Protein AF-A0A5C4XPR1-F1 (afdb_monomer)

Foldseek 3Di:
DDDDDPDDPPDPPQPAQDPVLVVQLVVLVVQLVVLVVVLVVLVVPDPPFQVSVVVNVVSVVSNLVSLVSNQVSVCSHHNDGPDDNVPPDDPDDPPPPPPCPPAPDVVQQQPWDKDKDKDWDKDQQDWVQLLVQLLVLQCVLPVVYDSVRSCSQRPGSVSSLVSQCSNHHPVVVCVRPRIHTDDMDMDIDIDRRDHPVVCVPPVCPLPCLQADPPDDDDPPFDDPVRDGDDPQEAEFEGLDQPVVSVCVNVVHDQPPWDFPDPGSNPGQKIAGPVPAIKGWEWEWAAAPVRGIYIYGFIFHFHNVLNVVCVVCLPPPCLQVRKTWGATRDQAPVGPRGRFIWIWGRPDSVDGTYTQDGPDPVSRCRNPDHYHVVRCCVRRVNDD

Nearest PDB structures (foldseek):
  8tsh-assembly1_L  TM=9.315E-01  e=1.994E+00  Caldimonas thermodepolymerans
  6t5a-assembly1_A  TM=5.345E-01  e=2.671E+00  Human alphaherpesvirus 1

Structure (mmCIF, N/CA/C/O backbone):
data_AF-A0A5C4XPR1-F1
#
_entry.id   AF-A0A5C4XPR1-F1
#
loop_
_atom_site.group_PDB
_atom_site.id
_atom_site.type_symbol
_atom_site.label_atom_id
_atom_site.label_alt_id
_atom_site.label_comp_id
_atom_site.label_asym_id
_atom_site.label_entity_id
_atom_site.label_seq_id
_atom_site.pdbx_PDB_ins_code
_atom_site.Cartn_x
_atom_site.Cartn_y
_atom_site.Cartn_z
_atom_site.occupancy
_atom_site.B_iso_or_equiv
_atom_site.auth_seq_id
_atom_site.auth_comp_id
_atom_site.auth_asym_id
_atom_site.auth_atom_id
_atom_site.pdbx_PDB_model_num
ATOM 1 N N . MET A 1 1 ? 6.044 50.768 -29.620 1.00 40.12 1 MET A N 1
ATOM 2 C CA . MET A 1 1 ? 7.229 50.018 -30.080 1.00 40.12 1 MET A CA 1
ATOM 3 C C . MET A 1 1 ? 7.669 49.180 -28.902 1.00 40.12 1 MET A C 1
ATOM 5 O O . MET A 1 1 ? 8.331 49.705 -28.019 1.00 40.12 1 MET A O 1
ATOM 9 N N . ILE A 1 2 ? 7.149 47.960 -28.813 1.00 36.66 2 ILE A N 1
ATOM 10 C CA . ILE A 1 2 ? 7.506 46.996 -27.773 1.00 36.66 2 ILE A CA 1
ATOM 11 C C . ILE A 1 2 ? 8.333 45.934 -28.486 1.00 36.66 2 ILE A C 1
ATOM 13 O O . ILE A 1 2 ? 7.888 45.381 -29.490 1.00 36.66 2 ILE A O 1
ATOM 17 N N . SER A 1 3 ? 9.564 45.773 -28.016 1.00 38.75 3 SER A N 1
ATOM 18 C CA . SER A 1 3 ? 10.527 44.770 -28.444 1.00 38.75 3 SER A CA 1
ATOM 19 C C . SER A 1 3 ? 9.991 43.387 -28.085 1.00 38.75 3 SER A C 1
ATOM 21 O O . SER A 1 3 ? 9.669 43.145 -26.925 1.00 38.75 3 SER A O 1
ATOM 23 N N . GLY A 1 4 ? 9.858 42.517 -29.084 1.00 39.03 4 GLY A N 1
ATOM 24 C CA . GLY A 1 4 ? 9.578 41.101 -28.885 1.00 39.03 4 GLY A CA 1
ATOM 25 C C . GLY A 1 4 ? 10.880 40.379 -28.577 1.00 39.03 4 GLY A C 1
ATOM 26 O O . GLY A 1 4 ? 11.756 40.309 -29.436 1.00 39.03 4 GLY A O 1
ATOM 27 N N . ASP A 1 5 ? 10.992 39.902 -27.345 1.00 50.06 5 ASP A N 1
ATOM 28 C CA . ASP A 1 5 ? 11.997 38.948 -26.897 1.00 50.06 5 ASP A CA 1
ATOM 29 C C . ASP A 1 5 ? 11.439 37.546 -27.182 1.00 50.06 5 ASP A C 1
ATOM 31 O O . ASP A 1 5 ? 10.600 37.033 -26.444 1.00 50.06 5 ASP A O 1
ATOM 35 N N . GLY A 1 6 ? 11.784 37.002 -28.350 1.00 45.31 6 GLY A N 1
ATOM 36 C CA . GLY A 1 6 ? 11.523 35.612 -28.714 1.00 45.31 6 GLY A CA 1
ATOM 37 C C . GLY A 1 6 ? 12.736 34.777 -28.330 1.00 45.31 6 GLY A C 1
ATOM 38 O O . GLY A 1 6 ? 13.630 34.596 -29.153 1.00 45.31 6 GLY A O 1
ATOM 39 N N . GLY A 1 7 ? 12.789 34.350 -27.067 1.00 45.31 7 GLY A N 1
ATOM 40 C CA . GLY A 1 7 ? 13.747 33.355 -26.586 1.00 45.31 7 GLY A CA 1
ATOM 41 C C . GLY A 1 7 ? 13.495 32.020 -27.283 1.00 45.31 7 GLY A C 1
ATOM 42 O O . GLY A 1 7 ? 12.353 31.572 -27.352 1.00 45.31 7 GLY A O 1
ATOM 43 N N . GLY A 1 8 ? 14.549 31.457 -27.870 1.00 51.34 8 GLY A N 1
ATOM 44 C CA . GLY A 1 8 ? 14.487 30.279 -28.723 1.00 51.34 8 GLY A CA 1
ATOM 45 C C . GLY A 1 8 ? 14.352 28.975 -27.946 1.00 51.34 8 GLY A C 1
ATOM 46 O O . GLY A 1 8 ? 15.236 28.634 -27.168 1.00 51.34 8 GLY A O 1
ATOM 47 N N . ASP A 1 9 ? 13.296 28.236 -28.272 1.00 45.97 9 ASP A N 1
ATOM 48 C CA . ASP A 1 9 ? 13.237 26.773 -28.199 1.00 45.97 9 ASP A CA 1
ATOM 49 C C . ASP A 1 9 ? 13.527 26.197 -29.601 1.00 45.97 9 ASP A C 1
ATOM 51 O O . ASP A 1 9 ? 12.756 25.411 -30.153 1.00 45.97 9 ASP A O 1
ATOM 55 N N . ASP A 1 10 ? 14.624 26.648 -30.224 1.00 48.97 10 ASP A N 1
ATOM 56 C CA . ASP A 1 10 ? 15.141 26.020 -31.441 1.00 48.97 10 ASP A CA 1
ATOM 57 C C . ASP A 1 10 ? 15.765 24.667 -31.055 1.00 48.97 10 ASP A C 1
ATOM 59 O O . ASP A 1 10 ? 16.915 24.570 -30.632 1.00 48.97 10 ASP A O 1
ATOM 63 N N . ASP A 1 11 ? 14.947 23.630 -31.210 1.00 49.88 11 ASP A N 1
ATOM 64 C CA . ASP A 1 11 ? 15.277 22.516 -32.096 1.00 49.88 11 ASP A CA 1
ATOM 65 C C . ASP A 1 11 ? 16.503 21.674 -31.686 1.00 49.88 11 ASP A C 1
ATOM 67 O O . ASP A 1 11 ? 17.500 21.572 -32.398 1.00 49.88 11 ASP A O 1
ATOM 71 N N . LEU A 1 12 ? 16.391 20.975 -30.551 1.00 47.84 12 LEU A N 1
ATOM 72 C CA . LEU A 1 12 ? 17.089 19.697 -30.353 1.00 47.84 12 LEU A CA 1
ATOM 73 C C . LEU A 1 12 ? 16.286 18.552 -30.994 1.00 47.84 12 LEU A C 1
ATOM 75 O O . LEU A 1 12 ? 16.116 17.496 -30.385 1.00 47.84 12 LEU A O 1
ATOM 79 N N . SER A 1 13 ? 15.767 18.738 -32.213 1.00 58.06 13 SER A N 1
ATOM 80 C CA . SER A 1 13 ? 15.425 17.574 -33.025 1.00 58.06 13 SER A CA 1
ATOM 81 C C . SER A 1 13 ? 16.730 16.799 -33.222 1.00 58.06 13 SER A C 1
ATOM 83 O O . SER A 1 13 ? 17.682 17.380 -33.749 1.00 58.06 13 SER A O 1
ATOM 85 N N . PRO A 1 14 ? 16.830 15.522 -32.806 1.00 63.78 14 PRO A N 1
ATOM 86 C CA . PRO A 1 14 ? 17.986 14.715 -33.163 1.00 63.78 14 PRO A CA 1
ATOM 87 C C . PRO A 1 14 ? 18.177 14.801 -34.680 1.00 63.78 14 PRO A C 1
ATOM 89 O O . PRO A 1 14 ? 17.196 14.779 -35.431 1.00 63.78 14 PRO A O 1
ATOM 92 N N . ASP A 1 15 ? 19.426 14.947 -35.130 1.00 79.69 15 ASP A N 1
ATOM 93 C CA . ASP A 1 15 ? 19.782 14.902 -36.549 1.00 79.69 15 ASP A CA 1
ATOM 94 C C . ASP A 1 15 ? 19.542 13.471 -37.059 1.00 79.69 15 ASP A C 1
ATOM 96 O O . ASP A 1 15 ? 20.472 12.666 -37.205 1.00 79.69 15 ASP A O 1
ATOM 100 N N . LEU A 1 16 ? 18.267 13.144 -37.286 1.00 88.50 16 LEU A N 1
ATOM 101 C CA . LEU A 1 16 ? 17.823 11.880 -37.847 1.00 88.50 16 LEU A CA 1
ATOM 102 C C . LEU A 1 16 ? 18.547 11.668 -39.176 1.00 88.50 16 LEU A C 1
ATOM 104 O O . LEU A 1 16 ? 18.791 12.602 -39.944 1.00 88.50 16 LEU A O 1
ATOM 108 N N . TRP A 1 17 ? 18.868 10.417 -39.472 1.00 92.06 17 TRP A N 1
ATOM 109 C CA . TRP A 1 17 ? 19.581 10.010 -40.678 1.00 92.06 17 TRP A CA 1
ATOM 110 C C . TRP A 1 17 ? 21.022 10.550 -40.786 1.00 92.06 17 TRP A C 1
ATOM 112 O O . TRP A 1 17 ? 21.614 10.527 -41.872 1.00 92.06 17 TRP A O 1
ATOM 122 N N . SER A 1 18 ? 21.629 11.002 -39.682 1.00 93.81 18 SER A N 1
ATOM 123 C CA . SER A 1 18 ? 23.030 11.444 -39.655 1.00 93.81 18 SER A CA 1
ATOM 124 C C . SER A 1 18 ? 24.033 10.276 -39.683 1.00 93.81 18 SER A C 1
ATOM 126 O O . SER A 1 18 ? 23.766 9.199 -39.147 1.00 93.81 18 SER A O 1
ATOM 128 N N . PRO A 1 19 ? 25.240 10.454 -40.260 1.00 95.31 19 PRO A N 1
ATOM 129 C CA . PRO A 1 19 ? 26.278 9.420 -40.228 1.00 95.31 19 PRO A CA 1
ATOM 130 C C . PRO A 1 19 ? 26.637 8.946 -38.812 1.00 95.31 19 PRO A C 1
ATOM 132 O O . PRO A 1 19 ? 26.950 7.772 -38.632 1.00 95.31 19 PRO A O 1
ATOM 135 N N . GLU A 1 20 ? 26.571 9.848 -37.830 1.00 94.75 20 GLU A N 1
ATOM 136 C CA . GLU A 1 20 ? 26.841 9.552 -36.423 1.00 94.75 20 GLU A CA 1
ATOM 137 C C . GLU A 1 20 ? 25.757 8.657 -35.810 1.00 94.75 20 GLU A C 1
ATOM 139 O O . GLU A 1 20 ? 26.081 7.601 -35.265 1.00 94.75 20 GLU A O 1
ATOM 144 N N . SER A 1 21 ? 24.475 9.004 -35.968 1.00 93.56 21 SER A N 1
ATOM 145 C CA . SER A 1 21 ? 23.376 8.158 -35.478 1.00 93.56 21 SER A CA 1
ATOM 146 C C . SER A 1 21 ? 23.344 6.788 -36.175 1.00 93.56 21 SER A C 1
ATOM 148 O O . SER A 1 21 ? 23.075 5.779 -35.526 1.00 93.56 21 SER A O 1
ATOM 150 N N . LEU A 1 22 ? 23.742 6.695 -37.454 1.00 95.69 22 LEU A N 1
ATOM 151 C CA . LEU A 1 22 ? 23.905 5.406 -38.145 1.00 95.69 22 LEU A CA 1
ATOM 152 C C . LEU A 1 22 ? 24.997 4.531 -37.525 1.00 95.69 22 LEU A C 1
ATOM 154 O O . LEU A 1 22 ? 24.865 3.306 -37.460 1.00 95.69 22 LEU A O 1
ATOM 158 N N . GLU A 1 23 ? 26.123 5.140 -37.158 1.00 97.06 23 GLU A N 1
ATOM 159 C CA . GLU A 1 23 ? 27.239 4.441 -36.529 1.00 97.06 23 GLU A CA 1
ATOM 160 C C . GLU A 1 23 ? 26.839 3.929 -35.143 1.00 97.06 23 GLU A C 1
ATOM 162 O O . GLU A 1 23 ? 27.067 2.754 -34.842 1.00 97.06 23 GLU A O 1
ATOM 167 N N . GLN A 1 24 ? 26.155 4.762 -34.355 1.00 95.56 24 GLN A N 1
ATOM 168 C CA . GLN A 1 24 ? 25.615 4.387 -33.048 1.00 95.56 24 GLN A CA 1
ATOM 169 C C . GLN A 1 24 ? 24.590 3.249 -33.159 1.00 95.56 24 GLN A C 1
ATOM 171 O O . GLN A 1 24 ? 24.737 2.236 -32.473 1.00 95.56 24 GLN A O 1
ATOM 176 N N . TYR A 1 25 ? 23.623 3.349 -34.078 1.00 96.00 25 TYR A N 1
ATOM 177 C CA . TYR A 1 25 ? 22.653 2.285 -34.357 1.00 96.00 25 TYR A CA 1
ATOM 178 C C . TYR A 1 25 ? 23.343 0.951 -34.677 1.00 96.00 25 TYR A C 1
ATOM 180 O O . TYR A 1 25 ? 23.038 -0.083 -34.081 1.00 96.00 25 TYR A O 1
ATOM 188 N N . ARG A 1 26 ? 24.340 0.957 -35.573 1.00 97.88 26 ARG A N 1
ATOM 189 C CA . ARG A 1 26 ? 25.092 -0.259 -35.932 1.00 97.88 26 ARG A CA 1
ATOM 190 C C . ARG A 1 26 ? 25.858 -0.844 -34.752 1.00 97.88 26 ARG A C 1
ATOM 192 O O . ARG A 1 26 ? 25.898 -2.067 -34.617 1.00 97.88 26 ARG A O 1
ATOM 199 N N . ALA A 1 27 ? 26.471 0.002 -33.927 1.00 97.88 27 ALA A N 1
ATOM 200 C CA . ALA A 1 27 ? 27.195 -0.439 -32.742 1.00 97.88 27 ALA A CA 1
ATOM 201 C C . ALA A 1 27 ? 26.249 -1.117 -31.737 1.00 97.88 27 ALA A C 1
ATOM 203 O O . ALA A 1 27 ? 26.540 -2.224 -31.280 1.00 97.88 27 ALA A O 1
ATOM 204 N N . ARG A 1 28 ? 25.082 -0.517 -31.463 1.00 97.50 28 ARG A N 1
ATOM 205 C CA . ARG A 1 28 ? 24.081 -1.093 -30.551 1.00 97.50 28 ARG A CA 1
ATOM 206 C C . ARG A 1 28 ? 23.428 -2.358 -31.101 1.00 97.50 28 ARG A C 1
ATOM 208 O O . ARG A 1 28 ? 23.247 -3.312 -30.353 1.00 97.50 28 ARG A O 1
ATOM 215 N N . ALA A 1 29 ? 23.190 -2.445 -32.410 1.00 97.56 29 ALA A N 1
ATOM 216 C CA . ALA A 1 29 ? 22.698 -3.671 -33.046 1.00 97.56 29 ALA A CA 1
ATOM 217 C C . ALA A 1 29 ? 23.676 -4.854 -32.884 1.00 97.56 29 ALA A C 1
ATOM 219 O O . ALA A 1 29 ? 23.272 -5.992 -32.622 1.00 97.56 29 ALA A O 1
ATOM 220 N N . GLN A 1 30 ? 24.980 -4.592 -33.029 1.00 98.06 30 GLN A N 1
ATOM 221 C CA . GLN A 1 30 ? 26.026 -5.598 -32.819 1.00 98.06 30 GLN A CA 1
ATOM 222 C C . GLN A 1 30 ? 26.130 -6.010 -31.349 1.00 98.06 30 GLN A C 1
ATOM 224 O O . GLN A 1 30 ? 26.302 -7.194 -31.054 1.00 98.06 30 GLN A O 1
ATOM 229 N N . GLU A 1 31 ? 26.010 -5.051 -30.432 1.00 97.94 31 GLU A N 1
ATOM 230 C CA . GLU A 1 31 ? 25.988 -5.314 -28.997 1.00 97.94 31 GLU A CA 1
ATOM 231 C C . GLU A 1 31 ? 24.798 -6.186 -28.593 1.00 97.94 31 GLU A C 1
ATOM 233 O O . GLU A 1 31 ? 25.016 -7.222 -27.965 1.00 97.94 31 GLU A O 1
ATOM 238 N N . LEU A 1 32 ? 23.580 -5.830 -29.012 1.00 97.44 32 LEU A N 1
ATOM 239 C CA . LEU A 1 32 ? 22.374 -6.617 -28.757 1.00 97.44 32 LEU A CA 1
ATOM 240 C C . LEU A 1 32 ? 22.526 -8.050 -29.280 1.00 97.44 32 LEU A C 1
ATOM 242 O O . LEU A 1 32 ? 22.289 -9.004 -28.545 1.00 97.44 32 LEU A O 1
ATOM 246 N N . SER A 1 33 ? 23.008 -8.215 -30.516 1.00 97.88 33 SER A N 1
ATOM 247 C CA . SER A 1 33 ? 23.241 -9.544 -31.103 1.00 97.88 33 SER A CA 1
ATOM 248 C C . SER A 1 33 ? 24.204 -10.391 -30.263 1.00 97.88 33 SER A C 1
ATOM 250 O O . SER A 1 33 ? 23.987 -11.588 -30.072 1.00 97.88 33 SER A O 1
ATOM 252 N N . ARG A 1 34 ? 25.275 -9.774 -29.749 1.00 98.38 34 ARG A N 1
ATOM 253 C CA . ARG A 1 34 ? 26.262 -10.444 -28.897 1.00 98.38 34 ARG A CA 1
ATOM 254 C C . ARG A 1 34 ? 25.662 -10.827 -27.542 1.00 98.38 34 ARG A C 1
ATOM 256 O O . ARG A 1 34 ? 25.831 -11.966 -27.120 1.00 98.38 34 ARG A O 1
ATOM 263 N N . VAL A 1 35 ? 24.972 -9.903 -26.871 1.00 97.81 35 VAL A N 1
ATOM 264 C CA . VAL A 1 35 ? 24.372 -10.150 -25.548 1.00 97.81 35 VAL A CA 1
ATOM 265 C C . VAL A 1 35 ? 23.267 -11.202 -25.629 1.00 97.81 35 VAL A C 1
ATOM 267 O O . VAL A 1 35 ? 23.219 -12.084 -24.779 1.00 97.81 35 VAL A O 1
ATOM 270 N N . LEU A 1 36 ? 22.444 -11.181 -26.681 1.00 97.94 36 LEU A N 1
ATOM 271 C CA . LEU A 1 36 ? 21.424 -12.203 -26.917 1.00 97.94 36 LEU A CA 1
ATOM 272 C C . LEU A 1 36 ? 22.039 -13.599 -27.072 1.00 97.94 36 LEU A C 1
ATOM 274 O O . LEU A 1 36 ? 21.554 -14.554 -26.472 1.00 97.94 36 LEU A O 1
ATOM 278 N N . ALA A 1 37 ? 23.124 -13.723 -27.842 1.00 98.06 37 ALA A N 1
ATOM 279 C CA . ALA A 1 37 ? 23.822 -14.996 -28.001 1.00 98.06 37 ALA A CA 1
ATOM 280 C C . ALA A 1 37 ? 24.442 -15.491 -26.681 1.00 98.06 37 ALA A C 1
ATOM 282 O O . ALA A 1 37 ? 24.386 -16.683 -26.388 1.00 98.06 37 ALA A O 1
ATOM 283 N N . GLU A 1 38 ? 25.009 -14.586 -25.877 1.00 97.88 38 GLU A N 1
ATOM 284 C CA . GLU A 1 38 ? 25.541 -14.904 -24.545 1.00 97.88 38 GLU A CA 1
ATOM 285 C C . GLU A 1 38 ? 24.432 -15.369 -23.588 1.00 97.88 38 GLU A C 1
ATOM 287 O O . GLU A 1 38 ? 24.602 -16.383 -22.914 1.00 97.88 38 GLU A O 1
ATOM 292 N N . HIS A 1 39 ? 23.289 -14.676 -23.571 1.00 97.69 39 HIS A N 1
ATOM 293 C CA . HIS A 1 39 ? 22.131 -15.051 -22.762 1.00 97.69 39 HIS A CA 1
ATOM 294 C C . HIS A 1 39 ? 21.570 -16.420 -23.164 1.00 97.69 39 HIS A C 1
ATOM 296 O O . HIS A 1 39 ? 21.393 -17.287 -22.312 1.00 97.69 39 HIS A O 1
ATOM 302 N N . ALA A 1 40 ? 21.368 -16.659 -24.464 1.00 97.50 40 ALA A N 1
ATOM 303 C CA . ALA A 1 40 ? 20.888 -17.945 -24.967 1.00 97.50 40 ALA A CA 1
ATOM 304 C C . ALA A 1 40 ? 21.834 -19.097 -24.589 1.00 97.50 40 ALA A C 1
ATOM 306 O O . ALA A 1 40 ? 21.384 -20.122 -24.082 1.00 97.50 40 ALA A O 1
ATOM 307 N N . ALA A 1 41 ? 23.148 -18.908 -24.756 1.00 97.00 41 ALA A N 1
ATOM 308 C CA . ALA A 1 41 ? 24.140 -19.916 -24.391 1.00 97.00 41 ALA A CA 1
ATOM 309 C C . ALA A 1 41 ? 24.158 -20.219 -22.883 1.00 97.00 41 ALA A C 1
ATOM 311 O O . ALA A 1 41 ? 24.439 -21.354 -22.498 1.00 97.00 41 ALA A O 1
ATOM 312 N N . LEU A 1 42 ? 23.882 -19.225 -22.032 1.00 96.50 42 LEU A N 1
ATOM 313 C CA . LEU A 1 42 ? 23.740 -19.416 -20.588 1.00 96.50 42 LEU A CA 1
ATOM 314 C C . LEU A 1 42 ? 22.474 -20.212 -20.265 1.00 96.50 42 LEU A C 1
ATOM 316 O O . LEU A 1 42 ? 22.549 -21.193 -19.530 1.00 96.50 42 LEU A O 1
ATOM 320 N N . VAL A 1 43 ? 21.329 -19.838 -20.844 1.00 95.88 43 VAL A N 1
ATOM 321 C CA . VAL A 1 43 ? 20.043 -20.516 -20.610 1.00 95.88 43 VAL A CA 1
ATOM 322 C C . VAL A 1 43 ? 20.080 -21.975 -21.074 1.00 95.88 43 VAL A C 1
ATOM 324 O O . VAL A 1 43 ? 19.592 -22.843 -20.357 1.00 95.88 43 VAL A O 1
ATOM 327 N N . GLU A 1 44 ? 20.721 -22.276 -22.208 1.00 95.88 44 GLU A N 1
ATOM 328 C CA . GLU A 1 44 ? 20.909 -23.651 -22.705 1.00 95.88 44 GLU A CA 1
ATOM 329 C C . GLU A 1 44 ? 21.683 -24.562 -21.735 1.00 95.88 44 GLU A C 1
ATOM 331 O O . GLU A 1 44 ? 21.545 -25.784 -21.794 1.00 95.88 44 GLU A O 1
ATOM 336 N N . GLN A 1 45 ? 22.506 -23.987 -20.854 1.00 92.88 45 GLN A N 1
ATOM 337 C CA . GLN A 1 45 ? 23.310 -24.732 -19.881 1.00 92.88 45 GLN A CA 1
ATOM 338 C C . GLN A 1 45 ? 22.599 -24.941 -18.540 1.00 92.88 45 GLN A C 1
ATOM 340 O O . GLN A 1 45 ? 23.115 -25.684 -17.703 1.00 92.88 45 GLN A O 1
ATOM 345 N N . ARG A 1 46 ? 21.442 -24.304 -18.321 1.00 90.88 46 ARG A N 1
ATOM 346 C CA . ARG A 1 46 ? 20.717 -24.386 -17.050 1.00 90.88 46 ARG A CA 1
ATOM 347 C C . ARG A 1 46 ? 20.104 -25.770 -16.861 1.00 90.88 46 ARG A C 1
ATOM 349 O O . ARG A 1 46 ? 19.461 -26.310 -17.759 1.00 90.88 46 ARG A O 1
ATOM 356 N N . ALA A 1 47 ? 20.271 -26.320 -15.663 1.00 90.12 47 ALA A N 1
ATOM 357 C CA . ALA A 1 47 ? 19.579 -27.523 -15.216 1.00 90.12 47 ALA A CA 1
ATOM 358 C C . ALA A 1 47 ? 18.269 -27.197 -14.479 1.00 90.12 47 ALA A C 1
ATOM 360 O O . ALA A 1 47 ? 17.547 -28.115 -14.100 1.00 90.12 47 ALA A O 1
ATOM 361 N N . GLY A 1 48 ? 17.962 -25.909 -14.288 1.00 85.19 48 GLY A N 1
ATOM 362 C CA . GLY A 1 48 ? 16.762 -25.460 -13.583 1.00 85.19 48 GLY A CA 1
ATOM 363 C C . GLY A 1 48 ? 16.954 -25.369 -12.072 1.00 85.19 48 GLY A C 1
ATOM 364 O O . GLY A 1 48 ? 15.972 -25.434 -11.344 1.00 85.19 48 GLY A O 1
ATOM 365 N N . ARG A 1 49 ? 18.200 -25.218 -11.607 1.00 84.06 49 ARG A N 1
ATOM 366 C CA . ARG A 1 49 ? 18.525 -25.164 -10.176 1.00 84.06 49 ARG A CA 1
ATOM 367 C C . ARG A 1 49 ? 18.591 -23.747 -9.634 1.00 84.06 49 ARG A C 1
ATOM 369 O O . ARG A 1 49 ? 18.952 -22.816 -10.359 1.00 84.06 49 ARG A O 1
ATOM 376 N N . GLN A 1 50 ? 18.314 -23.597 -8.340 1.00 79.25 50 GLN A N 1
ATOM 377 C CA . GLN A 1 50 ? 18.258 -22.294 -7.680 1.00 79.25 50 GLN A CA 1
ATOM 378 C C . GLN A 1 50 ? 19.593 -21.544 -7.740 1.00 79.25 50 GLN A C 1
ATOM 380 O O . GLN A 1 50 ? 19.617 -20.343 -8.005 1.00 79.25 50 GLN A O 1
ATOM 385 N N . ARG A 1 51 ? 20.718 -22.244 -7.574 1.00 83.69 51 ARG A N 1
ATOM 386 C CA . ARG A 1 51 ? 22.058 -21.639 -7.670 1.00 83.69 51 ARG A CA 1
ATOM 387 C C . ARG A 1 51 ? 22.397 -21.019 -9.030 1.00 83.69 51 ARG A C 1
ATOM 389 O O . ARG A 1 51 ? 23.317 -20.219 -9.125 1.00 83.69 51 ARG A O 1
ATOM 396 N N . GLU A 1 52 ? 21.674 -21.386 -10.087 1.00 87.94 52 GLU A N 1
ATOM 397 C CA . GLU A 1 52 ? 21.869 -20.845 -11.440 1.00 87.94 52 GLU A CA 1
ATOM 398 C C . GLU A 1 52 ? 21.118 -19.516 -11.643 1.00 87.94 52 GLU A C 1
ATOM 400 O O . GLU A 1 52 ? 21.240 -18.889 -12.696 1.00 87.94 52 GLU A O 1
ATOM 405 N N . LEU A 1 53 ? 20.302 -19.099 -10.664 1.00 85.75 53 LEU A N 1
ATOM 406 C CA . LEU A 1 53 ? 19.427 -17.939 -10.790 1.00 85.75 53 LEU A CA 1
ATOM 407 C C . LEU A 1 53 ? 20.203 -16.619 -10.805 1.00 85.75 53 LEU A C 1
ATOM 409 O O . LEU A 1 53 ? 19.834 -15.733 -11.566 1.00 85.75 53 LEU A O 1
ATOM 413 N N . GLU A 1 54 ? 21.279 -16.492 -10.025 1.00 88.31 54 GLU A N 1
ATOM 414 C CA . GLU A 1 54 ? 22.077 -15.257 -9.960 1.00 88.31 54 GLU A CA 1
ATOM 415 C C . GLU A 1 54 ? 22.670 -14.900 -11.332 1.00 88.31 54 GLU A C 1
ATOM 417 O O . GLU A 1 54 ? 22.400 -13.827 -11.872 1.00 88.31 54 GLU A O 1
ATOM 422 N N . ASP A 1 55 ? 23.388 -15.841 -11.951 1.00 90.38 55 ASP A N 1
ATOM 423 C CA . ASP A 1 55 ? 23.970 -15.662 -13.286 1.00 90.38 55 ASP A CA 1
ATOM 424 C C . ASP A 1 55 ? 22.890 -15.410 -14.354 1.00 90.38 55 ASP A C 1
ATOM 426 O O . ASP A 1 55 ? 23.089 -14.619 -15.282 1.00 90.38 55 ASP A O 1
ATOM 430 N N . TYR A 1 56 ? 21.727 -16.059 -14.223 1.00 93.19 56 TYR A N 1
ATOM 431 C CA . TYR A 1 56 ? 20.590 -15.827 -15.109 1.00 93.19 56 TYR A CA 1
ATOM 432 C C . TYR A 1 56 ? 20.030 -14.409 -14.979 1.00 93.19 56 TYR A C 1
ATOM 434 O O . TYR A 1 56 ? 19.831 -13.762 -16.005 1.00 93.19 56 TYR A O 1
ATOM 442 N N . VAL A 1 57 ? 19.797 -13.920 -13.756 1.00 88.62 57 VAL A N 1
ATOM 443 C CA . VAL A 1 57 ? 19.260 -12.573 -13.502 1.00 88.62 57 VAL A CA 1
ATOM 444 C C . VAL A 1 57 ? 20.207 -11.522 -14.070 1.00 88.62 57 VAL A C 1
ATOM 446 O O . VAL A 1 57 ? 19.786 -10.703 -14.881 1.00 88.62 57 VAL A O 1
ATOM 449 N N . VAL A 1 58 ? 21.506 -11.623 -13.773 1.00 93.06 58 VAL A N 1
ATOM 450 C CA . VAL A 1 58 ? 22.524 -10.712 -14.322 1.00 93.06 58 VAL A CA 1
ATOM 451 C C . VAL A 1 58 ? 22.541 -10.749 -15.855 1.00 93.06 58 VAL A C 1
ATOM 453 O O . VAL A 1 58 ? 22.684 -9.722 -16.524 1.00 93.06 58 VAL A O 1
ATOM 456 N N . SER A 1 59 ? 22.394 -11.936 -16.448 1.00 96.88 59 SER A N 1
ATOM 457 C CA . SER A 1 59 ? 22.328 -12.087 -17.900 1.00 96.88 59 SER A CA 1
ATOM 458 C C . SER A 1 59 ? 21.060 -11.473 -18.504 1.00 96.88 59 SER A C 1
ATOM 460 O O . SER A 1 59 ? 21.147 -10.836 -19.556 1.00 96.88 59 SER A O 1
ATOM 462 N N . ALA A 1 60 ? 19.910 -11.641 -17.850 1.00 93.50 60 ALA A N 1
ATOM 463 C CA . ALA A 1 60 ? 18.628 -11.088 -18.271 1.00 93.50 60 ALA A CA 1
ATOM 464 C C . ALA A 1 60 ? 18.621 -9.553 -18.187 1.00 93.50 60 ALA A C 1
ATOM 466 O O . ALA A 1 60 ? 18.267 -8.897 -19.162 1.00 93.50 60 ALA A O 1
ATOM 467 N N . GLU A 1 61 ? 19.114 -8.973 -17.089 1.00 90.50 61 GLU A N 1
ATOM 468 C CA . GLU A 1 61 ? 19.265 -7.519 -16.928 1.00 90.50 61 GLU A CA 1
ATOM 469 C C . GLU A 1 61 ? 20.167 -6.923 -18.014 1.00 90.50 61 GLU A C 1
ATOM 471 O O . GLU A 1 61 ? 19.851 -5.905 -18.633 1.00 90.50 61 GLU A O 1
ATOM 476 N N . ARG A 1 62 ? 21.288 -7.592 -18.308 1.00 95.62 62 ARG A N 1
ATOM 477 C CA . ARG A 1 62 ? 22.198 -7.168 -19.374 1.00 95.62 62 ARG A CA 1
ATOM 478 C C . ARG A 1 62 ? 21.545 -7.238 -20.752 1.00 95.62 62 ARG A C 1
ATOM 480 O O . ARG A 1 62 ? 21.799 -6.363 -21.582 1.00 95.62 62 ARG A O 1
ATOM 487 N N . LEU A 1 63 ? 20.747 -8.276 -21.012 1.00 96.06 63 LEU A N 1
ATOM 488 C CA . LEU A 1 63 ? 19.976 -8.399 -22.246 1.00 96.06 63 LEU A CA 1
ATOM 489 C C . LEU A 1 63 ? 18.966 -7.260 -22.364 1.00 96.06 63 LEU A C 1
ATOM 491 O O . LEU A 1 63 ? 18.970 -6.582 -23.388 1.00 96.06 63 LEU A O 1
ATOM 495 N N . GLN A 1 64 ? 18.192 -6.992 -21.312 1.00 91.75 64 GLN A N 1
ATOM 496 C CA . GLN A 1 64 ? 17.221 -5.901 -21.293 1.00 91.75 64 GLN A CA 1
ATOM 497 C C . GLN A 1 64 ? 17.886 -4.546 -21.562 1.00 91.75 64 GLN A C 1
ATOM 499 O O . GLN A 1 64 ? 17.463 -3.815 -22.456 1.00 91.75 64 GLN A O 1
ATOM 504 N N . GLY A 1 65 ? 18.997 -4.245 -20.882 1.00 90.88 65 GLY A N 1
ATOM 505 C CA . GLY A 1 65 ? 19.749 -3.010 -21.116 1.00 90.88 65 GLY A CA 1
ATOM 506 C C . GLY A 1 65 ? 20.258 -2.874 -22.557 1.00 90.88 65 GLY A C 1
ATOM 507 O O . GLY A 1 65 ? 20.242 -1.780 -23.122 1.00 90.88 65 GLY A O 1
ATOM 508 N N . ALA A 1 66 ? 20.669 -3.978 -23.190 1.00 95.44 66 ALA A N 1
ATOM 509 C CA . ALA A 1 66 ? 21.087 -3.975 -24.592 1.00 95.44 66 ALA A CA 1
ATOM 510 C C . ALA A 1 66 ? 19.910 -3.773 -25.564 1.00 95.44 66 ALA A C 1
ATOM 512 O O . ALA A 1 66 ? 20.091 -3.125 -26.597 1.00 95.44 66 ALA A O 1
ATOM 513 N N . VAL A 1 67 ? 18.722 -4.300 -25.246 1.00 94.25 67 VAL A N 1
ATOM 514 C CA . VAL A 1 67 ? 17.495 -4.068 -26.025 1.00 94.25 67 VAL A CA 1
ATOM 515 C C . VAL A 1 67 ? 17.091 -2.594 -25.942 1.00 94.25 67 VAL A C 1
ATOM 517 O O . VAL A 1 67 ? 16.903 -1.972 -26.987 1.00 94.25 67 VAL A O 1
ATOM 520 N N . ASN A 1 68 ? 17.044 -2.016 -24.738 1.00 89.69 68 ASN A N 1
ATOM 521 C CA . ASN A 1 68 ? 16.697 -0.606 -24.532 1.00 89.69 68 ASN A CA 1
ATOM 522 C C . ASN A 1 68 ? 17.682 0.321 -25.268 1.00 89.69 68 ASN A C 1
ATOM 524 O O . ASN A 1 68 ? 17.271 1.163 -26.064 1.00 89.69 68 ASN A O 1
ATOM 528 N N . ALA A 1 69 ? 18.993 0.100 -25.111 1.00 93.00 69 ALA A N 1
ATOM 529 C CA . ALA A 1 69 ? 20.014 0.898 -25.796 1.00 93.00 69 ALA A CA 1
ATOM 530 C C . ALA A 1 69 ? 19.955 0.775 -27.331 1.00 93.00 69 ALA A C 1
ATOM 532 O O . ALA A 1 69 ? 20.316 1.708 -28.051 1.00 93.00 69 ALA A O 1
ATOM 533 N N . PHE A 1 70 ? 19.534 -0.381 -27.853 1.00 95.62 70 PHE A N 1
ATOM 534 C CA . PHE A 1 70 ? 19.287 -0.559 -29.281 1.00 95.62 70 PHE A CA 1
ATOM 535 C C . PHE A 1 70 ? 18.057 0.230 -29.747 1.00 95.62 70 PHE A C 1
ATOM 537 O O . PHE A 1 70 ? 18.154 0.936 -30.752 1.00 95.62 70 PHE A O 1
ATOM 544 N N . ALA A 1 71 ? 16.945 0.159 -29.009 1.00 91.44 71 ALA A N 1
ATOM 545 C CA . ALA A 1 71 ? 15.717 0.889 -29.318 1.00 91.44 71 ALA A CA 1
ATOM 546 C C . ALA A 1 71 ? 15.940 2.414 -29.321 1.00 91.44 71 ALA A C 1
ATOM 548 O O . ALA A 1 71 ? 15.546 3.091 -30.270 1.00 91.44 71 ALA A O 1
ATOM 549 N N . GLU A 1 72 ? 16.659 2.948 -28.329 1.00 89.88 72 GLU A N 1
ATOM 550 C CA . GLU A 1 72 ? 17.046 4.366 -28.278 1.00 89.88 72 GLU A CA 1
ATOM 551 C C . GLU A 1 72 ? 17.900 4.785 -29.484 1.00 89.88 72 GLU A C 1
ATOM 553 O O . GLU A 1 72 ? 17.660 5.826 -30.099 1.00 89.88 72 GLU A O 1
ATOM 558 N N . ALA A 1 73 ? 18.896 3.973 -29.854 1.00 92.94 73 ALA A N 1
ATOM 559 C CA . ALA A 1 73 ? 19.770 4.276 -30.985 1.00 92.94 73 ALA A CA 1
ATOM 560 C C . ALA A 1 73 ? 19.027 4.223 -32.329 1.00 92.94 73 ALA A C 1
ATOM 562 O O . ALA A 1 73 ? 19.356 4.973 -33.249 1.00 92.94 73 ALA A O 1
ATOM 563 N N . GLU A 1 74 ? 18.021 3.356 -32.457 1.00 93.81 74 GLU A N 1
ATOM 564 C CA . GLU A 1 74 ? 17.156 3.320 -33.632 1.00 93.81 74 GLU A CA 1
ATOM 565 C C . GLU A 1 74 ? 16.227 4.532 -33.703 1.00 93.81 74 GLU A C 1
ATOM 567 O O . GLU A 1 74 ? 16.103 5.145 -34.768 1.00 93.81 74 GLU A O 1
ATOM 572 N N . PHE A 1 75 ? 15.655 4.947 -32.572 1.00 90.38 75 PHE A N 1
ATOM 573 C CA . PHE A 1 75 ? 14.881 6.179 -32.501 1.00 90.38 75 PHE A CA 1
ATOM 574 C C . PHE A 1 75 ? 15.728 7.400 -32.883 1.00 90.38 75 PHE A C 1
ATOM 576 O O . PHE A 1 75 ? 15.311 8.206 -33.712 1.00 90.38 75 PHE A O 1
ATOM 583 N N . ALA A 1 76 ? 16.959 7.498 -32.377 1.00 89.69 76 ALA A N 1
ATOM 584 C CA . ALA A 1 76 ? 17.886 8.569 -32.740 1.00 89.69 76 ALA A CA 1
ATOM 585 C C . ALA A 1 76 ? 18.306 8.540 -34.224 1.00 89.69 76 ALA A C 1
ATOM 587 O O . ALA A 1 76 ? 18.606 9.584 -34.802 1.00 89.69 76 ALA A O 1
ATOM 588 N N . TRP A 1 77 ? 18.343 7.362 -34.856 1.00 93.50 77 TRP A N 1
ATOM 589 C CA . TRP A 1 77 ? 18.687 7.217 -36.272 1.00 93.50 77 TRP A CA 1
ATOM 590 C C . TRP A 1 77 ? 17.510 7.521 -37.202 1.00 93.50 77 TRP A C 1
ATOM 592 O O . TRP A 1 77 ? 17.674 8.278 -38.158 1.00 93.50 77 TRP A O 1
ATOM 602 N N . CYS A 1 78 ? 16.335 6.936 -36.970 1.00 93.00 78 CYS A N 1
ATOM 603 C CA . CYS A 1 78 ? 15.214 7.015 -37.910 1.00 93.00 78 CYS A CA 1
ATOM 604 C C . CYS A 1 78 ? 13.845 7.288 -37.281 1.00 93.00 78 CYS A C 1
ATOM 606 O O . CYS A 1 78 ? 12.850 7.298 -38.008 1.00 93.00 78 CYS A O 1
ATOM 608 N N . GLY A 1 79 ? 13.778 7.546 -35.974 1.00 88.12 79 GLY A N 1
ATOM 609 C CA . GLY A 1 79 ? 12.536 7.871 -35.271 1.00 88.12 79 GLY A CA 1
ATOM 610 C C . GLY A 1 79 ? 11.570 6.691 -35.134 1.00 88.12 79 GLY A C 1
ATOM 611 O O . GLY A 1 79 ? 10.365 6.914 -35.049 1.00 88.12 79 GLY A O 1
ATOM 612 N N . SER A 1 80 ? 12.060 5.446 -35.165 1.00 86.62 80 SER A N 1
ATOM 613 C CA . SER A 1 80 ? 11.233 4.232 -35.069 1.00 86.62 80 SER A CA 1
ATOM 614 C C . SER A 1 80 ? 11.614 3.327 -33.897 1.00 86.62 80 SER A C 1
ATOM 616 O O . SER A 1 80 ? 12.768 3.302 -33.486 1.00 86.62 80 SER A O 1
ATOM 618 N N . PHE A 1 81 ? 10.644 2.526 -33.434 1.00 80.62 81 PHE A N 1
ATOM 619 C CA . PHE A 1 81 ? 10.792 1.506 -32.387 1.00 80.62 81 PHE A CA 1
ATOM 620 C C . PHE A 1 81 ? 10.261 0.146 -32.884 1.00 80.62 81 PHE A C 1
ATOM 622 O O . PHE A 1 81 ? 9.080 -0.158 -32.710 1.00 80.62 81 PHE A O 1
ATOM 629 N N . PRO A 1 82 ? 11.059 -0.686 -33.572 1.00 77.06 82 PRO A N 1
ATOM 630 C CA . PRO A 1 82 ? 10.576 -1.979 -34.062 1.00 77.06 82 PRO A CA 1
ATOM 631 C C . PRO A 1 82 ? 10.569 -3.058 -32.978 1.00 77.06 82 PRO A C 1
ATOM 633 O O . PRO A 1 82 ? 9.830 -4.034 -33.098 1.00 77.06 82 PRO A O 1
ATOM 636 N N . VAL A 1 83 ? 11.398 -2.902 -31.942 1.00 81.31 83 VAL A N 1
ATOM 637 C CA . VAL A 1 83 ? 11.381 -3.751 -30.754 1.00 81.31 83 VAL A CA 1
ATOM 638 C C . VAL A 1 83 ? 10.616 -2.989 -29.689 1.00 81.31 83 VAL A C 1
ATOM 640 O O . VAL A 1 83 ? 11.080 -1.954 -29.219 1.00 81.31 83 VAL A O 1
ATOM 643 N N . ARG A 1 84 ? 9.428 -3.489 -29.345 1.00 70.44 84 ARG A N 1
ATOM 644 C CA . ARG A 1 84 ? 8.685 -2.994 -28.190 1.00 70.44 84 ARG A CA 1
ATOM 645 C C . ARG A 1 84 ? 9.434 -3.437 -26.941 1.00 70.44 84 ARG A C 1
ATOM 647 O O . ARG A 1 84 ? 9.436 -4.618 -26.606 1.00 70.44 84 ARG A O 1
ATOM 654 N N . THR A 1 85 ? 10.136 -2.509 -26.313 1.00 68.69 85 THR A N 1
ATOM 655 C CA . THR A 1 85 ? 10.537 -2.643 -24.916 1.00 68.69 85 THR A CA 1
ATOM 656 C C . THR A 1 85 ? 9.284 -2.387 -24.097 1.00 68.69 85 THR A C 1
ATOM 658 O O . THR A 1 85 ? 8.569 -1.433 -24.391 1.00 68.69 85 THR A O 1
ATOM 661 N N . SER A 1 86 ? 8.993 -3.232 -23.113 1.00 59.44 86 SER A N 1
ATOM 662 C CA . SER A 1 86 ? 7.780 -3.206 -22.276 1.00 59.44 86 SER A CA 1
ATOM 663 C C . SER A 1 86 ? 7.587 -1.927 -21.438 1.00 59.44 86 SER A C 1
ATOM 665 O O . SER A 1 86 ? 6.820 -1.927 -20.489 1.00 59.44 86 SER A O 1
ATOM 667 N N . GLU A 1 87 ? 8.316 -0.854 -21.743 1.00 51.50 87 GLU A N 1
ATOM 668 C CA . GLU A 1 87 ? 8.259 0.444 -21.065 1.00 51.50 87 GLU A CA 1
ATOM 669 C C . GLU A 1 87 ? 7.574 1.523 -21.923 1.00 51.50 87 GLU A C 1
ATOM 671 O O . GLU A 1 87 ? 7.453 2.662 -21.483 1.00 51.50 87 GLU A O 1
ATOM 676 N N . ALA A 1 88 ? 7.133 1.191 -23.143 1.00 45.09 88 ALA A N 1
ATOM 677 C CA . ALA A 1 88 ? 6.306 2.074 -23.958 1.00 45.09 88 ALA A CA 1
ATOM 678 C C . ALA A 1 88 ? 4.868 1.542 -23.977 1.00 45.09 88 ALA A C 1
ATOM 680 O O . ALA A 1 88 ? 4.576 0.625 -24.748 1.00 45.09 88 ALA A O 1
ATOM 681 N N . ASP A 1 89 ? 4.037 2.181 -23.148 1.00 40.97 89 ASP A N 1
ATOM 682 C CA . ASP A 1 89 ? 2.570 2.116 -23.097 1.00 40.97 89 ASP A CA 1
ATOM 683 C C . ASP A 1 89 ? 2.028 0.834 -22.417 1.00 40.97 89 ASP A C 1
ATOM 685 O O . ASP A 1 89 ? 2.449 -0.265 -22.752 1.00 40.97 89 ASP A O 1
ATOM 689 N N . GLU A 1 90 ? 1.104 0.845 -21.452 1.00 44.31 90 GLU A N 1
ATOM 690 C CA . GLU A 1 90 ? 0.153 1.857 -20.976 1.00 44.31 90 GLU A CA 1
ATOM 691 C C . GLU A 1 90 ? -0.539 1.297 -19.709 1.00 44.31 90 GLU A C 1
ATOM 693 O O . GLU A 1 90 ? -0.506 0.092 -19.461 1.00 44.31 90 GLU A O 1
ATOM 698 N N . ASP A 1 91 ? -1.216 2.160 -18.952 1.00 47.44 91 ASP A N 1
ATOM 699 C CA . ASP A 1 91 ? -2.300 1.838 -18.013 1.00 47.44 91 ASP A CA 1
ATOM 700 C C . ASP A 1 91 ? -3.474 1.106 -18.712 1.00 47.44 91 ASP A C 1
ATOM 702 O O . ASP A 1 91 ? -4.594 1.610 -18.792 1.00 47.44 91 ASP A O 1
ATOM 706 N N . GLY A 1 92 ? -3.223 -0.062 -19.293 1.00 45.91 92 GLY A N 1
ATOM 707 C CA . GLY A 1 92 ? -4.208 -0.802 -20.060 1.00 45.91 92 GLY A CA 1
ATOM 708 C C . GLY A 1 92 ? -3.902 -2.284 -20.059 1.00 45.91 92 GLY A C 1
ATOM 709 O O . GLY A 1 92 ? -3.089 -2.738 -20.857 1.00 45.91 92 GLY A O 1
ATOM 710 N N . A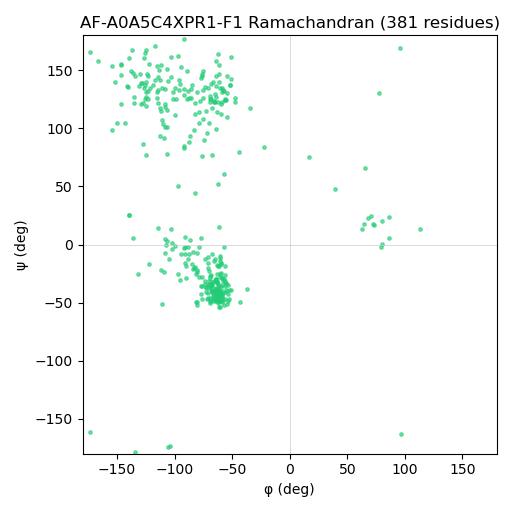SP A 1 93 ? -4.591 -3.003 -19.174 1.00 46.03 93 ASP A N 1
ATOM 711 C CA . ASP A 1 93 ? -5.261 -4.271 -19.470 1.00 46.03 93 ASP A CA 1
ATOM 712 C C . ASP A 1 93 ? -4.499 -5.225 -20.405 1.00 46.03 93 ASP A C 1
ATOM 714 O O . ASP A 1 93 ? -5.052 -5.758 -21.373 1.00 46.03 93 ASP A O 1
ATOM 718 N N . GLU A 1 94 ? -3.211 -5.468 -20.152 1.00 44.75 94 GLU A N 1
ATOM 719 C CA . GLU A 1 94 ? -2.582 -6.658 -20.705 1.00 44.75 94 GLU A CA 1
ATOM 720 C C . GLU A 1 94 ? -3.088 -7.836 -19.882 1.00 44.75 94 GLU A C 1
ATOM 722 O O . GLU A 1 94 ? -2.503 -8.210 -18.865 1.00 44.75 94 GLU A O 1
ATOM 727 N N . ASP A 1 95 ? -4.205 -8.392 -20.366 1.00 44.53 95 ASP A N 1
ATOM 728 C CA . ASP A 1 95 ? -4.668 -9.764 -20.181 1.00 44.53 95 ASP A CA 1
ATOM 729 C C . ASP A 1 95 ? -3.478 -10.705 -20.383 1.00 44.53 95 ASP A C 1
ATOM 731 O O . ASP A 1 95 ? -3.248 -11.276 -21.459 1.00 44.53 95 ASP A O 1
ATOM 735 N N . GLY A 1 96 ? -2.653 -10.815 -19.349 1.00 42.34 96 GLY A N 1
ATOM 736 C CA . GLY A 1 96 ? -1.544 -11.729 -19.323 1.00 42.34 96 GLY A CA 1
ATOM 737 C C . GLY A 1 96 ? -2.118 -13.107 -19.588 1.00 42.34 96 GLY A C 1
ATOM 738 O O . GLY A 1 96 ? -2.994 -13.575 -18.863 1.00 42.34 96 GLY A O 1
ATOM 739 N N . ASP A 1 97 ? -1.589 -13.768 -20.614 1.00 44.28 97 ASP A N 1
ATOM 740 C CA . ASP A 1 97 ? -1.658 -15.213 -20.853 1.00 44.28 97 ASP A CA 1
ATOM 741 C C . ASP A 1 97 ? -0.951 -15.967 -19.701 1.00 44.28 97 ASP A C 1
ATOM 743 O O . ASP A 1 97 ? -0.031 -16.768 -19.883 1.00 44.28 97 ASP A O 1
ATOM 747 N N . GLY A 1 98 ? -1.342 -15.645 -18.464 1.00 41.84 98 GLY A N 1
ATOM 748 C CA . GLY A 1 98 ? -1.061 -16.372 -17.248 1.00 41.84 98 GLY A CA 1
ATOM 749 C C . GLY A 1 98 ? -1.760 -17.701 -17.413 1.00 41.84 98 GLY A C 1
ATOM 750 O O . GLY A 1 98 ? -2.981 -17.782 -17.317 1.00 41.84 98 GLY A O 1
ATOM 751 N N . GLY A 1 99 ? -0.960 -18.699 -17.791 1.00 39.47 99 GLY A N 1
ATOM 752 C CA . GLY A 1 99 ? -1.411 -19.936 -18.408 1.00 39.47 99 GLY A CA 1
ATOM 753 C C . GLY A 1 99 ? -2.759 -20.407 -17.896 1.00 39.47 99 GLY A C 1
ATOM 754 O O . GLY A 1 99 ? -2.868 -20.700 -16.715 1.00 39.47 99 GLY A O 1
ATOM 755 N N . VAL A 1 100 ? -3.729 -20.465 -18.817 1.00 39.22 100 VAL A N 1
ATOM 756 C CA . VAL A 1 100 ? -5.130 -20.880 -18.651 1.00 39.22 100 VAL A CA 1
ATOM 757 C C . VAL A 1 100 ? -5.317 -21.778 -17.429 1.00 39.22 100 VAL A C 1
ATOM 759 O O . VAL A 1 100 ? -5.355 -23.011 -17.526 1.00 39.22 100 VAL A O 1
ATOM 762 N N . TRP A 1 101 ? -5.465 -21.155 -16.261 1.00 51.12 101 TRP A N 1
ATOM 763 C CA . TRP A 1 101 ? -6.150 -21.800 -15.165 1.00 51.12 101 TRP A CA 1
ATOM 764 C C . TRP A 1 101 ? -7.543 -22.089 -15.716 1.00 51.12 101 TRP A C 1
ATOM 766 O O . TRP A 1 101 ? -8.079 -21.274 -16.473 1.00 51.12 101 TRP A O 1
ATOM 776 N N . PRO A 1 102 ? -8.092 -23.294 -15.502 1.00 52.50 102 PRO A N 1
ATOM 777 C CA . PRO A 1 102 ? -9.399 -23.622 -16.039 1.00 52.50 102 PRO A CA 1
ATOM 778 C C . PRO A 1 102 ? -10.366 -22.543 -15.569 1.00 52.50 102 PRO A C 1
ATOM 780 O O . PRO A 1 102 ? -10.646 -22.476 -14.373 1.00 52.50 102 PRO A O 1
ATOM 783 N N . LEU A 1 103 ? -10.810 -21.704 -16.516 1.00 54.69 103 LEU A N 1
ATOM 784 C CA . LEU A 1 103 ? -11.737 -20.618 -16.237 1.00 54.69 103 LEU A CA 1
ATOM 785 C C . LEU A 1 103 ? -12.865 -21.212 -15.394 1.00 54.69 103 LEU A C 1
ATOM 787 O O . LEU A 1 103 ? -13.409 -22.259 -15.792 1.00 54.69 103 LEU A O 1
ATOM 791 N N . PRO A 1 104 ? -13.159 -20.636 -14.216 1.00 58.59 104 PRO A N 1
ATOM 792 C CA . PRO A 1 104 ? -14.199 -21.167 -13.357 1.00 58.59 104 PRO A CA 1
ATOM 793 C C . PRO A 1 104 ? -15.474 -21.330 -14.184 1.00 58.59 104 PRO A C 1
ATOM 795 O O . PRO A 1 104 ? -15.787 -20.500 -15.039 1.00 58.59 104 PRO A O 1
ATOM 798 N N . ASP A 1 105 ? -16.171 -22.455 -13.987 1.00 63.34 105 ASP A N 1
ATOM 799 C CA . ASP A 1 105 ? -17.419 -22.738 -14.696 1.00 63.34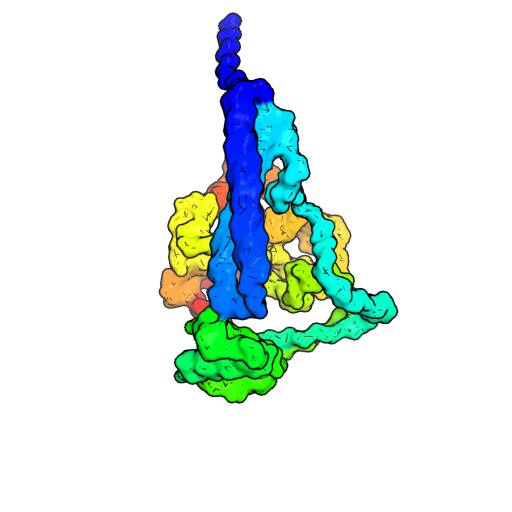 105 ASP A CA 1
ATOM 800 C C . ASP A 1 105 ? -18.310 -21.487 -14.603 1.00 63.34 105 ASP A C 1
ATOM 802 O O . ASP A 1 105 ? -18.587 -21.044 -13.489 1.00 63.34 105 ASP A O 1
ATOM 806 N N . PRO A 1 106 ? -18.752 -20.890 -15.725 1.00 62.50 106 PRO A N 1
ATOM 807 C CA . PRO A 1 106 ? -19.507 -19.640 -15.701 1.00 62.50 106 PRO A CA 1
ATOM 808 C C . PRO A 1 106 ? -20.819 -19.752 -14.910 1.00 62.50 106 PRO A C 1
ATOM 810 O O . PRO A 1 106 ? -21.385 -18.740 -14.511 1.00 62.50 106 PRO A O 1
ATOM 813 N N . SER A 1 107 ? -21.300 -20.970 -14.625 1.00 61.91 107 SER A N 1
ATOM 814 C CA . SER A 1 107 ? -22.416 -21.197 -13.698 1.00 61.91 107 SER A CA 1
ATOM 815 C C . SER A 1 107 ? -22.081 -20.957 -12.216 1.00 61.91 107 SER A C 1
ATOM 817 O O . SER A 1 107 ? -22.994 -20.912 -11.392 1.00 61.91 107 SER A O 1
ATOM 819 N N . LEU A 1 108 ? -20.803 -20.785 -11.868 1.00 61.19 108 LEU A N 1
ATOM 820 C CA . LEU A 1 108 ? -20.319 -20.448 -10.528 1.00 61.19 108 LEU A CA 1
ATOM 821 C C . LEU A 1 108 ? -20.195 -18.938 -10.295 1.00 61.19 108 LEU A C 1
ATOM 823 O O . LEU A 1 108 ? -20.146 -18.537 -9.137 1.00 61.19 108 LEU A O 1
ATOM 827 N N . ALA A 1 109 ? -20.211 -18.111 -11.347 1.00 59.75 109 ALA A N 1
ATOM 828 C CA . ALA A 1 109 ? -20.106 -16.652 -11.224 1.00 59.75 109 ALA A CA 1
ATOM 829 C C . ALA A 1 109 ? -21.259 -16.035 -10.403 1.00 59.75 109 ALA A C 1
ATOM 831 O O . ALA A 1 109 ? -21.090 -15.001 -9.773 1.00 59.75 109 ALA A O 1
ATOM 832 N N . GLU A 1 110 ? -22.421 -16.697 -10.348 1.00 63.41 110 GLU A N 1
ATOM 833 C CA . GLU A 1 110 ? -23.585 -16.249 -9.565 1.00 63.41 110 GLU A CA 1
ATOM 834 C C . GLU A 1 110 ? -23.767 -17.014 -8.238 1.00 63.41 110 GLU A C 1
ATOM 836 O O . GLU A 1 110 ? -24.734 -16.786 -7.503 1.00 63.41 110 GLU A O 1
ATOM 841 N N . ALA A 1 111 ? -22.880 -17.961 -7.916 1.00 71.75 111 ALA A N 1
ATOM 842 C CA . ALA A 1 111 ? -22.984 -18.724 -6.678 1.00 71.75 111 ALA A CA 1
ATOM 843 C C . ALA A 1 111 ? -22.519 -17.880 -5.474 1.00 71.75 111 ALA A C 1
ATOM 845 O O . ALA A 1 111 ? -21.608 -17.063 -5.602 1.00 71.75 111 ALA A O 1
ATOM 846 N N . PRO A 1 112 ? -23.109 -18.069 -4.276 1.00 76.31 112 PRO A N 1
ATOM 847 C CA . PRO A 1 112 ? -22.584 -17.449 -3.067 1.00 76.31 112 PRO A CA 1
ATOM 848 C C . PRO A 1 112 ? -21.168 -17.968 -2.795 1.00 76.31 112 PRO A C 1
ATOM 850 O O . PRO A 1 112 ? -20.966 -19.176 -2.641 1.00 76.31 112 PRO A O 1
ATOM 853 N N . VAL A 1 113 ? -20.210 -17.050 -2.708 1.00 78.75 113 VAL A N 1
ATOM 854 C CA . VAL A 1 113 ? -18.814 -17.332 -2.370 1.00 78.75 113 VAL A CA 1
ATOM 855 C C . VAL A 1 113 ? -18.614 -17.104 -0.877 1.00 78.75 113 VAL A C 1
ATOM 857 O O . VAL A 1 113 ? -19.207 -16.201 -0.284 1.00 78.75 113 VAL A O 1
ATOM 860 N N . ILE A 1 114 ? -17.807 -17.961 -0.251 1.00 80.94 114 ILE A N 1
ATOM 861 C CA . ILE A 1 114 ? -17.338 -17.768 1.120 1.00 80.94 114 ILE A CA 1
ATOM 862 C C . ILE A 1 114 ? -15.840 -17.500 1.052 1.00 80.94 114 ILE A C 1
ATOM 864 O O . ILE A 1 114 ? -15.072 -18.394 0.699 1.00 80.94 114 ILE A O 1
ATOM 868 N N . SER A 1 115 ? -15.448 -16.297 1.447 1.00 80.81 115 SER A N 1
ATOM 869 C CA . SER A 1 115 ? -14.061 -15.917 1.674 1.00 80.81 115 SER A CA 1
ATOM 870 C C . SER A 1 115 ? -13.698 -16.164 3.136 1.00 80.81 115 SER A C 1
ATOM 872 O O . SER A 1 115 ? -14.418 -15.768 4.058 1.00 80.81 115 SER A O 1
ATOM 874 N N . VAL A 1 116 ? -12.588 -16.870 3.348 1.00 80.94 116 VAL A N 1
ATOM 875 C CA . VAL A 1 116 ? -12.029 -17.158 4.673 1.00 80.94 116 VAL A CA 1
ATOM 876 C C . VAL A 1 116 ? -10.743 -16.369 4.799 1.00 80.94 116 VAL A C 1
ATOM 878 O O . VAL A 1 116 ? -9.743 -16.713 4.176 1.00 80.94 116 VAL A O 1
ATOM 881 N N . LEU A 1 117 ? -10.773 -15.322 5.611 1.00 81.19 117 LEU A N 1
ATOM 882 C CA . LEU A 1 117 ? -9.605 -14.508 5.892 1.00 81.19 117 LEU A CA 1
ATOM 883 C C . LEU A 1 117 ? -9.113 -14.824 7.284 1.00 81.19 117 LEU A C 1
ATOM 885 O O . LEU A 1 117 ? -9.908 -14.997 8.206 1.00 81.19 117 LEU A O 1
ATOM 889 N N . GLY A 1 118 ? -7.805 -14.884 7.457 1.00 81.62 118 GLY A N 1
ATOM 890 C CA . GLY A 1 118 ? -7.260 -14.966 8.793 1.00 81.62 118 GLY A CA 1
ATOM 891 C C . GLY A 1 118 ? -5.934 -14.256 8.917 1.00 81.62 118 GLY A C 1
ATOM 892 O O . GLY A 1 118 ? -5.196 -14.085 7.949 1.00 81.62 118 GLY A O 1
ATOM 893 N N . ARG A 1 119 ? -5.658 -13.847 10.147 1.00 84.88 119 ARG A N 1
ATOM 894 C CA . ARG A 1 119 ? -4.351 -13.398 10.603 1.00 84.88 119 ARG A CA 1
ATOM 895 C C . ARG A 1 119 ? -3.894 -14.392 11.656 1.00 84.88 119 ARG A C 1
ATOM 897 O O . ARG A 1 119 ? -4.653 -14.724 12.566 1.00 84.88 119 ARG A O 1
ATOM 904 N N . TRP A 1 120 ? -2.660 -14.851 11.517 1.00 90.12 120 TRP A N 1
ATOM 905 C CA . TRP A 1 120 ? -1.996 -15.737 12.460 1.00 90.12 120 TRP A CA 1
ATOM 906 C C . TRP A 1 120 ? -0.692 -15.071 12.877 1.00 90.12 120 TRP A C 1
ATOM 908 O O . TRP A 1 120 ? 0.169 -14.810 12.040 1.00 90.12 120 TRP A O 1
ATOM 918 N N . ASP A 1 121 ? -0.564 -14.792 14.168 1.00 90.56 121 ASP A N 1
ATOM 919 C CA . ASP A 1 121 ? 0.618 -14.176 14.746 1.00 90.56 121 ASP A CA 1
ATOM 920 C C . ASP A 1 121 ? 1.462 -15.254 15.412 1.00 90.56 121 ASP A C 1
ATOM 922 O O . ASP A 1 121 ? 0.964 -16.033 16.231 1.00 90.56 121 ASP A O 1
ATOM 926 N N . TYR A 1 122 ? 2.757 -15.250 15.115 1.00 94.94 122 TYR A N 1
ATOM 927 C CA . TYR A 1 122 ? 3.720 -16.175 15.692 1.00 94.94 122 TYR A CA 1
ATOM 928 C C . TYR A 1 122 ? 4.862 -15.407 16.349 1.00 94.94 122 TYR A C 1
ATOM 930 O O . TYR A 1 122 ? 5.369 -14.423 15.813 1.00 94.94 122 TYR A O 1
ATOM 938 N N . VAL A 1 123 ? 5.303 -15.892 17.505 1.00 96.25 123 VAL A N 1
ATOM 939 C CA . VAL A 1 123 ? 6.568 -15.485 18.111 1.00 96.25 123 VAL A CA 1
ATOM 940 C C . VAL A 1 123 ? 7.656 -16.411 17.587 1.00 96.25 123 VAL A C 1
ATOM 942 O O . VAL A 1 123 ? 7.559 -17.630 17.724 1.00 96.25 123 VAL A O 1
ATOM 945 N N . VAL A 1 124 ? 8.714 -15.835 17.019 1.00 97.44 124 VAL A N 1
ATOM 946 C CA . VAL A 1 124 ? 9.923 -16.586 16.660 1.00 97.44 124 VAL A CA 1
ATOM 947 C C . VAL A 1 124 ? 10.698 -16.881 17.941 1.00 97.44 124 VAL A C 1
ATOM 949 O O . VAL A 1 124 ? 11.269 -15.978 18.554 1.00 97.44 124 VAL A O 1
ATOM 952 N N . THR A 1 125 ? 10.693 -18.140 18.370 1.00 98.00 125 THR A N 1
ATOM 953 C CA . THR A 1 125 ? 11.396 -18.591 19.579 1.00 98.00 125 THR A CA 1
ATOM 954 C C . THR A 1 125 ? 12.826 -19.033 19.289 1.00 98.00 125 THR A C 1
ATOM 956 O O . THR A 1 125 ? 13.679 -18.910 20.165 1.00 98.00 125 THR A O 1
ATOM 959 N N . ASP A 1 126 ? 13.088 -19.526 18.074 1.00 98.19 126 ASP A N 1
ATOM 960 C CA . ASP A 1 126 ? 14.418 -19.912 17.592 1.00 98.19 126 ASP A CA 1
ATOM 961 C C . ASP A 1 126 ? 14.497 -19.720 16.068 1.00 98.19 126 ASP A C 1
ATOM 963 O O . ASP A 1 126 ? 13.922 -20.479 15.290 1.00 98.19 126 ASP A O 1
ATOM 967 N N . ALA A 1 127 ? 15.181 -18.661 15.632 1.00 97.50 127 ALA A N 1
ATOM 968 C CA . ALA A 1 127 ? 15.270 -18.320 14.214 1.00 97.50 127 ALA A CA 1
ATOM 969 C C . ALA A 1 127 ? 16.136 -19.310 13.418 1.00 97.50 127 ALA A C 1
ATOM 971 O O . ALA A 1 127 ? 15.833 -19.578 12.256 1.00 97.50 127 ALA A O 1
ATOM 972 N N . ASP A 1 128 ? 17.192 -19.857 14.027 1.00 97.81 128 ASP A N 1
ATOM 973 C CA . ASP A 1 128 ? 18.111 -20.773 13.347 1.00 97.81 128 ASP A CA 1
ATOM 974 C C . ASP A 1 128 ? 17.439 -22.133 13.125 1.00 97.81 128 ASP A C 1
ATOM 976 O O . ASP A 1 128 ? 17.554 -2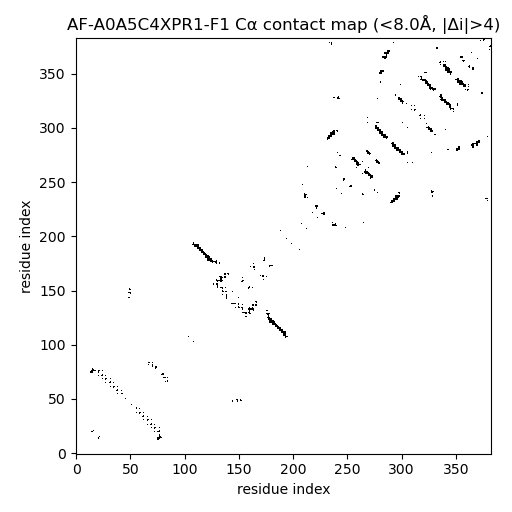2.718 12.044 1.00 97.81 128 ASP A O 1
ATOM 980 N N . GLU A 1 129 ? 16.696 -22.616 14.126 1.00 97.75 129 GLU A N 1
ATOM 981 C CA . GLU A 1 129 ? 15.913 -23.850 14.022 1.00 97.75 129 GLU A CA 1
ATOM 982 C C . GLU A 1 129 ? 14.802 -23.723 12.970 1.00 97.75 129 GLU A C 1
ATOM 984 O O . GLU A 1 129 ? 14.628 -24.622 12.143 1.00 97.75 129 GLU A O 1
ATOM 989 N N . LEU A 1 130 ? 14.118 -22.576 12.926 1.00 97.25 130 LEU A N 1
ATOM 990 C CA . LEU A 1 130 ? 13.101 -22.305 11.914 1.00 97.25 130 LEU A CA 1
ATOM 991 C C . LEU A 1 130 ? 13.692 -22.243 10.499 1.00 97.25 130 LEU A C 1
ATOM 993 O O . LEU A 1 130 ? 13.129 -22.822 9.572 1.00 97.25 130 LEU A O 1
ATOM 997 N N . VAL A 1 131 ? 14.839 -21.582 10.310 1.00 97.75 131 VAL A N 1
ATOM 998 C CA . VAL A 1 131 ? 15.523 -21.535 9.005 1.00 97.75 131 VAL A CA 1
ATOM 999 C C . VAL A 1 131 ? 15.962 -22.928 8.559 1.00 97.75 131 VAL A C 1
ATOM 1001 O O . VAL A 1 131 ? 15.814 -23.269 7.384 1.00 97.75 131 VAL A O 1
ATOM 1004 N N . ALA A 1 132 ? 16.464 -23.756 9.478 1.00 97.56 132 ALA A N 1
ATOM 1005 C CA . ALA A 1 132 ? 16.781 -25.148 9.178 1.00 97.56 132 ALA A CA 1
ATOM 1006 C C . ALA A 1 132 ? 15.529 -25.928 8.746 1.00 97.56 132 ALA A C 1
ATOM 1008 O O . ALA A 1 132 ? 15.568 -26.617 7.728 1.00 97.56 132 ALA A O 1
ATOM 1009 N N . HIS A 1 133 ? 14.406 -25.752 9.446 1.00 95.94 133 HIS A N 1
ATOM 1010 C CA . HIS A 1 133 ? 13.138 -26.374 9.072 1.00 95.94 133 HIS A CA 1
ATOM 1011 C C . HIS A 1 133 ? 12.643 -25.925 7.693 1.00 95.94 133 HIS A C 1
ATOM 1013 O O . HIS A 1 133 ? 12.284 -26.762 6.873 1.00 95.94 133 HIS A O 1
ATOM 1019 N N . GLY A 1 134 ? 12.710 -24.629 7.382 1.00 95.69 134 GLY A N 1
ATOM 1020 C CA . GLY A 1 134 ? 12.341 -24.118 6.060 1.00 95.69 134 GLY A CA 1
ATOM 1021 C C . GLY A 1 134 ? 13.167 -24.726 4.920 1.00 95.69 134 GLY A C 1
ATOM 1022 O O . GLY A 1 134 ? 12.633 -24.990 3.845 1.00 95.69 134 GLY A O 1
ATOM 1023 N N . ARG A 1 135 ? 14.457 -25.010 5.151 1.00 97.19 135 ARG A N 1
ATOM 1024 C CA . ARG A 1 135 ? 15.318 -25.722 4.184 1.00 97.19 135 ARG A CA 1
ATOM 1025 C C . ARG A 1 135 ? 14.911 -27.181 4.003 1.00 97.19 135 ARG A C 1
ATOM 1027 O O . ARG A 1 135 ? 15.030 -27.714 2.901 1.00 97.19 135 ARG A O 1
ATOM 1034 N N . ASP A 1 136 ? 14.448 -27.832 5.064 1.00 95.44 136 ASP A N 1
ATOM 1035 C CA . ASP A 1 136 ? 13.909 -29.190 4.988 1.00 95.44 136 ASP A CA 1
ATOM 1036 C C . ASP A 1 136 ? 12.614 -29.207 4.166 1.00 95.44 136 ASP A C 1
ATOM 1038 O O . ASP A 1 136 ? 12.501 -30.006 3.234 1.00 95.44 136 ASP A O 1
ATOM 1042 N N . SER A 1 137 ? 11.696 -28.273 4.441 1.00 94.19 137 SER A N 1
ATOM 1043 C CA . SER A 1 137 ? 10.441 -28.096 3.697 1.00 94.19 137 SER A CA 1
ATOM 1044 C C . SER A 1 137 ? 10.694 -27.794 2.215 1.00 94.19 137 SER A C 1
ATOM 1046 O O . SER A 1 137 ? 10.073 -28.402 1.343 1.00 94.19 137 SER A O 1
ATOM 1048 N N . TYR A 1 138 ? 11.673 -26.933 1.905 1.00 93.81 138 TYR A N 1
ATOM 1049 C CA . TYR A 1 138 ? 12.089 -26.654 0.528 1.00 93.81 138 TYR A CA 1
ATOM 1050 C C . TYR A 1 138 ? 12.523 -27.925 -0.212 1.00 93.81 138 TYR A C 1
ATOM 1052 O O . TYR A 1 138 ? 12.003 -28.227 -1.283 1.00 93.81 138 TYR A O 1
ATOM 1060 N N . ARG A 1 139 ? 13.432 -28.714 0.373 1.00 94.38 139 ARG A N 1
ATOM 1061 C CA . ARG A 1 139 ? 13.913 -29.963 -0.248 1.00 94.38 139 ARG A CA 1
ATOM 1062 C C . ARG A 1 139 ? 12.807 -31.009 -0.391 1.00 94.38 139 ARG A C 1
ATOM 1064 O O . ARG A 1 139 ? 12.840 -31.814 -1.318 1.00 94.38 139 ARG A O 1
ATOM 1071 N N . ALA A 1 140 ? 11.822 -31.010 0.507 1.00 91.88 140 ALA A N 1
ATOM 1072 C CA . ALA A 1 140 ? 10.653 -31.876 0.385 1.00 91.88 140 ALA A CA 1
ATOM 1073 C C . ALA A 1 140 ? 9.767 -31.485 -0.811 1.00 91.88 140 ALA A C 1
ATOM 1075 O O . ALA A 1 140 ? 9.281 -32.367 -1.522 1.00 91.88 140 ALA A O 1
ATOM 1076 N N . ALA A 1 141 ? 9.586 -30.182 -1.051 1.00 89.06 141 ALA A N 1
ATOM 1077 C CA . ALA A 1 141 ? 8.835 -29.657 -2.191 1.00 89.06 141 ALA A CA 1
ATOM 1078 C C . ALA A 1 141 ? 9.594 -29.792 -3.525 1.00 89.06 141 ALA A C 1
ATOM 1080 O O . ALA A 1 141 ? 8.968 -30.020 -4.563 1.00 89.06 141 ALA A O 1
ATOM 1081 N N . TRP A 1 142 ? 10.930 -29.720 -3.491 1.00 90.00 142 TRP A N 1
ATOM 1082 C CA . TRP A 1 142 ? 11.813 -29.750 -4.662 1.00 90.00 142 TRP A CA 1
ATOM 1083 C C . TRP A 1 142 ? 12.873 -30.861 -4.543 1.00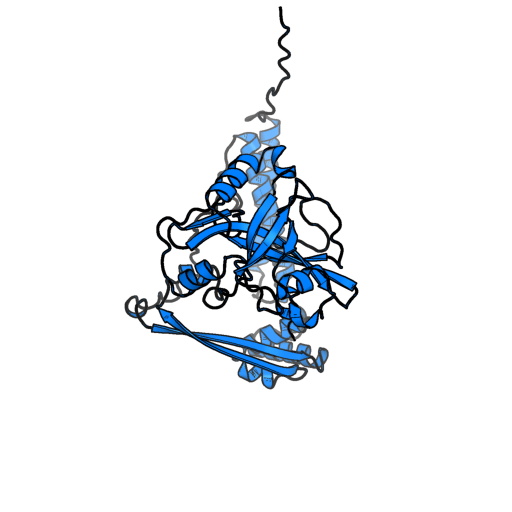 90.00 142 TRP A C 1
ATOM 1085 O O . TRP A 1 142 ? 14.037 -30.581 -4.271 1.00 90.00 142 TRP A O 1
ATOM 1095 N N . PRO A 1 143 ? 12.510 -32.141 -4.770 1.00 90.94 143 PRO A N 1
ATOM 1096 C CA . PRO A 1 143 ? 13.396 -33.279 -4.492 1.00 90.94 143 PRO A CA 1
ATOM 1097 C C . PRO A 1 143 ? 14.672 -33.366 -5.343 1.00 90.94 143 PRO A C 1
ATOM 1099 O O . PRO A 1 143 ? 15.542 -34.181 -5.039 1.00 90.94 143 PRO A O 1
ATOM 1102 N N . GLU A 1 144 ? 14.755 -32.600 -6.433 1.00 87.69 144 GLU A N 1
ATOM 1103 C CA . GLU A 1 144 ? 15.919 -32.559 -7.330 1.00 87.69 144 GLU A CA 1
ATOM 1104 C C . GLU A 1 144 ? 16.976 -31.526 -6.886 1.00 87.69 144 GLU A C 1
ATOM 1106 O O . GLU A 1 144 ? 18.109 -31.566 -7.374 1.00 87.69 144 GLU A O 1
ATOM 1111 N N . ASP A 1 145 ? 16.627 -30.638 -5.950 1.00 90.38 145 ASP A N 1
ATOM 1112 C CA . ASP A 1 145 ? 17.521 -29.628 -5.383 1.00 90.38 145 ASP A CA 1
ATOM 1113 C C . ASP A 1 145 ? 18.274 -30.176 -4.160 1.00 90.38 145 ASP A C 1
ATOM 1115 O O . ASP A 1 145 ? 17.783 -31.040 -3.426 1.00 90.38 145 ASP A O 1
ATOM 1119 N N . ASP A 1 146 ? 19.492 -29.677 -3.931 1.00 92.88 146 ASP A N 1
ATOM 1120 C CA . ASP A 1 146 ? 20.362 -30.140 -2.846 1.00 92.88 146 ASP A CA 1
ATOM 1121 C C . ASP A 1 146 ? 20.465 -29.145 -1.667 1.00 92.88 146 ASP A C 1
ATOM 1123 O O . ASP A 1 146 ? 19.746 -28.147 -1.575 1.00 92.88 146 ASP A O 1
ATOM 1127 N N . ASP A 1 147 ? 21.335 -29.448 -0.698 1.00 93.94 147 ASP A N 1
ATOM 1128 C CA . ASP A 1 147 ? 21.535 -28.616 0.498 1.00 93.94 147 ASP A CA 1
ATOM 1129 C C . ASP A 1 147 ? 22.095 -27.224 0.166 1.00 93.94 147 ASP A C 1
ATOM 1131 O O . ASP A 1 147 ? 21.843 -26.270 0.906 1.00 93.94 147 ASP A O 1
ATOM 1135 N N . GLU A 1 148 ? 22.867 -27.101 -0.917 1.00 93.75 148 GLU A N 1
ATOM 1136 C CA . GLU A 1 148 ? 23.411 -25.823 -1.378 1.00 93.75 148 GLU A CA 1
ATOM 1137 C C . GLU A 1 148 ? 22.285 -24.961 -1.961 1.00 93.75 148 GLU A C 1
ATOM 1139 O O . GLU A 1 148 ? 22.147 -23.797 -1.578 1.00 93.75 148 GLU A O 1
ATOM 1144 N N . ASP A 1 149 ? 21.430 -25.549 -2.803 1.00 92.69 149 ASP A N 1
ATOM 1145 C CA . ASP A 1 149 ? 20.253 -24.877 -3.365 1.00 92.69 149 ASP A CA 1
ATOM 1146 C C . ASP A 1 149 ? 19.289 -24.415 -2.253 1.00 92.69 149 ASP A C 1
ATOM 1148 O O . ASP A 1 149 ? 18.864 -23.255 -2.228 1.00 92.69 149 ASP A O 1
ATOM 1152 N N . ALA A 1 150 ? 19.027 -25.271 -1.259 1.00 93.75 150 ALA A N 1
ATOM 1153 C CA . ALA A 1 150 ? 18.198 -24.926 -0.103 1.00 93.75 150 ALA A CA 1
ATOM 1154 C C . ALA A 1 150 ? 18.805 -23.792 0.745 1.00 93.75 150 ALA A C 1
ATOM 1156 O O . ALA A 1 150 ? 18.086 -22.907 1.216 1.00 93.75 150 ALA A O 1
ATOM 1157 N N . ALA A 1 151 ? 20.128 -23.788 0.936 1.00 94.31 151 ALA A N 1
ATOM 1158 C CA . ALA A 1 151 ? 20.821 -22.741 1.683 1.00 94.31 151 ALA A CA 1
ATOM 1159 C C . ALA A 1 151 ? 20.784 -21.380 0.972 1.00 94.31 151 ALA A C 1
ATOM 1161 O O . ALA A 1 151 ? 20.693 -20.352 1.644 1.00 94.31 151 ALA A O 1
ATOM 1162 N N . LEU A 1 152 ? 20.819 -21.374 -0.363 1.00 90.19 152 LEU A N 1
ATOM 1163 C CA . LEU A 1 152 ? 20.659 -20.170 -1.180 1.00 90.19 152 LEU A CA 1
ATOM 1164 C C . LEU A 1 152 ? 19.210 -19.677 -1.187 1.00 90.19 152 LEU A C 1
ATOM 1166 O O . LEU A 1 152 ? 18.976 -18.468 -1.168 1.00 90.19 152 LEU A O 1
ATOM 1170 N N . ARG A 1 153 ? 18.238 -20.595 -1.195 1.00 91.44 153 ARG A N 1
ATOM 1171 C CA . ARG A 1 153 ? 16.813 -20.258 -1.204 1.00 91.44 153 ARG A CA 1
ATOM 1172 C C . ARG A 1 153 ? 16.322 -19.690 0.124 1.00 91.44 153 ARG A C 1
ATOM 1174 O O . ARG A 1 153 ? 15.569 -18.718 0.128 1.00 91.44 153 ARG A O 1
ATOM 1181 N N . VAL A 1 154 ? 16.687 -20.342 1.226 1.00 95.50 154 VAL A N 1
ATOM 1182 C CA . VAL A 1 154 ? 16.135 -20.085 2.559 1.00 95.50 154 VAL A CA 1
ATOM 1183 C C . VAL A 1 154 ? 17.229 -19.499 3.439 1.00 95.50 154 VAL A C 1
ATOM 1185 O O . VAL A 1 154 ? 18.037 -20.215 4.048 1.00 95.50 154 VAL A O 1
ATOM 1188 N N . GLN A 1 155 ? 17.265 -18.169 3.472 1.00 94.12 155 GLN A N 1
ATOM 1189 C CA . GLN A 1 155 ? 18.274 -17.401 4.202 1.00 94.12 155 GLN A CA 1
ATOM 1190 C C . GLN A 1 155 ? 17.690 -16.704 5.431 1.00 94.12 155 GLN A C 1
ATOM 1192 O O . GLN A 1 155 ? 18.423 -16.404 6.372 1.00 94.12 155 GLN A O 1
ATOM 1197 N N . THR A 1 156 ? 16.380 -16.462 5.433 1.00 96.25 156 THR A N 1
ATOM 1198 C CA . THR A 1 156 ? 15.689 -15.695 6.469 1.00 96.25 156 THR A CA 1
ATOM 1199 C C . THR A 1 156 ? 14.517 -16.465 7.077 1.00 96.25 156 THR A C 1
ATOM 1201 O O . THR A 1 156 ? 14.023 -17.441 6.514 1.00 96.25 156 THR A O 1
ATOM 1204 N N . VAL A 1 157 ? 14.033 -15.980 8.224 1.00 96.12 157 VAL A N 1
ATOM 1205 C CA . VAL A 1 157 ? 12.787 -16.436 8.868 1.00 96.12 157 VAL A CA 1
ATOM 1206 C C . VAL A 1 157 ? 11.605 -16.379 7.894 1.00 96.12 157 VAL A C 1
ATOM 1208 O O . VAL A 1 157 ? 10.819 -17.318 7.834 1.00 96.12 157 VAL A O 1
ATOM 1211 N N . LEU A 1 158 ? 11.493 -15.303 7.106 1.00 93.50 158 LEU A N 1
ATOM 1212 C CA . LEU A 1 158 ? 10.398 -15.135 6.146 1.00 93.50 158 LEU A CA 1
ATOM 1213 C C . LEU A 1 158 ? 10.469 -16.163 5.016 1.00 93.50 158 LEU A C 1
ATOM 1215 O O . LEU A 1 158 ? 9.448 -16.751 4.660 1.00 93.50 158 LEU A O 1
ATOM 1219 N N . ASP A 1 159 ? 11.669 -16.434 4.492 1.00 93.44 159 ASP A N 1
ATOM 1220 C CA . ASP A 1 159 ? 11.846 -17.493 3.495 1.00 93.44 159 ASP A CA 1
ATOM 1221 C C . ASP A 1 159 ? 11.439 -18.852 4.063 1.00 93.44 159 ASP A C 1
ATOM 1223 O O . ASP A 1 159 ? 10.767 -19.625 3.385 1.00 93.44 159 ASP A O 1
ATOM 1227 N N . ALA A 1 160 ? 11.809 -19.127 5.315 1.00 95.44 160 ALA A N 1
ATOM 1228 C CA . ALA A 1 160 ? 11.517 -20.393 5.966 1.00 95.44 160 ALA A CA 1
ATOM 1229 C C . ALA A 1 160 ? 10.015 -20.612 6.180 1.00 95.44 160 ALA A C 1
ATOM 1231 O O . ALA A 1 160 ? 9.509 -21.699 5.899 1.00 95.44 160 ALA A O 1
ATOM 1232 N N . VAL A 1 161 ? 9.292 -19.574 6.613 1.00 93.88 161 VAL A N 1
ATOM 1233 C CA . VAL A 1 161 ? 7.825 -19.603 6.729 1.00 93.88 161 VAL A CA 1
ATOM 1234 C C . VAL A 1 161 ? 7.186 -19.862 5.366 1.00 93.88 161 VAL A C 1
ATOM 1236 O O . VAL A 1 161 ? 6.343 -20.751 5.252 1.00 93.88 161 VAL A O 1
ATOM 1239 N N . ARG A 1 162 ? 7.616 -19.146 4.318 1.00 91.06 162 ARG A N 1
ATOM 1240 C CA . ARG A 1 162 ? 7.079 -19.326 2.961 1.00 91.06 162 ARG A CA 1
ATOM 1241 C C . ARG A 1 162 ? 7.275 -20.754 2.452 1.00 91.06 162 ARG A C 1
ATOM 1243 O O . ARG A 1 162 ? 6.315 -21.362 1.991 1.00 91.06 162 ARG A O 1
ATOM 1250 N N . GLU A 1 163 ? 8.484 -21.303 2.550 1.00 92.75 163 GLU A N 1
ATOM 1251 C CA . GLU A 1 163 ? 8.739 -22.667 2.065 1.00 92.75 163 GLU A CA 1
ATOM 1252 C C . GLU A 1 163 ? 8.038 -23.733 2.923 1.00 92.75 163 GLU A C 1
ATOM 1254 O O . GLU A 1 163 ? 7.628 -24.768 2.406 1.00 92.75 163 GLU A O 1
ATOM 1259 N N . THR A 1 164 ? 7.810 -23.471 4.212 1.00 92.50 164 THR A N 1
ATOM 1260 C CA . THR A 1 164 ? 6.984 -24.349 5.061 1.00 92.50 164 THR A CA 1
ATOM 1261 C C . THR A 1 164 ? 5.525 -24.379 4.586 1.00 92.50 164 THR A C 1
ATOM 1263 O O . THR A 1 164 ? 4.906 -25.443 4.556 1.00 92.50 164 THR A O 1
ATOM 1266 N N . LEU A 1 165 ? 4.984 -23.239 4.141 1.00 89.62 165 LEU A N 1
ATOM 1267 C CA . LEU A 1 165 ? 3.626 -23.146 3.589 1.00 89.62 165 LEU A CA 1
ATOM 1268 C C . LEU A 1 165 ? 3.475 -23.819 2.215 1.00 89.62 165 LEU A C 1
ATOM 1270 O O . LEU A 1 165 ? 2.368 -24.214 1.853 1.00 89.62 165 LEU A O 1
ATOM 1274 N N . HIS A 1 166 ? 4.561 -23.994 1.456 1.00 83.00 166 HIS A N 1
ATOM 1275 C CA . HIS A 1 166 ? 4.522 -24.750 0.200 1.00 83.00 166 HIS A CA 1
ATOM 1276 C C . HIS A 1 166 ? 4.240 -26.245 0.420 1.00 83.00 166 HIS A C 1
ATOM 1278 O O . HIS A 1 166 ? 3.592 -26.875 -0.416 1.00 83.00 166 HIS A O 1
ATOM 1284 N N . GLU A 1 167 ? 4.694 -26.829 1.535 1.00 77.19 167 GLU A N 1
ATOM 1285 C CA . GLU A 1 167 ? 4.471 -28.251 1.824 1.00 77.19 167 GLU A CA 1
ATOM 1286 C C . GLU A 1 167 ? 3.047 -28.525 2.346 1.00 77.19 167 GLU A C 1
ATOM 1288 O O . GLU A 1 167 ? 2.520 -29.632 2.184 1.00 77.19 167 GLU A O 1
ATOM 1293 N N . ALA A 1 168 ? 2.413 -27.546 3.005 1.00 65.69 168 ALA A N 1
ATOM 1294 C CA . ALA A 1 168 ? 1.113 -27.735 3.639 1.00 65.69 168 ALA A CA 1
ATOM 1295 C C . ALA A 1 168 ? 0.401 -26.434 4.051 1.00 65.69 168 ALA A C 1
ATOM 1297 O O . ALA A 1 168 ? 1.047 -25.423 4.313 1.00 65.69 168 ALA A O 1
ATOM 1298 N N . PRO A 1 169 ? -0.938 -26.478 4.214 1.00 73.12 169 PRO A N 1
ATOM 1299 C CA . PRO A 1 169 ? -1.715 -25.333 4.684 1.00 73.12 169 PRO A CA 1
ATOM 1300 C C . PRO A 1 169 ? -1.331 -24.889 6.107 1.00 73.12 169 PRO A C 1
ATOM 1302 O O . PRO A 1 169 ? -0.772 -25.663 6.888 1.00 73.12 169 PRO A O 1
ATOM 1305 N N . LEU A 1 170 ? -1.749 -23.666 6.457 1.00 73.25 170 LEU A N 1
ATOM 1306 C CA . LEU A 1 170 ? -1.508 -22.957 7.727 1.00 73.25 170 LEU A CA 1
ATOM 1307 C C . LEU A 1 170 ? -1.510 -23.800 9.019 1.00 73.25 170 LEU A C 1
ATOM 1309 O O . LEU A 1 170 ? -0.642 -23.548 9.849 1.00 73.25 170 LEU A O 1
ATOM 1313 N N . PRO A 1 171 ? -2.371 -24.826 9.213 1.00 71.25 171 PRO A N 1
ATOM 1314 C CA . PRO A 1 171 ? -2.303 -25.673 10.407 1.00 71.25 171 PRO A CA 1
ATOM 1315 C C . PRO A 1 171 ? -0.951 -26.361 10.648 1.00 71.25 171 PRO A C 1
ATOM 1317 O O . PRO A 1 171 ? -0.712 -26.816 11.758 1.00 71.25 171 PRO A O 1
ATOM 1320 N N . ARG A 1 172 ? -0.072 -26.476 9.641 1.00 73.81 172 ARG A N 1
ATOM 1321 C CA . ARG A 1 172 ? 1.286 -27.012 9.836 1.00 73.81 172 ARG A CA 1
ATOM 1322 C C . ARG A 1 172 ? 2.297 -25.988 10.339 1.00 73.81 172 ARG A C 1
ATOM 1324 O O . ARG A 1 172 ? 3.312 -26.394 10.892 1.00 73.81 172 ARG A O 1
ATOM 1331 N N . LEU A 1 173 ? 2.031 -24.693 10.182 1.00 87.94 173 LEU A N 1
ATOM 1332 C CA . LEU A 1 173 ? 2.920 -23.654 10.698 1.00 87.94 173 LEU A CA 1
ATOM 1333 C C . LEU A 1 173 ? 2.903 -23.618 12.236 1.00 87.94 173 LEU A C 1
ATOM 1335 O O . LEU A 1 173 ? 3.909 -23.287 12.853 1.00 87.94 173 LEU A O 1
ATOM 1339 N N . ASP A 1 174 ? 1.798 -24.052 12.851 1.00 89.62 174 ASP A N 1
ATOM 1340 C CA . ASP A 1 174 ? 1.656 -24.196 14.307 1.00 89.62 174 ASP A CA 1
ATOM 1341 C C . ASP A 1 174 ? 2.611 -25.237 14.914 1.00 89.62 174 ASP A C 1
ATOM 1343 O O . ASP A 1 174 ? 2.954 -25.140 16.092 1.00 89.62 174 ASP A O 1
ATOM 1347 N N . ASP A 1 175 ? 3.046 -26.211 14.109 1.00 90.25 175 ASP A N 1
ATOM 1348 C CA . ASP A 1 175 ? 3.960 -27.284 14.511 1.00 90.25 175 ASP A CA 1
ATOM 1349 C C . ASP A 1 175 ? 5.418 -27.012 14.085 1.00 90.25 175 ASP A C 1
ATOM 1351 O O . ASP A 1 175 ? 6.304 -27.831 14.358 1.00 90.25 175 ASP A O 1
ATOM 1355 N N . ALA A 1 176 ? 5.687 -25.892 13.402 1.00 93.31 176 ALA A N 1
ATOM 1356 C CA . ALA A 1 176 ? 7.017 -25.576 12.895 1.00 93.31 176 ALA A CA 1
ATOM 1357 C C . ALA A 1 176 ? 7.978 -25.253 14.058 1.00 93.31 176 ALA A C 1
ATOM 1359 O O . ALA A 1 176 ? 7.701 -24.366 14.872 1.00 93.31 176 ALA A O 1
ATOM 1360 N N . PRO A 1 177 ? 9.129 -25.940 14.162 1.00 95.38 177 PRO A N 1
ATOM 1361 C CA . PRO A 1 177 ? 10.091 -25.670 15.219 1.00 95.38 177 PRO A CA 1
ATOM 1362 C C . PRO A 1 177 ? 10.656 -24.250 15.079 1.00 95.38 177 PRO A C 1
ATOM 1364 O O . PRO A 1 177 ? 10.817 -23.726 13.977 1.00 95.38 177 PRO A O 1
ATOM 1367 N N . GLY A 1 178 ? 10.920 -23.604 16.214 1.00 95.44 178 GLY A N 1
ATOM 1368 C CA . GLY A 1 178 ? 11.328 -22.200 16.251 1.00 95.44 178 GLY A CA 1
ATOM 1369 C C . GLY A 1 178 ? 10.191 -21.179 16.103 1.00 95.44 178 GLY A C 1
ATOM 1370 O O . GLY A 1 178 ? 10.456 -19.980 16.222 1.00 95.44 178 GLY A O 1
ATOM 1371 N N . LEU A 1 179 ? 8.939 -21.620 15.915 1.00 95.62 179 LEU A N 1
ATOM 1372 C CA . LEU A 1 179 ? 7.741 -20.777 15.948 1.00 95.62 179 LEU A CA 1
ATOM 1373 C C . LEU A 1 179 ? 6.806 -21.179 17.086 1.00 95.62 179 LEU A C 1
ATOM 1375 O O . LEU A 1 179 ? 6.603 -22.354 17.380 1.00 95.62 179 LEU A O 1
ATOM 1379 N N . GLN A 1 180 ? 6.197 -20.177 17.713 1.00 94.56 180 GLN A N 1
ATOM 1380 C CA . GLN A 1 180 ? 5.140 -20.369 18.693 1.00 94.56 180 GLN A CA 1
ATOM 1381 C C . GLN A 1 180 ? 3.923 -19.519 18.309 1.00 94.56 180 GLN A C 1
ATOM 1383 O O . GLN A 1 180 ? 4.051 -18.294 18.250 1.00 94.56 180 GLN A O 1
ATOM 1388 N N . PRO A 1 181 ? 2.734 -20.117 18.108 1.00 93.31 181 PRO A N 1
ATOM 1389 C CA . PRO A 1 181 ? 1.507 -19.356 17.900 1.00 93.31 181 PRO A CA 1
ATOM 1390 C C . PRO A 1 181 ? 1.234 -18.412 19.077 1.00 93.31 181 PRO A C 1
ATOM 1392 O O . PRO A 1 181 ? 1.298 -18.815 20.243 1.00 93.31 181 PRO A O 1
ATOM 1395 N N . SER A 1 182 ? 0.920 -17.158 18.767 1.00 93.31 182 SER A N 1
ATOM 1396 C CA . SER A 1 182 ? 0.632 -16.099 19.740 1.00 93.31 182 SER A CA 1
ATOM 1397 C C . SER A 1 182 ? -0.837 -15.700 19.708 1.00 93.31 182 SER A C 1
ATOM 1399 O O . SER A 1 182 ? -1.517 -15.710 20.734 1.00 93.31 182 SER A O 1
ATOM 1401 N N . ALA A 1 183 ? -1.346 -15.402 18.515 1.00 84.81 183 ALA A N 1
ATOM 1402 C CA . ALA A 1 183 ? -2.727 -15.010 18.305 1.00 84.81 183 ALA A CA 1
ATOM 1403 C C . ALA A 1 183 ? -3.213 -15.512 16.948 1.00 84.81 183 ALA A C 1
ATOM 1405 O O . ALA A 1 183 ? -2.430 -15.751 16.033 1.00 84.81 183 ALA A O 1
ATOM 1406 N N . SER A 1 184 ? -4.523 -15.683 16.816 1.00 88.56 184 SER A N 1
ATOM 1407 C CA . SER A 1 184 ? -5.142 -15.846 15.508 1.00 88.56 184 SER A CA 1
ATOM 1408 C C . SER A 1 184 ? -6.529 -15.229 15.504 1.00 88.56 184 SER A C 1
ATOM 1410 O O . SER A 1 184 ? -7.247 -15.257 16.507 1.00 88.56 184 SER A O 1
ATOM 1412 N N . VAL A 1 185 ? -6.905 -14.676 14.361 1.00 82.31 185 VAL A N 1
ATOM 1413 C CA . VAL A 1 185 ? -8.263 -14.230 14.071 1.00 82.31 185 VAL A CA 1
ATOM 1414 C C . VAL A 1 185 ? -8.657 -14.794 12.719 1.00 82.31 185 VAL A C 1
ATOM 1416 O O . VAL A 1 185 ? -7.859 -14.794 11.787 1.00 82.31 185 VAL A O 1
ATOM 1419 N N . VAL A 1 186 ? -9.882 -15.306 12.628 1.00 82.81 186 VAL A N 1
ATOM 1420 C CA . VAL A 1 186 ? -10.463 -15.807 11.382 1.00 82.81 186 VAL A CA 1
ATOM 1421 C C . VAL A 1 186 ? -11.790 -15.099 11.166 1.00 82.81 186 VAL A C 1
ATOM 1423 O O . VAL A 1 186 ? -12.667 -15.134 12.031 1.00 82.81 186 VAL A O 1
ATOM 1426 N N . GLN A 1 187 ? -11.933 -14.480 10.003 1.00 75.06 187 GLN A N 1
ATOM 1427 C CA . GLN A 1 187 ? -13.148 -13.849 9.528 1.00 75.06 187 GLN A CA 1
ATOM 1428 C C . GLN A 1 187 ? -13.710 -14.649 8.356 1.00 75.06 187 GLN A C 1
ATOM 1430 O O . GLN A 1 187 ? -12.997 -15.066 7.445 1.00 75.06 187 GLN A O 1
ATOM 1435 N N . LEU A 1 188 ? -15.018 -14.878 8.403 1.00 81.12 188 LEU A N 1
ATOM 1436 C CA . LEU A 1 188 ? -15.763 -15.562 7.357 1.00 81.12 188 LEU A CA 1
ATOM 1437 C C . LEU A 1 188 ? -16.688 -14.537 6.715 1.00 81.12 188 LEU A C 1
ATOM 1439 O O . LEU A 1 188 ? -17.566 -13.998 7.392 1.00 81.12 188 LEU A O 1
ATOM 1443 N N . VAL A 1 189 ? -16.491 -14.278 5.428 1.00 77.19 189 VAL A N 1
ATOM 1444 C CA . VAL A 1 189 ? -17.306 -13.343 4.651 1.00 77.19 189 VAL A CA 1
ATOM 1445 C C . VAL A 1 189 ? -18.032 -14.133 3.579 1.00 77.19 189 VAL A C 1
ATOM 1447 O O . VAL A 1 189 ? -17.410 -14.857 2.810 1.00 77.19 189 VAL A O 1
ATOM 1450 N N . GLN A 1 190 ? -19.354 -14.007 3.527 1.00 79.94 190 GLN A N 1
ATOM 1451 C CA . GLN A 1 190 ? -20.136 -14.518 2.409 1.00 79.94 190 GLN A CA 1
ATOM 1452 C C . GLN A 1 190 ? -20.480 -13.348 1.489 1.00 79.94 190 GLN A C 1
ATOM 1454 O O . GLN A 1 190 ? -21.074 -12.375 1.950 1.00 79.94 190 GLN A O 1
ATOM 1459 N N . HIS A 1 191 ? -20.147 -13.456 0.207 1.00 73.69 191 HIS A N 1
ATOM 1460 C CA . HIS A 1 191 ? -20.424 -12.429 -0.797 1.00 73.69 191 HIS A CA 1
ATOM 1461 C C . HIS A 1 191 ? -20.933 -13.056 -2.103 1.00 73.69 191 HIS A C 1
ATOM 1463 O O . HIS A 1 191 ? -20.919 -14.279 -2.276 1.00 73.69 191 HIS A O 1
ATOM 1469 N N . ALA A 1 192 ? -21.459 -12.222 -3.002 1.00 72.81 192 ALA A N 1
ATOM 1470 C CA . ALA A 1 192 ? -21.706 -12.646 -4.376 1.00 72.81 192 ALA A CA 1
ATOM 1471 C C . ALA A 1 192 ? -20.350 -12.863 -5.060 1.00 72.81 192 ALA A C 1
ATOM 1473 O O . ALA A 1 192 ? -19.424 -12.091 -4.812 1.00 72.81 192 ALA A O 1
ATOM 1474 N N . GLY A 1 193 ? -20.209 -13.927 -5.855 1.00 63.88 193 GLY A N 1
ATOM 1475 C CA . GLY A 1 193 ? -19.000 -14.127 -6.649 1.00 63.88 193 GLY A CA 1
ATOM 1476 C C . GLY A 1 193 ? -18.727 -12.902 -7.518 1.00 63.88 193 GLY A C 1
ATOM 1477 O O . GLY A 1 193 ? -19.635 -12.389 -8.168 1.00 63.88 193 GLY A O 1
ATOM 1478 N N . THR A 1 194 ? -17.497 -12.416 -7.465 1.00 60.25 194 THR A N 1
ATOM 1479 C CA . THR A 1 194 ? -16.991 -11.333 -8.304 1.00 60.25 194 THR A CA 1
ATOM 1480 C C . THR A 1 194 ? -16.244 -11.930 -9.500 1.00 60.25 194 THR A C 1
ATOM 1482 O O . THR A 1 194 ? -15.935 -13.129 -9.501 1.00 60.25 194 THR A O 1
ATOM 1485 N N . SER A 1 195 ? -16.011 -11.149 -10.559 1.00 59.34 195 SER A N 1
ATOM 1486 C CA . SER A 1 195 ? -15.163 -11.610 -11.667 1.00 59.34 195 SER A CA 1
ATOM 1487 C C . SER A 1 195 ? -13.726 -11.832 -11.178 1.00 59.34 195 SER A C 1
ATOM 1489 O O . SER A 1 195 ? -13.307 -11.285 -10.160 1.00 59.34 195 SER A O 1
ATOM 1491 N N . GLU A 1 196 ? -12.963 -12.659 -11.895 1.00 55.38 196 GLU A N 1
ATOM 1492 C CA . GLU A 1 196 ? -11.548 -12.917 -11.587 1.00 55.38 196 GLU A CA 1
ATOM 1493 C C . GLU A 1 196 ? -10.716 -11.618 -11.592 1.00 55.38 196 GLU A C 1
ATOM 1495 O O . GLU A 1 196 ? -9.817 -11.476 -10.770 1.00 55.38 196 GLU A O 1
ATOM 1500 N N . GLU A 1 197 ? -11.102 -10.642 -12.423 1.00 51.84 197 GLU A N 1
ATOM 1501 C CA . GLU A 1 197 ? -10.528 -9.287 -12.474 1.00 51.84 197 GLU A CA 1
ATOM 1502 C C . GLU A 1 197 ? -10.648 -8.532 -11.135 1.00 51.84 197 GLU A C 1
ATOM 1504 O O . GLU A 1 197 ? -9.672 -7.954 -10.663 1.00 51.84 197 GLU A O 1
ATOM 1509 N N . GLU A 1 198 ? -11.795 -8.601 -10.447 1.00 54.22 198 GLU A N 1
ATOM 1510 C CA . GLU A 1 198 ? -11.986 -7.911 -9.156 1.00 54.22 198 GLU A CA 1
ATOM 1511 C C . GLU A 1 198 ? -11.180 -8.561 -8.011 1.00 54.22 198 GLU A C 1
ATOM 1513 O O . GLU A 1 198 ? -10.909 -7.923 -6.996 1.00 54.22 198 GLU A O 1
ATOM 1518 N N . LEU A 1 199 ? -10.769 -9.829 -8.151 1.00 54.66 199 LEU A N 1
ATOM 1519 C CA . LEU A 1 199 ? -9.917 -10.516 -7.168 1.00 54.66 199 LEU A CA 1
ATOM 1520 C C . LEU A 1 199 ? -8.431 -10.164 -7.313 1.00 54.66 199 LEU A C 1
ATOM 1522 O O . LEU A 1 199 ? -7.667 -10.368 -6.367 1.00 54.66 199 LEU A O 1
ATOM 1526 N N . THR A 1 200 ? -8.010 -9.686 -8.487 1.00 50.78 200 THR A N 1
ATOM 1527 C CA . THR A 1 200 ? -6.602 -9.384 -8.775 1.00 50.78 200 THR A CA 1
ATOM 1528 C C . THR A 1 200 ? -6.149 -8.002 -8.306 1.00 50.78 200 THR A C 1
ATOM 1530 O O . THR A 1 200 ? -4.952 -7.826 -8.089 1.00 50.78 200 THR A O 1
ATOM 1533 N N . GLU A 1 201 ? -7.071 -7.054 -8.102 1.00 55.91 201 GLU A N 1
ATOM 1534 C CA . GLU A 1 201 ? -6.737 -5.677 -7.697 1.00 55.91 201 GLU A CA 1
ATOM 1535 C C . GLU A 1 201 ? -6.473 -5.538 -6.186 1.00 55.91 201 GLU A C 1
ATOM 1537 O O . GLU A 1 201 ? -5.428 -5.023 -5.795 1.00 55.91 201 GLU A O 1
ATOM 1542 N N . ASP A 1 202 ? -7.362 -6.053 -5.327 1.00 59.50 202 ASP A N 1
ATOM 1543 C CA . ASP A 1 202 ? -7.114 -6.197 -3.885 1.00 59.50 202 ASP A CA 1
ATOM 1544 C C . ASP A 1 202 ? -7.758 -7.495 -3.360 1.00 59.50 202 ASP A C 1
ATOM 1546 O O . ASP A 1 202 ? -8.972 -7.542 -3.128 1.00 59.50 202 ASP A O 1
ATOM 1550 N N . PRO A 1 203 ? -6.973 -8.557 -3.092 1.00 55.84 203 PRO A N 1
ATOM 1551 C CA . PRO A 1 203 ? -7.510 -9.807 -2.556 1.00 55.84 203 PRO A CA 1
ATOM 1552 C C . PRO A 1 203 ? -8.101 -9.648 -1.144 1.00 55.84 203 PRO A C 1
ATOM 1554 O O . PRO A 1 203 ? -8.791 -10.548 -0.656 1.00 55.84 203 PRO A O 1
ATOM 1557 N N . PHE A 1 204 ? -7.845 -8.519 -0.480 1.00 60.16 204 PHE A N 1
ATOM 1558 C CA . PHE A 1 204 ? -8.411 -8.152 0.809 1.00 60.16 204 PHE A CA 1
ATOM 1559 C C . PHE A 1 204 ? -9.539 -7.124 0.705 1.00 60.16 204 PHE A C 1
ATOM 1561 O O . PHE A 1 204 ? -10.184 -6.899 1.725 1.00 60.16 204 PHE A O 1
ATOM 1568 N N . GLY A 1 205 ? -9.872 -6.589 -0.477 1.00 59.88 205 GLY A N 1
ATOM 1569 C CA . GLY A 1 205 ? -10.819 -5.474 -0.648 1.00 59.88 205 GLY A CA 1
ATOM 1570 C C . GLY A 1 205 ? -12.205 -5.748 -0.061 1.00 59.88 205 GLY A C 1
ATOM 1571 O O . GLY A 1 205 ? -12.853 -4.870 0.504 1.00 59.88 205 GLY A O 1
ATOM 1572 N N . LEU A 1 206 ? -12.602 -7.024 -0.042 1.00 56.72 206 LEU A N 1
ATOM 1573 C CA . LEU A 1 206 ? -13.805 -7.538 0.627 1.00 56.72 206 LEU A CA 1
ATOM 1574 C C . LEU A 1 206 ? -13.843 -7.285 2.152 1.00 56.72 206 LEU A C 1
ATOM 1576 O O . LEU A 1 206 ? -14.889 -7.451 2.783 1.00 56.72 206 LEU A O 1
ATOM 1580 N N . VAL A 1 207 ? -12.703 -6.955 2.760 1.00 48.97 207 VAL A N 1
ATOM 1581 C CA . VAL A 1 207 ? -12.466 -6.828 4.209 1.00 48.97 207 VAL A CA 1
ATOM 1582 C C . VAL A 1 207 ? -11.748 -5.520 4.557 1.00 48.97 207 VAL A C 1
ATOM 1584 O O . VAL A 1 207 ? -11.939 -5.009 5.661 1.00 48.97 207 VAL A O 1
ATOM 1587 N N . SER A 1 208 ? -10.998 -4.946 3.608 1.00 45.41 208 SER A N 1
ATOM 1588 C CA . SER A 1 208 ? -10.305 -3.652 3.692 1.00 45.41 208 SER A CA 1
ATOM 1589 C C . SER A 1 208 ? -11.246 -2.450 3.756 1.00 45.41 208 SER A C 1
ATOM 1591 O O . SER A 1 208 ? -10.799 -1.344 4.046 1.00 45.41 208 SER A O 1
ATOM 1593 N N . HIS A 1 209 ? -12.562 -2.621 3.570 1.00 39.16 209 HIS A N 1
ATOM 1594 C CA . HIS A 1 209 ? -13.472 -1.478 3.626 1.00 39.16 209 HIS A CA 1
ATOM 1595 C C . HIS A 1 209 ? -13.477 -0.738 4.975 1.00 39.16 209 HIS A C 1
ATOM 1597 O O . HIS A 1 209 ? -13.934 0.393 5.013 1.00 39.16 209 HIS A O 1
ATOM 1603 N N . VAL A 1 210 ? -12.854 -1.230 6.051 1.00 30.81 210 VAL A N 1
ATOM 1604 C CA . VAL A 1 210 ? -12.486 -0.359 7.187 1.00 30.81 210 VAL A CA 1
ATOM 1605 C C . VAL A 1 210 ? -11.238 0.484 6.847 1.00 30.81 210 VAL A C 1
ATOM 1607 O O . VAL A 1 210 ? -10.143 0.202 7.317 1.00 30.81 210 VAL A O 1
ATOM 1610 N N . GLY A 1 211 ? -11.440 1.528 6.034 1.00 36.81 211 GLY A N 1
ATOM 1611 C CA . GLY A 1 211 ? -10.577 2.694 5.769 1.00 36.81 211 GLY A CA 1
ATOM 1612 C C . GLY A 1 211 ? -9.097 2.627 6.165 1.00 36.81 211 GLY A C 1
ATOM 1613 O O . GLY A 1 211 ? -8.697 3.299 7.120 1.00 36.81 211 GLY A O 1
ATOM 1614 N N . ALA A 1 212 ? -8.285 1.899 5.395 1.00 33.84 212 ALA A N 1
ATOM 1615 C CA . ALA A 1 212 ? -6.829 1.898 5.537 1.00 33.84 212 ALA A CA 1
ATOM 1616 C C . ALA A 1 212 ? -6.061 1.898 4.202 1.00 33.84 212 ALA A C 1
ATOM 1618 O O . ALA A 1 212 ? -4.898 1.519 4.195 1.00 33.84 212 ALA A O 1
ATOM 1619 N N . ASP A 1 213 ? -6.632 2.399 3.105 1.00 33.34 213 ASP A N 1
ATOM 1620 C CA . ASP A 1 213 ? -5.915 2.470 1.824 1.00 33.34 213 ASP A CA 1
ATOM 1621 C C . ASP A 1 213 ? -5.526 3.915 1.508 1.00 33.34 213 ASP A C 1
ATOM 1623 O O . ASP A 1 213 ? -6.146 4.646 0.747 1.00 33.34 213 ASP A O 1
ATOM 1627 N N . GLY A 1 214 ? -4.466 4.343 2.189 1.00 30.73 214 GLY A N 1
ATOM 1628 C CA . GLY A 1 214 ? -3.731 5.575 1.906 1.00 30.73 214 GLY A CA 1
ATOM 1629 C C . GLY A 1 214 ? -2.222 5.380 2.045 1.00 30.73 214 GLY A C 1
ATOM 1630 O O . GLY A 1 214 ? -1.501 6.329 2.360 1.00 30.73 214 GLY A O 1
ATOM 1631 N N . GLN A 1 215 ? -1.735 4.147 1.878 1.00 36.25 215 GLN A N 1
ATOM 1632 C CA . GLN A 1 215 ? -0.314 3.828 1.946 1.00 36.25 215 GLN A CA 1
ATOM 1633 C C . GLN A 1 215 ? 0.315 4.017 0.558 1.00 36.25 215 GLN A C 1
ATOM 1635 O O . GLN A 1 215 ? 0.418 3.082 -0.228 1.00 36.25 215 GLN A O 1
ATOM 1640 N N . HIS A 1 216 ? 0.777 5.230 0.257 1.00 32.25 216 HIS A N 1
ATOM 1641 C CA . HIS A 1 216 ? 1.806 5.387 -0.770 1.00 32.25 216 HIS A CA 1
ATOM 1642 C C . HIS A 1 216 ? 3.154 4.944 -0.188 1.00 32.25 216 HIS A C 1
ATOM 1644 O O . HIS A 1 216 ? 3.571 5.428 0.869 1.00 32.25 216 HIS A O 1
ATOM 1650 N N . ASP A 1 217 ? 3.823 4.013 -0.871 1.00 31.33 217 ASP A N 1
ATOM 1651 C CA . ASP A 1 217 ? 5.185 3.580 -0.558 1.00 31.33 217 ASP A CA 1
ATOM 1652 C C . ASP A 1 217 ? 6.159 4.750 -0.727 1.00 31.33 217 ASP A C 1
ATOM 1654 O O . ASP A 1 217 ? 6.379 5.266 -1.828 1.00 31.33 217 ASP A O 1
ATOM 1658 N N . HIS A 1 218 ? 6.752 5.179 0.383 1.00 38.28 218 HIS A N 1
ATOM 1659 C CA . HIS A 1 218 ? 7.896 6.071 0.378 1.00 38.28 218 HIS A CA 1
ATOM 1660 C C . HIS A 1 218 ? 8.971 5.461 1.269 1.00 38.28 218 HIS A C 1
ATOM 1662 O O . HIS A 1 218 ? 8.766 5.239 2.465 1.00 38.28 218 HIS A O 1
ATOM 1668 N N . GLY A 1 219 ? 10.140 5.216 0.670 1.00 31.55 219 GLY A N 1
ATOM 1669 C CA . GLY A 1 219 ? 11.337 4.789 1.384 1.00 31.55 219 GLY A CA 1
ATOM 1670 C C . GLY A 1 219 ? 11.650 5.693 2.587 1.00 31.55 219 GLY A C 1
ATOM 1671 O O . GLY A 1 219 ? 11.169 6.826 2.681 1.00 31.55 219 GLY A O 1
ATOM 1672 N N . PRO A 1 220 ? 12.467 5.211 3.536 1.00 33.66 220 PRO A N 1
ATOM 1673 C CA . PRO A 1 220 ? 12.625 5.859 4.828 1.00 33.66 220 PRO A CA 1
ATOM 1674 C C . PRO A 1 220 ? 13.152 7.292 4.668 1.00 33.66 220 PRO A C 1
ATOM 1676 O O . PRO A 1 220 ? 14.307 7.498 4.295 1.00 33.66 220 PRO A O 1
ATOM 1679 N N . GLY A 1 221 ? 12.310 8.278 5.001 1.00 36.72 221 GLY A N 1
ATOM 1680 C CA . GLY A 1 221 ? 12.747 9.639 5.320 1.00 36.72 221 GLY A CA 1
ATOM 1681 C C . GLY A 1 221 ? 12.369 10.781 4.371 1.00 36.72 221 GLY A C 1
ATOM 1682 O O . GLY A 1 221 ? 12.926 11.862 4.548 1.00 36.72 221 GLY A O 1
ATOM 1683 N N . ALA A 1 222 ? 11.448 10.629 3.412 1.00 33.38 222 ALA A N 1
ATOM 1684 C CA . ALA A 1 222 ? 11.008 11.785 2.618 1.00 33.38 222 ALA A CA 1
ATOM 1685 C C . ALA A 1 222 ? 9.533 11.730 2.195 1.00 33.38 222 ALA A C 1
ATOM 1687 O O . ALA A 1 222 ? 9.119 10.857 1.443 1.00 33.38 222 ALA A O 1
ATOM 1688 N N . CYS A 1 223 ? 8.764 12.738 2.614 1.00 38.03 223 CYS A N 1
ATOM 1689 C CA . CYS A 1 223 ? 7.553 13.155 1.910 1.00 38.03 223 CYS A CA 1
ATOM 1690 C C . CYS A 1 223 ? 7.965 13.978 0.677 1.00 38.03 223 CYS A C 1
ATOM 1692 O O . CYS A 1 223 ? 8.910 14.770 0.754 1.00 38.03 223 CYS A O 1
ATOM 1694 N N . GLY A 1 224 ? 7.243 13.850 -0.441 1.00 34.19 224 GLY A N 1
ATOM 1695 C CA . GLY A 1 224 ? 7.485 14.585 -1.696 1.00 34.19 224 GLY A CA 1
ATOM 1696 C C . GLY A 1 224 ? 7.469 16.122 -1.592 1.00 34.19 224 GLY A C 1
ATOM 1697 O O . GLY A 1 224 ? 7.742 16.805 -2.573 1.00 34.19 224 GLY A O 1
ATOM 1698 N N . CYS A 1 225 ? 7.206 16.690 -0.410 1.00 42.47 225 CYS A N 1
ATOM 1699 C CA . CYS A 1 225 ? 7.346 18.117 -0.111 1.00 42.47 225 CYS A CA 1
ATOM 1700 C C . CYS A 1 225 ? 8.751 18.531 0.386 1.00 42.47 225 CYS A C 1
ATOM 1702 O O . CYS A 1 225 ? 8.983 19.714 0.640 1.00 42.47 225 CYS A O 1
ATOM 1704 N N . GLY A 1 226 ? 9.689 17.585 0.547 1.00 35.97 226 GLY A N 1
ATOM 1705 C CA . GLY A 1 226 ? 11.078 17.858 0.941 1.00 35.97 226 GLY A CA 1
ATOM 1706 C C . GLY A 1 226 ? 11.279 18.259 2.409 1.00 35.97 226 GLY A C 1
ATOM 1707 O O . GLY A 1 226 ? 12.325 18.815 2.746 1.00 35.97 226 GLY A O 1
ATOM 1708 N N . ARG A 1 227 ? 10.298 18.008 3.287 1.00 38.56 227 ARG A N 1
ATOM 1709 C CA . ARG A 1 227 ? 10.412 18.234 4.739 1.00 38.56 227 ARG A CA 1
ATOM 1710 C C . ARG A 1 227 ? 10.819 16.938 5.451 1.00 38.56 227 ARG A C 1
ATOM 1712 O O . ARG A 1 227 ? 10.293 15.873 5.133 1.00 38.56 227 ARG A O 1
ATOM 1719 N N . GLU A 1 228 ? 11.734 17.043 6.418 1.00 37.97 228 GLU A N 1
ATOM 1720 C CA . GLU A 1 228 ? 12.007 15.969 7.384 1.00 37.97 228 GLU A CA 1
ATOM 1721 C C . GLU A 1 228 ? 10.710 15.659 8.140 1.00 37.97 228 GLU A C 1
ATOM 1723 O O . GLU A 1 228 ? 10.108 16.554 8.736 1.00 37.97 228 GLU A O 1
ATOM 1728 N N . LEU A 1 229 ? 10.264 14.403 8.076 1.00 43.97 229 LEU A N 1
ATOM 1729 C CA . LEU A 1 229 ? 9.143 13.921 8.876 1.00 43.97 229 LEU A CA 1
ATOM 1730 C C . LEU A 1 229 ? 9.592 13.884 10.339 1.00 43.97 229 LEU A C 1
ATOM 1732 O O . LEU A 1 229 ? 10.583 13.225 10.658 1.00 43.97 229 LEU A O 1
ATOM 1736 N N . ASP A 1 230 ? 8.886 14.594 11.218 1.00 49.47 230 ASP A N 1
ATOM 1737 C CA . ASP A 1 230 ? 9.078 14.436 12.656 1.00 49.47 230 ASP A CA 1
ATOM 1738 C C . ASP A 1 230 ? 8.577 13.032 13.038 1.00 49.47 230 ASP A C 1
ATOM 1740 O O . ASP A 1 230 ? 7.392 12.752 12.862 1.00 49.47 230 ASP A O 1
ATOM 1744 N N . PRO A 1 231 ? 9.426 12.121 13.551 1.00 45.94 231 PRO A N 1
ATOM 1745 C CA . PRO A 1 231 ? 8.978 10.801 14.001 1.00 45.94 231 PRO A CA 1
ATOM 1746 C C . PRO A 1 231 ? 7.937 10.866 15.139 1.00 45.94 231 PRO A C 1
ATOM 1748 O O . PRO A 1 231 ? 7.324 9.846 15.470 1.00 45.94 231 PRO A O 1
ATOM 1751 N N . GLY A 1 232 ? 7.747 12.044 15.746 1.00 50.75 232 GLY A N 1
ATOM 1752 C CA . GLY A 1 232 ? 6.687 12.348 16.697 1.00 50.75 232 GLY A CA 1
ATOM 1753 C C . GLY A 1 232 ? 5.352 12.782 16.084 1.00 50.75 232 GLY A C 1
ATOM 1754 O O . GLY A 1 232 ? 4.368 12.703 16.810 1.00 50.75 232 GLY A O 1
ATOM 1755 N N . ASP A 1 233 ? 5.280 13.190 14.809 1.00 55.31 233 ASP A N 1
ATOM 1756 C CA . ASP A 1 233 ? 4.049 13.691 14.170 1.00 55.31 233 ASP A CA 1
ATOM 1757 C C . ASP A 1 233 ? 3.492 12.680 13.161 1.00 55.31 233 ASP A C 1
ATOM 1759 O O . ASP A 1 233 ? 3.990 12.504 12.045 1.00 55.31 233 ASP A O 1
ATOM 1763 N N . ARG A 1 234 ? 2.467 11.947 13.595 1.00 74.50 234 ARG A N 1
ATOM 1764 C CA . ARG A 1 234 ? 1.889 10.815 12.861 1.00 74.50 234 ARG A CA 1
ATOM 1765 C C . ARG A 1 234 ? 0.577 11.245 12.210 1.00 74.50 234 ARG A C 1
ATOM 1767 O O . ARG A 1 234 ? -0.183 12.005 12.801 1.00 74.50 234 ARG A O 1
ATOM 1774 N N . HIS A 1 235 ? 0.270 10.733 11.019 1.00 74.94 235 HIS A N 1
ATOM 1775 C CA . HIS A 1 235 ? -0.964 11.066 10.299 1.00 74.94 235 HIS A CA 1
ATOM 1776 C C . HIS A 1 235 ? -1.800 9.818 10.011 1.00 74.94 235 HIS A C 1
ATOM 1778 O O . HIS A 1 235 ? -1.277 8.825 9.519 1.00 74.94 235 HIS A O 1
ATOM 1784 N N . SER A 1 236 ? -3.106 9.901 10.262 1.00 78.69 236 SER A N 1
ATOM 1785 C CA . SER A 1 236 ? -4.094 8.882 9.885 1.00 78.69 236 SER A CA 1
ATOM 1786 C C . SER A 1 236 ? -5.245 9.562 9.150 1.00 78.69 236 SER A C 1
ATOM 1788 O O . SER A 1 236 ? -5.627 10.670 9.520 1.00 78.69 236 SER A O 1
ATOM 1790 N N . ARG A 1 237 ? -5.781 8.969 8.080 1.00 81.56 237 ARG A N 1
ATOM 1791 C CA . ARG A 1 237 ? -6.824 9.594 7.249 1.00 81.56 237 ARG A CA 1
ATOM 1792 C C . ARG A 1 237 ? -8.043 8.690 7.148 1.00 81.56 237 ARG A C 1
ATOM 1794 O O . ARG A 1 237 ? -7.912 7.521 6.821 1.00 81.56 237 ARG A O 1
ATOM 1801 N N . PHE A 1 238 ? -9.221 9.258 7.387 1.00 79.12 238 PHE A N 1
ATOM 1802 C CA . PHE A 1 238 ? -10.493 8.612 7.089 1.00 79.12 238 PHE A CA 1
ATOM 1803 C C . PHE A 1 238 ? -10.832 8.817 5.610 1.00 79.12 238 PHE A C 1
ATOM 1805 O O . PHE A 1 238 ? -10.979 9.961 5.167 1.00 79.12 238 PHE A O 1
ATOM 1812 N N . SER A 1 239 ? -11.016 7.724 4.866 1.00 81.75 239 SER A N 1
ATOM 1813 C CA . SER A 1 239 ? -11.419 7.785 3.455 1.00 81.75 239 SER A CA 1
ATOM 1814 C C . SER A 1 239 ? -12.782 8.469 3.307 1.00 81.75 239 SER A C 1
ATOM 1816 O O . SER A 1 239 ? -12.886 9.517 2.673 1.00 81.75 239 SER A O 1
ATOM 1818 N N . TRP A 1 240 ? -13.808 7.988 4.019 1.00 88.62 240 TRP A N 1
ATOM 1819 C CA . TRP A 1 240 ? -15.195 8.466 3.912 1.00 88.62 240 TRP A CA 1
ATOM 1820 C C . TRP A 1 240 ? -15.714 9.135 5.195 1.00 88.62 240 TRP A C 1
ATOM 1822 O O . TRP A 1 240 ? -15.285 8.770 6.289 1.00 88.62 240 TRP A O 1
ATOM 1832 N N . PRO A 1 241 ? -16.697 10.055 5.113 1.00 91.88 241 PRO A N 1
ATOM 1833 C CA . PRO A 1 241 ? -17.573 10.377 6.243 1.00 91.88 241 PRO A CA 1
ATOM 1834 C C . PRO A 1 241 ? -18.381 9.142 6.672 1.00 91.88 241 PRO A C 1
ATOM 1836 O O . PRO A 1 241 ? -18.918 8.453 5.805 1.00 91.88 241 PRO A O 1
ATOM 1839 N N . ASP A 1 242 ? -18.570 8.898 7.972 1.00 88.81 242 ASP A N 1
ATOM 1840 C CA . ASP A 1 242 ? -19.188 7.659 8.494 1.00 88.81 242 ASP A CA 1
ATOM 1841 C C . ASP A 1 242 ? -20.587 7.394 7.910 1.00 88.81 242 ASP A C 1
ATOM 1843 O O . ASP A 1 242 ? -20.967 6.255 7.640 1.00 88.81 242 ASP A O 1
ATOM 1847 N N . ALA A 1 243 ? -21.369 8.453 7.676 1.00 88.38 243 ALA A N 1
ATOM 1848 C CA . ALA A 1 243 ? -22.707 8.336 7.098 1.00 88.38 243 ALA A CA 1
ATOM 1849 C C . ALA A 1 243 ? -22.695 7.871 5.630 1.00 88.38 243 ALA A C 1
ATOM 1851 O O . ALA A 1 243 ? -23.596 7.139 5.220 1.00 88.38 243 ALA A O 1
ATOM 1852 N N . LEU A 1 244 ? -21.699 8.302 4.848 1.00 87.81 244 LEU A N 1
ATOM 1853 C CA . LEU A 1 244 ? -21.505 7.855 3.465 1.00 87.81 244 LEU A CA 1
ATOM 1854 C C . LEU A 1 244 ? -20.888 6.460 3.440 1.00 87.81 244 LEU A C 1
ATOM 1856 O O . LEU A 1 244 ? -21.366 5.599 2.707 1.00 87.81 244 LEU A O 1
ATOM 1860 N N . PHE A 1 245 ? -19.901 6.226 4.304 1.00 86.06 245 PHE A N 1
ATOM 1861 C CA . PHE A 1 245 ? -19.252 4.935 4.461 1.00 86.06 245 PHE A CA 1
ATOM 1862 C C . PHE A 1 245 ? -20.268 3.812 4.700 1.00 86.06 245 PHE A C 1
ATOM 1864 O O . PHE A 1 245 ? -20.266 2.807 3.998 1.00 86.06 245 PHE A O 1
ATOM 1871 N N . ALA A 1 246 ? -21.224 4.035 5.606 1.00 84.75 246 ALA A N 1
ATOM 1872 C CA . ALA A 1 246 ? -22.259 3.055 5.909 1.00 84.75 246 ALA A CA 1
ATOM 1873 C C . ALA A 1 246 ? -23.148 2.690 4.701 1.00 84.75 246 ALA A C 1
ATOM 1875 O O . ALA A 1 246 ? -23.719 1.604 4.687 1.00 84.75 246 ALA A O 1
ATOM 1876 N N . LEU A 1 247 ? -23.339 3.585 3.721 1.00 81.00 247 LEU A N 1
ATOM 1877 C CA . LEU A 1 247 ? -24.095 3.276 2.496 1.00 81.00 247 LEU A CA 1
ATOM 1878 C C . LEU A 1 247 ? -23.260 2.430 1.536 1.00 81.00 247 LEU A C 1
ATOM 1880 O O . LEU A 1 247 ? -23.742 1.408 1.050 1.00 81.00 247 LEU A O 1
ATOM 1884 N N . VAL A 1 248 ? -22.006 2.829 1.325 1.00 79.62 248 VAL A N 1
ATOM 1885 C CA . VAL A 1 248 ? -21.069 2.122 0.444 1.00 79.62 248 VAL A CA 1
ATOM 1886 C C . VAL A 1 248 ? -20.806 0.705 0.957 1.00 79.62 248 VAL A C 1
ATOM 1888 O O . VAL A 1 248 ? -20.877 -0.240 0.182 1.00 79.62 248 VAL A O 1
ATOM 1891 N N . GLU A 1 249 ? -20.633 0.526 2.269 1.00 74.88 249 GLU A N 1
ATOM 1892 C CA . GLU A 1 249 ? -20.466 -0.793 2.902 1.00 74.88 249 GLU A CA 1
ATOM 1893 C C . GLU A 1 249 ? -21.659 -1.733 2.638 1.00 74.88 249 GLU A C 1
ATOM 1895 O O . GLU A 1 249 ? -21.512 -2.952 2.572 1.00 74.88 249 GLU A O 1
ATOM 1900 N N . ARG A 1 250 ? -22.864 -1.181 2.443 1.00 76.88 250 ARG A N 1
ATOM 1901 C CA . ARG A 1 250 ? -24.064 -1.956 2.089 1.00 76.88 250 ARG A CA 1
ATOM 1902 C C . ARG A 1 250 ? -24.229 -2.177 0.582 1.00 76.88 250 ARG A C 1
ATOM 1904 O O . ARG A 1 250 ? -25.239 -2.752 0.176 1.00 76.88 250 ARG A O 1
ATOM 1911 N N . GLY A 1 251 ? -23.270 -1.737 -0.233 1.00 75.62 251 GLY A N 1
ATOM 1912 C CA . GLY A 1 251 ? -23.335 -1.789 -1.693 1.00 75.62 251 GLY A CA 1
ATOM 1913 C C . GLY A 1 251 ? -24.395 -0.855 -2.281 1.00 75.62 251 GLY A C 1
ATOM 1914 O O . GLY A 1 251 ? -24.910 -1.112 -3.367 1.00 75.62 251 GLY A O 1
ATOM 1915 N N . GLU A 1 252 ? -24.789 0.191 -1.550 1.00 80.94 252 GLU A N 1
ATOM 1916 C CA . GLU A 1 252 ? -25.768 1.161 -2.031 1.00 80.94 252 GLU A CA 1
ATOM 1917 C C . GLU A 1 252 ? -25.068 2.251 -2.855 1.00 80.94 252 GLU A C 1
ATOM 1919 O O . GLU A 1 252 ? -24.160 2.927 -2.370 1.00 80.94 252 GLU A O 1
ATOM 1924 N N . GLU A 1 253 ? -25.526 2.472 -4.090 1.00 79.81 253 GLU A N 1
ATOM 1925 C CA . GLU A 1 253 ? -25.152 3.675 -4.836 1.00 79.81 253 GLU A CA 1
ATOM 1926 C C . GLU A 1 253 ? -25.645 4.926 -4.095 1.00 79.81 253 GLU A C 1
ATOM 1928 O O . GLU A 1 253 ? -26.725 4.925 -3.498 1.00 79.81 253 GLU A O 1
ATOM 1933 N N . VAL A 1 254 ? -24.885 6.023 -4.181 1.00 82.62 254 VAL A N 1
ATOM 1934 C CA . VAL A 1 254 ? -25.273 7.334 -3.640 1.00 82.62 254 VAL A CA 1
ATOM 1935 C C . VAL A 1 254 ? -25.582 8.279 -4.809 1.00 82.62 254 VAL A C 1
ATOM 1937 O O . VAL A 1 254 ? -24.677 8.944 -5.323 1.00 82.62 254 VAL A O 1
ATOM 1940 N N . PRO A 1 255 ? -26.845 8.364 -5.274 1.00 80.56 255 PRO A N 1
ATOM 1941 C CA . PRO A 1 255 ? -27.192 9.179 -6.429 1.00 80.56 255 PRO A CA 1
ATOM 1942 C C . PRO A 1 255 ? -26.832 10.650 -6.229 1.00 80.56 255 PRO A C 1
ATOM 1944 O O . PRO A 1 255 ? -27.190 11.273 -5.229 1.00 80.56 255 PRO A O 1
ATOM 1947 N N . GLY A 1 256 ? -26.160 11.227 -7.225 1.00 84.75 256 GLY A N 1
ATOM 1948 C CA . GLY A 1 256 ? -25.767 12.635 -7.193 1.00 84.75 256 GLY A CA 1
ATOM 1949 C C . GLY A 1 256 ? -24.638 12.946 -6.211 1.00 84.75 256 GLY A C 1
ATOM 1950 O O . GLY A 1 256 ? -24.470 14.117 -5.872 1.00 84.75 256 GLY A O 1
ATOM 1951 N N . LEU A 1 257 ? -23.885 11.932 -5.766 1.00 91.25 257 LEU A N 1
ATOM 1952 C CA . LEU A 1 257 ? -22.618 12.144 -5.078 1.00 91.25 257 LEU A CA 1
ATOM 1953 C C . LEU A 1 257 ? -21.701 12.993 -5.966 1.00 91.25 257 LEU A C 1
ATOM 1955 O O . LEU A 1 257 ? -21.444 12.670 -7.124 1.00 91.25 257 LEU A O 1
ATOM 1959 N N . TRP A 1 258 ? -21.237 14.098 -5.407 1.00 92.94 258 TRP A N 1
ATOM 1960 C CA . TRP A 1 258 ? -20.241 14.969 -6.002 1.00 92.94 258 TRP A CA 1
ATOM 1961 C C . TRP A 1 258 ? -18.964 14.905 -5.171 1.00 92.94 258 TRP A C 1
ATOM 1963 O O . TRP A 1 258 ? -19.026 14.852 -3.942 1.00 92.94 258 TRP A O 1
ATOM 1973 N N . MET A 1 259 ? -17.823 14.927 -5.849 1.00 93.19 259 MET A N 1
ATOM 1974 C CA . MET A 1 259 ? -16.487 14.836 -5.271 1.00 93.19 259 MET A CA 1
ATOM 1975 C C . MET A 1 259 ? -15.587 15.870 -5.956 1.00 93.19 259 MET A C 1
ATOM 1977 O O . MET A 1 259 ? -15.808 16.204 -7.123 1.00 93.19 259 MET A O 1
ATOM 1981 N N . SER A 1 260 ? -14.620 16.428 -5.225 1.00 87.94 260 SER A N 1
ATOM 1982 C CA . SER A 1 260 ? -13.671 17.399 -5.787 1.00 87.94 260 SER A CA 1
ATOM 1983 C C . SER A 1 260 ? -12.510 16.745 -6.543 1.00 87.94 260 SER A C 1
ATOM 1985 O O . SER A 1 260 ? -11.914 17.403 -7.392 1.00 87.94 260 SER A O 1
ATOM 1987 N N . GLY A 1 261 ? -12.172 15.500 -6.199 1.00 86.56 261 GLY A N 1
ATOM 1988 C CA . GLY A 1 261 ? -11.179 14.657 -6.866 1.00 86.56 261 GLY A CA 1
ATOM 1989 C C . GLY A 1 261 ? -11.825 13.570 -7.729 1.00 86.56 261 GLY A C 1
ATOM 1990 O O . GLY A 1 261 ? -13.045 13.552 -7.914 1.00 86.56 261 GLY A O 1
ATOM 1991 N N . GLU A 1 262 ? -10.995 12.677 -8.265 1.00 79.06 262 GLU A N 1
ATOM 1992 C CA . GLU A 1 262 ? -11.434 11.542 -9.095 1.00 79.06 262 GLU A CA 1
ATOM 1993 C C . GLU A 1 262 ? -12.096 10.447 -8.244 1.00 79.06 262 GLU A C 1
ATOM 1995 O O . GLU A 1 262 ? -13.086 9.843 -8.656 1.00 79.06 262 GLU A O 1
ATOM 2000 N N . ASP A 1 263 ? -11.609 10.286 -7.016 1.00 82.69 263 ASP A N 1
ATOM 2001 C CA . ASP A 1 263 ? -12.093 9.354 -6.001 1.00 82.69 263 ASP A CA 1
ATOM 2002 C C . ASP A 1 263 ? -12.209 10.044 -4.628 1.00 82.69 263 ASP A C 1
ATOM 2004 O O . ASP A 1 263 ? -11.967 11.249 -4.475 1.00 82.69 263 ASP A O 1
ATOM 2008 N N . VAL A 1 264 ? -12.618 9.294 -3.601 1.00 80.31 264 VAL A N 1
ATOM 2009 C CA . VAL A 1 264 ? -12.778 9.841 -2.247 1.00 80.31 264 VAL A CA 1
ATOM 2010 C C . VAL A 1 264 ? -11.436 10.181 -1.589 1.00 80.31 264 VAL A C 1
ATOM 2012 O O . VAL A 1 264 ? -11.358 11.124 -0.798 1.00 80.31 264 VAL A O 1
ATOM 2015 N N . ASP A 1 265 ? -10.369 9.449 -1.900 1.00 78.06 265 ASP A N 1
ATOM 2016 C CA . ASP A 1 265 ? -9.078 9.571 -1.223 1.00 78.06 265 ASP A CA 1
ATOM 2017 C C . ASP A 1 265 ? -8.313 10.807 -1.707 1.00 78.06 265 ASP A C 1
ATOM 2019 O O . ASP A 1 265 ? -7.732 11.532 -0.893 1.00 78.06 265 ASP A O 1
ATOM 2023 N N . SER A 1 266 ? -8.440 11.141 -2.989 1.00 82.00 266 SER A N 1
ATOM 2024 C CA . SER A 1 266 ? -7.968 12.378 -3.622 1.00 82.00 266 SER A CA 1
ATOM 2025 C C . SER A 1 266 ? -8.896 13.584 -3.401 1.00 82.00 266 SER A C 1
ATOM 2027 O O . SER A 1 266 ? -8.536 14.713 -3.741 1.00 82.00 266 SER A O 1
ATOM 2029 N N . SER A 1 267 ? -10.083 13.386 -2.814 1.00 88.06 267 SER A N 1
ATOM 2030 C CA . SER A 1 267 ? -11.057 14.459 -2.597 1.00 88.06 267 SER A CA 1
ATOM 2031 C C . SER A 1 267 ? -10.880 15.200 -1.273 1.00 88.06 267 SER A C 1
ATOM 2033 O O . SER A 1 267 ? -10.873 14.614 -0.194 1.00 88.06 267 SER A O 1
ATOM 2035 N N . ASP A 1 268 ? -10.882 16.529 -1.342 1.00 93.75 268 ASP A N 1
ATOM 2036 C CA . ASP A 1 268 ? -10.970 17.410 -0.174 1.00 93.75 268 ASP A CA 1
ATOM 2037 C C . ASP A 1 268 ? -12.418 17.751 0.197 1.00 93.75 268 ASP A C 1
ATOM 2039 O O . ASP A 1 268 ? -12.704 18.219 1.303 1.00 93.75 268 ASP A O 1
ATOM 2043 N N . MET A 1 269 ? -13.352 17.556 -0.734 1.00 95.62 269 MET A N 1
ATOM 2044 C CA . MET A 1 269 ? -14.763 1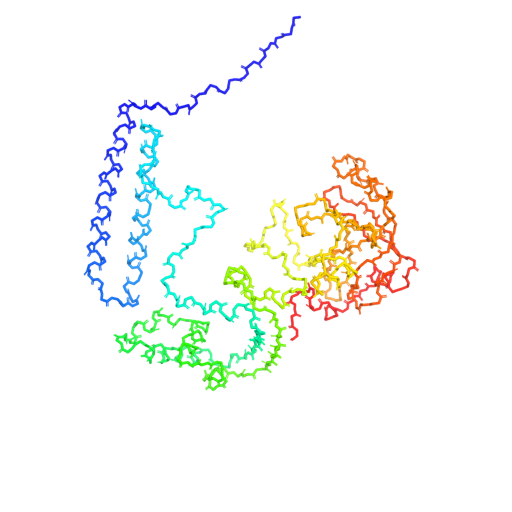7.870 -0.555 1.00 95.62 269 MET A CA 1
ATOM 2045 C C . MET A 1 269 ? -15.632 16.803 -1.202 1.00 95.62 269 MET A C 1
ATOM 2047 O O . MET A 1 269 ? -15.397 16.409 -2.342 1.00 95.62 269 MET A O 1
ATOM 2051 N N . VAL A 1 270 ? -16.679 16.394 -0.487 1.00 94.81 270 VAL A N 1
ATOM 2052 C CA . VAL A 1 270 ? -17.715 15.497 -1.012 1.00 94.81 270 VAL A CA 1
ATOM 2053 C C . VAL A 1 270 ? -19.098 16.021 -0.650 1.00 94.81 270 VAL A C 1
ATOM 2055 O O . VAL A 1 270 ? -19.294 16.625 0.406 1.00 94.81 270 VAL A O 1
ATOM 2058 N N . ALA A 1 271 ? -20.078 15.840 -1.526 1.00 93.50 271 ALA A N 1
ATOM 2059 C CA . ALA A 1 271 ? -21.443 16.294 -1.297 1.00 93.50 271 ALA A CA 1
ATOM 2060 C C . ALA A 1 271 ? -22.455 15.269 -1.793 1.00 93.50 271 ALA A C 1
ATOM 2062 O O . ALA A 1 271 ? -22.344 14.758 -2.900 1.00 93.50 271 ALA A O 1
ATOM 2063 N N . SER A 1 272 ? -23.481 15.018 -0.989 1.00 91.19 272 SER A N 1
ATOM 2064 C CA . SER A 1 272 ? -24.631 14.197 -1.353 1.00 91.19 272 SER A CA 1
ATOM 2065 C C . SER A 1 272 ? -25.913 15.003 -1.125 1.00 91.19 272 SER A C 1
ATOM 2067 O O . SER A 1 272 ? -26.034 15.657 -0.083 1.00 91.19 272 SER A O 1
ATOM 2069 N N . PRO A 1 273 ? -26.896 14.958 -2.044 1.00 85.44 273 PRO A N 1
ATOM 2070 C CA . PRO A 1 273 ? -28.181 15.629 -1.855 1.00 85.44 273 PRO A CA 1
ATOM 2071 C C . PRO A 1 273 ? -28.897 15.231 -0.557 1.00 85.44 273 PRO A C 1
ATOM 2073 O O . PRO A 1 273 ? -29.545 16.075 0.062 1.00 85.44 273 PRO A O 1
ATOM 2076 N N . ASP A 1 274 ? -28.745 13.972 -0.135 1.00 86.75 274 ASP A N 1
ATOM 2077 C CA . ASP A 1 274 ? -29.467 13.402 1.006 1.00 86.75 274 ASP A CA 1
ATOM 2078 C C . ASP A 1 274 ? -28.669 13.465 2.316 1.00 86.75 274 ASP A C 1
ATOM 2080 O O . ASP A 1 274 ? -29.257 13.590 3.393 1.00 86.75 274 ASP A O 1
ATOM 2084 N N . LEU A 1 275 ? -27.334 13.407 2.242 1.00 88.19 275 LEU A N 1
ATOM 2085 C CA . LEU A 1 275 ? -26.460 13.384 3.424 1.00 88.19 275 LEU A CA 1
ATOM 2086 C C . LEU A 1 275 ? -25.747 14.712 3.704 1.00 88.19 275 LEU A C 1
ATOM 2088 O O . LEU A 1 275 ? -25.225 14.909 4.802 1.00 88.19 275 LEU A O 1
ATOM 2092 N N . GLY A 1 276 ? -25.768 15.653 2.763 1.00 92.69 276 GLY A N 1
ATOM 2093 C CA . GLY A 1 276 ? -25.211 16.991 2.927 1.00 92.69 276 GLY A CA 1
ATOM 2094 C C . GLY A 1 276 ? -23.799 17.156 2.364 1.00 92.69 276 GLY A C 1
ATOM 2095 O O . GLY A 1 276 ? -23.340 16.378 1.532 1.00 92.69 276 GLY A O 1
ATOM 2096 N N . ALA A 1 277 ? -23.144 18.232 2.796 1.00 95.81 277 ALA A N 1
ATOM 2097 C CA . ALA A 1 277 ? -21.858 18.699 2.293 1.00 95.81 277 ALA A CA 1
ATOM 2098 C C . ALA A 1 277 ? -20.753 18.466 3.326 1.00 95.81 277 ALA A C 1
ATOM 2100 O O . ALA A 1 277 ? -20.922 18.803 4.499 1.00 95.81 277 ALA A O 1
ATOM 2101 N N . PHE A 1 278 ? -19.618 17.933 2.885 1.00 97.56 278 PHE A N 1
ATOM 2102 C CA . PHE A 1 278 ? -18.490 17.573 3.733 1.00 97.56 278 PHE A CA 1
ATOM 2103 C C . PHE A 1 278 ? -17.194 18.178 3.193 1.00 97.56 278 PHE A C 1
ATOM 2105 O O . PHE A 1 278 ? -16.954 18.196 1.984 1.00 97.56 278 PHE A O 1
ATOM 2112 N N . VAL A 1 279 ? -16.358 18.679 4.097 1.00 97.38 279 VAL A N 1
ATOM 2113 C CA . VAL A 1 279 ? -15.026 19.214 3.791 1.00 97.38 279 VAL A CA 1
ATOM 2114 C C . VAL A 1 279 ? -14.012 18.507 4.678 1.00 97.38 279 VAL A C 1
ATOM 2116 O O . VAL A 1 279 ? -14.255 18.336 5.875 1.00 97.38 279 VAL A O 1
ATOM 2119 N N . ARG A 1 280 ? -12.891 18.082 4.103 1.00 96.00 280 ARG A N 1
ATOM 2120 C CA . ARG A 1 280 ? -11.818 17.406 4.825 1.00 96.00 280 ARG A CA 1
ATOM 2121 C C . ARG A 1 280 ? -11.047 18.410 5.685 1.00 96.00 280 ARG A C 1
ATOM 2123 O O . ARG A 1 280 ? -10.743 19.521 5.253 1.00 96.00 280 ARG A O 1
ATOM 2130 N N . VAL A 1 281 ? -10.762 18.028 6.926 1.00 97.00 281 VAL A N 1
ATOM 2131 C CA . VAL A 1 281 ? -10.101 18.854 7.943 1.00 97.00 281 VAL A CA 1
ATOM 2132 C C . VAL A 1 281 ? -9.101 18.026 8.750 1.00 97.00 281 VAL A C 1
ATOM 2134 O O . VAL A 1 281 ? -9.181 16.800 8.799 1.00 97.00 281 VAL A O 1
ATOM 2137 N N . LEU A 1 282 ? -8.162 18.701 9.408 1.00 96.38 282 LEU A N 1
ATOM 2138 C CA . LEU A 1 282 ? -7.168 18.085 10.286 1.00 96.38 282 LEU A CA 1
ATOM 2139 C C . LEU A 1 282 ? -7.597 18.204 11.746 1.00 96.38 282 LEU A C 1
ATOM 2141 O O . LEU A 1 282 ? -7.809 19.311 12.241 1.00 96.38 282 LEU A O 1
ATOM 2145 N N . LEU A 1 283 ? -7.672 17.083 12.453 1.00 94.94 283 LEU A N 1
ATOM 2146 C CA . LEU A 1 283 ? -7.914 17.023 13.889 1.00 94.94 283 LEU A CA 1
ATOM 2147 C C . 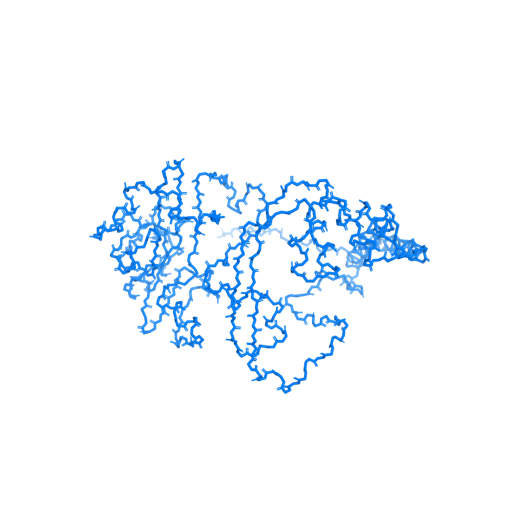LEU A 1 283 ? -6.637 16.553 14.603 1.00 94.94 283 LEU A C 1
ATOM 2149 O O . LEU A 1 283 ? -6.321 15.364 14.556 1.00 94.94 283 LEU A O 1
ATOM 2153 N N . PRO A 1 284 ? -5.892 17.464 15.247 1.00 93.75 284 PRO A N 1
ATOM 2154 C CA . PRO A 1 284 ? -4.717 17.096 16.027 1.00 93.75 284 PRO A CA 1
ATOM 2155 C C . PRO A 1 284 ? -5.100 16.489 17.382 1.00 93.75 284 PRO A C 1
ATOM 2157 O O . PRO A 1 284 ? -6.062 16.928 18.014 1.00 93.75 284 PRO A O 1
ATOM 2160 N N . VAL A 1 285 ? -4.303 15.527 17.840 1.00 91.31 285 VAL A N 1
ATOM 2161 C CA . VAL A 1 285 ? -4.402 14.881 19.151 1.00 91.31 285 VAL A CA 1
ATOM 2162 C C . VAL A 1 285 ? -3.007 14.772 19.756 1.00 91.31 285 VAL A C 1
ATOM 2164 O O . VAL A 1 285 ? -2.093 14.233 19.135 1.00 91.31 285 VAL A O 1
ATOM 2167 N N . GLU A 1 286 ? -2.845 15.268 20.977 1.00 91.38 286 GLU A N 1
ATOM 2168 C CA . GLU A 1 286 ? -1.591 15.163 21.728 1.00 91.38 286 GLU A CA 1
ATOM 2169 C C . GLU A 1 286 ? -1.542 13.827 22.485 1.00 91.38 286 GLU A C 1
ATOM 2171 O O . GLU A 1 286 ? -2.516 13.453 23.147 1.00 91.38 286 GLU A O 1
ATOM 2176 N N . LEU A 1 287 ? -0.415 13.116 22.421 1.00 89.88 287 LEU A N 1
ATOM 2177 C CA . LEU A 1 287 ? -0.240 11.786 23.011 1.00 89.88 287 LEU A CA 1
ATOM 2178 C C . LEU A 1 287 ? 0.631 11.811 24.276 1.00 89.88 287 LEU A C 1
ATOM 2180 O O . LEU A 1 287 ? 1.512 12.654 24.454 1.00 89.88 287 LEU A O 1
ATOM 2184 N N . ASP A 1 288 ? 0.386 10.869 25.187 1.00 88.44 288 ASP A N 1
ATOM 2185 C CA . ASP A 1 288 ? 1.075 10.773 26.482 1.00 88.44 288 ASP A CA 1
ATOM 2186 C C . ASP A 1 288 ? 2.524 10.272 26.398 1.00 88.44 288 ASP A C 1
ATOM 2188 O O . ASP A 1 288 ? 3.288 10.436 27.354 1.00 88.44 288 ASP A O 1
ATOM 2192 N N . ASP A 1 289 ? 2.922 9.738 25.243 1.00 80.56 289 ASP A N 1
ATOM 2193 C CA . ASP A 1 289 ? 4.305 9.407 24.893 1.00 80.56 289 ASP A CA 1
ATOM 2194 C C . ASP A 1 289 ? 5.128 10.637 24.453 1.00 80.56 289 ASP A C 1
ATOM 2196 O O . ASP A 1 289 ? 6.336 10.526 24.228 1.00 80.56 289 ASP A O 1
ATOM 2200 N N . GLY A 1 290 ? 4.498 11.817 24.392 1.00 80.69 290 GLY A N 1
ATOM 2201 C CA . GLY A 1 290 ? 5.106 13.071 23.956 1.00 80.69 290 GLY A CA 1
ATOM 2202 C C . GLY A 1 290 ? 5.060 13.301 22.444 1.00 80.69 290 GLY A C 1
ATOM 2203 O O . GLY A 1 290 ? 5.654 14.279 21.991 1.00 80.69 290 GLY A O 1
ATOM 2204 N N . GLY A 1 291 ? 4.396 12.426 21.680 1.00 84.56 291 GLY A N 1
ATOM 2205 C CA . GLY A 1 291 ? 4.106 12.621 20.258 1.00 84.56 291 GLY A CA 1
ATOM 2206 C C . GLY A 1 291 ? 2.755 13.293 19.988 1.00 84.56 291 GLY A C 1
ATOM 2207 O O . GLY A 1 291 ? 1.957 13.530 20.896 1.00 84.56 291 GLY A O 1
ATOM 2208 N N . SER A 1 292 ? 2.482 13.553 18.712 1.00 85.06 292 SER A N 1
ATOM 2209 C CA . SER A 1 292 ? 1.199 14.023 18.192 1.00 85.06 292 SER A CA 1
ATOM 2210 C C . SER A 1 292 ? 0.673 13.089 17.101 1.00 85.06 292 SER A C 1
ATOM 2212 O O . SER A 1 292 ? 1.419 12.493 16.322 1.00 85.06 292 SER A O 1
ATOM 2214 N N . LEU A 1 293 ? -0.647 12.954 17.040 1.00 86.19 293 LEU A N 1
ATOM 2215 C CA . LEU A 1 293 ? -1.357 12.254 15.977 1.00 86.19 293 LEU A CA 1
ATOM 2216 C C . LEU A 1 293 ? -2.359 13.208 15.337 1.00 86.19 293 LEU A C 1
ATOM 2218 O O . LEU A 1 293 ? -3.220 13.764 16.013 1.00 86.19 293 LEU A O 1
ATOM 2222 N N . THR A 1 294 ? -2.279 13.371 14.024 1.00 90.81 294 THR A N 1
ATOM 2223 C CA . THR A 1 294 ? -3.202 14.200 13.255 1.00 90.81 294 THR A CA 1
ATOM 2224 C C . THR A 1 294 ? -4.121 13.327 12.408 1.00 90.81 294 THR A C 1
ATOM 2226 O O . THR A 1 294 ? -3.679 12.636 11.490 1.00 90.81 294 THR A O 1
ATOM 2229 N N . TYR A 1 295 ? -5.423 13.409 12.673 1.00 89.25 295 TYR A N 1
ATOM 2230 C CA . TYR A 1 295 ? -6.448 12.762 11.862 1.00 89.25 295 TYR A CA 1
ATOM 2231 C C . TYR A 1 295 ? -6.877 13.658 10.698 1.00 89.25 295 TYR A C 1
ATOM 2233 O O . TYR A 1 295 ? -7.308 14.787 10.916 1.00 89.25 295 TYR A O 1
ATOM 2241 N N . GLY A 1 296 ? -6.830 13.153 9.468 1.00 93.06 296 GLY A N 1
ATOM 2242 C CA . GLY A 1 296 ? -7.611 13.685 8.356 1.00 93.06 296 GLY A CA 1
ATOM 2243 C C . GLY A 1 296 ? -9.041 13.172 8.473 1.00 93.06 296 GLY A C 1
ATOM 2244 O O . GLY A 1 296 ? -9.289 12.000 8.214 1.00 93.06 296 GLY A O 1
ATOM 2245 N N . THR A 1 297 ? -9.963 14.026 8.903 1.00 95.25 297 THR A N 1
ATOM 2246 C CA . THR A 1 297 ? -11.371 13.690 9.160 1.00 95.25 297 THR A CA 1
ATOM 2247 C C . THR A 1 297 ? -12.298 14.602 8.361 1.00 95.25 297 THR A C 1
ATOM 2249 O O . THR A 1 297 ? -11.871 15.609 7.797 1.00 95.25 297 THR A O 1
ATOM 2252 N N . TRP A 1 298 ? -13.579 14.264 8.295 1.00 97.56 298 TRP A N 1
ATOM 2253 C CA . TRP A 1 298 ? -14.580 15.020 7.563 1.00 97.56 298 TRP A CA 1
ATOM 2254 C C . TRP A 1 298 ? -15.404 15.918 8.482 1.00 97.56 298 TRP A C 1
ATOM 2256 O O . TRP A 1 298 ? -15.898 15.499 9.529 1.00 97.56 298 TRP A O 1
ATOM 2266 N N . LEU A 1 299 ? -15.607 17.163 8.058 1.00 98.00 299 LEU A N 1
ATOM 2267 C CA . LEU A 1 299 ? -16.505 18.120 8.689 1.00 98.00 299 LEU A CA 1
ATOM 2268 C C . LEU A 1 299 ? -17.751 18.286 7.818 1.00 98.00 299 LEU A C 1
ATOM 2270 O O . LEU A 1 299 ? -17.667 18.786 6.698 1.00 98.00 299 LEU A O 1
ATOM 2274 N N . GLN A 1 300 ? -18.914 17.899 8.334 1.00 97.94 300 GLN A N 1
ATOM 2275 C CA . GLN A 1 300 ? -20.197 18.209 7.715 1.00 97.94 300 GLN A CA 1
ATOM 2276 C C . GLN A 1 300 ? -20.502 19.696 7.913 1.00 97.94 300 GLN A C 1
ATOM 2278 O O . GLN A 1 300 ? -20.709 20.153 9.041 1.00 97.94 300 GLN A O 1
ATOM 2283 N N . VAL A 1 301 ? -20.545 20.448 6.819 1.00 97.50 301 VAL A N 1
ATOM 2284 C CA . VAL A 1 301 ? -20.755 21.900 6.801 1.00 97.50 301 VAL A CA 1
ATOM 2285 C C . VAL A 1 301 ? -22.049 22.250 6.075 1.00 97.50 301 VAL A C 1
ATOM 2287 O O . VAL A 1 301 ? -22.691 21.414 5.434 1.00 97.50 301 VAL A O 1
ATOM 2290 N N . HIS A 1 302 ? -22.456 23.514 6.158 1.00 95.12 302 HIS A N 1
ATOM 2291 C CA . HIS A 1 302 ? -23.555 23.985 5.331 1.00 95.12 302 HIS A CA 1
ATOM 2292 C C . HIS A 1 302 ? -23.133 23.980 3.842 1.00 95.12 302 HIS A C 1
ATOM 2294 O O . HIS A 1 302 ? -22.017 24.401 3.533 1.00 95.12 302 HIS A O 1
ATOM 2300 N N . PRO A 1 303 ? -24.000 23.588 2.885 1.00 91.81 303 PRO A N 1
ATOM 2301 C CA . PRO A 1 303 ? -23.637 23.539 1.461 1.00 91.81 303 PRO A CA 1
ATOM 2302 C C . PRO A 1 303 ? -23.114 24.864 0.888 1.00 91.81 303 PRO A C 1
ATOM 2304 O O . PRO A 1 303 ? -22.260 24.876 0.009 1.00 91.81 303 PRO A O 1
ATOM 2307 N N . HIS A 1 304 ? -23.597 25.995 1.411 1.00 90.19 304 HIS A N 1
ATOM 2308 C CA . HIS A 1 304 ? -23.071 27.316 1.047 1.00 90.19 304 HIS A CA 1
ATOM 2309 C C . HIS A 1 304 ? -21.601 27.496 1.459 1.00 90.19 304 HIS A C 1
ATOM 2311 O O . HIS A 1 304 ? -20.829 28.101 0.719 1.00 90.19 304 HIS A O 1
ATOM 2317 N N . ASP A 1 305 ? -21.210 26.960 2.614 1.00 94.25 305 ASP A N 1
ATOM 2318 C CA . ASP A 1 305 ? -19.852 27.093 3.139 1.00 94.25 305 ASP A CA 1
ATOM 2319 C C . ASP A 1 305 ? -18.893 26.164 2.393 1.00 94.25 305 ASP A C 1
ATOM 2321 O O . ASP A 1 305 ? -17.784 26.578 2.075 1.00 94.25 305 ASP A O 1
ATOM 2325 N N . GLN A 1 306 ? -19.343 24.965 1.999 1.00 95.56 306 GLN A N 1
ATOM 2326 C CA . GLN A 1 306 ? -18.587 24.105 1.082 1.00 95.56 306 GLN A CA 1
ATOM 2327 C C . GLN A 1 306 ? -18.417 24.757 -0.297 1.00 95.56 306 GLN A C 1
ATOM 2329 O O . GLN A 1 306 ? -17.317 24.771 -0.836 1.00 95.56 306 GLN A O 1
ATOM 2334 N N . ALA A 1 307 ? -19.475 25.342 -0.868 1.00 89.38 307 ALA A N 1
ATOM 2335 C CA . ALA A 1 307 ? -19.374 26.035 -2.154 1.00 89.38 307 ALA A CA 1
ATOM 2336 C C . ALA A 1 307 ? -18.409 27.234 -2.083 1.00 89.38 307 ALA A C 1
ATOM 2338 O O . ALA A 1 307 ? -17.640 27.482 -3.017 1.00 89.38 307 ALA A O 1
ATOM 2339 N N . HIS A 1 308 ? -18.423 27.970 -0.967 1.00 90.88 308 HIS A N 1
ATOM 2340 C CA . HIS A 1 308 ? -17.450 29.025 -0.709 1.00 90.88 308 HIS A CA 1
ATOM 2341 C C . HIS A 1 308 ? -16.030 28.464 -0.590 1.00 90.88 308 HIS A C 1
ATOM 2343 O O . HIS A 1 308 ? -15.143 28.970 -1.275 1.00 90.88 308 HIS A O 1
ATOM 2349 N N . ALA A 1 309 ? -15.834 27.407 0.204 1.00 93.12 309 ALA A N 1
ATOM 2350 C CA . ALA A 1 309 ? -14.557 26.720 0.369 1.00 93.12 309 ALA A CA 1
ATOM 2351 C C . ALA A 1 309 ? -13.985 26.274 -0.983 1.00 93.12 309 ALA A C 1
ATOM 2353 O O . ALA A 1 309 ? -12.877 26.668 -1.327 1.00 93.12 309 ALA A O 1
ATOM 2354 N N . HIS A 1 310 ? -14.781 25.583 -1.803 1.00 92.00 310 HIS A N 1
ATOM 2355 C CA . HIS A 1 310 ? -14.416 25.182 -3.162 1.00 92.00 310 HIS A CA 1
ATOM 2356 C C . HIS A 1 310 ? -13.995 26.366 -4.040 1.00 92.00 310 HIS A C 1
ATOM 2358 O O . HIS A 1 310 ? -13.048 26.273 -4.813 1.00 92.00 310 HIS A O 1
ATOM 2364 N N . THR A 1 311 ? -14.670 27.510 -3.904 1.00 91.06 311 THR A N 1
ATOM 2365 C CA . THR A 1 311 ? -14.339 28.715 -4.678 1.00 91.06 311 THR A CA 1
ATOM 2366 C C . THR A 1 311 ? -12.991 29.313 -4.276 1.00 91.06 311 THR A C 1
ATOM 2368 O O . THR A 1 311 ? -12.274 29.819 -5.135 1.00 91.06 311 THR A O 1
ATOM 2371 N N . VAL A 1 312 ? -12.656 29.297 -2.982 1.00 89.62 312 VAL A N 1
ATOM 2372 C CA . VAL A 1 312 ? -11.427 29.924 -2.469 1.00 89.62 312 VAL A CA 1
ATOM 2373 C C . VAL A 1 312 ? -10.248 28.965 -2.348 1.00 89.62 312 VAL A C 1
ATOM 2375 O O . VAL A 1 312 ? -9.153 29.446 -2.106 1.00 89.62 312 VAL A O 1
ATOM 2378 N N . TRP A 1 313 ? -10.443 27.655 -2.538 1.00 92.19 313 TRP A N 1
ATOM 2379 C CA . TRP A 1 313 ? -9.466 26.592 -2.244 1.00 92.19 313 TRP A CA 1
ATOM 2380 C C . TRP A 1 313 ? -8.088 26.805 -2.884 1.00 92.19 313 TRP A C 1
ATOM 2382 O O . TRP A 1 313 ? -7.065 26.583 -2.253 1.00 92.19 313 TRP A O 1
ATOM 2392 N N . SER A 1 314 ? -8.057 27.295 -4.125 1.00 85.31 314 SER A N 1
ATOM 2393 C CA . SER A 1 314 ? -6.825 27.579 -4.874 1.00 85.31 314 SER A CA 1
ATOM 2394 C C . SER A 1 314 ? -6.479 29.073 -4.930 1.00 85.31 314 SER A C 1
ATOM 2396 O O . SER A 1 314 ? -5.687 29.500 -5.774 1.00 85.31 314 SER A O 1
ATOM 2398 N N . LEU A 1 315 ? -7.134 29.896 -4.109 1.00 87.62 315 LEU A N 1
ATOM 2399 C CA . LEU A 1 315 ? -6.976 31.346 -4.086 1.00 87.62 315 LEU A CA 1
ATOM 2400 C C . LEU A 1 315 ? -6.292 31.802 -2.787 1.00 87.62 315 LEU A C 1
ATOM 2402 O O . LEU A 1 315 ? -6.420 31.141 -1.758 1.00 87.62 315 LEU A O 1
ATOM 2406 N N . PRO A 1 316 ? -5.609 32.962 -2.775 1.00 89.44 316 PRO A N 1
ATOM 2407 C CA . PRO A 1 316 ? -4.989 33.498 -1.559 1.00 89.44 316 PRO A CA 1
ATOM 2408 C C . PRO A 1 316 ? -5.965 33.686 -0.388 1.00 89.44 316 PRO A C 1
ATOM 2410 O O . PRO A 1 316 ? -5.563 33.648 0.772 1.00 89.44 316 PRO A O 1
ATOM 2413 N N . GLU A 1 317 ? -7.251 33.886 -0.675 1.00 89.81 317 GLU A N 1
ATOM 2414 C CA . GLU A 1 317 ? -8.328 33.991 0.306 1.00 89.81 317 GLU A CA 1
ATOM 2415 C C . GLU A 1 317 ? -8.522 32.710 1.133 1.00 89.81 317 GLU A C 1
ATOM 2417 O O . GLU A 1 317 ? -9.078 32.797 2.230 1.00 89.81 317 GLU A O 1
ATOM 2422 N N . TYR A 1 318 ? -8.020 31.557 0.670 1.00 92.81 318 TYR A N 1
ATOM 2423 C CA . TYR A 1 318 ? -8.033 30.293 1.407 1.00 92.81 318 TYR A CA 1
ATOM 2424 C C . TYR A 1 318 ? -7.473 30.435 2.828 1.00 92.81 318 TYR A C 1
ATOM 2426 O O . TYR A 1 318 ? -8.067 29.934 3.779 1.00 92.81 318 TYR A O 1
ATOM 2434 N N . GLN A 1 319 ? -6.408 31.222 3.015 1.00 94.75 319 GLN A N 1
ATOM 2435 C CA . GLN A 1 319 ? -5.788 31.456 4.329 1.00 94.75 319 GLN A CA 1
ATOM 2436 C C . GLN A 1 319 ? -6.736 32.107 5.361 1.00 94.75 319 GLN A C 1
ATOM 2438 O O . GLN A 1 319 ? -6.422 32.193 6.547 1.00 94.75 319 GLN A O 1
ATOM 2443 N N . HIS A 1 320 ? -7.869 32.648 4.908 1.00 94.00 320 HIS A N 1
ATOM 2444 C CA . HIS A 1 320 ? -8.890 33.278 5.741 1.00 94.00 320 HIS A CA 1
ATOM 2445 C C . HIS A 1 320 ? -10.153 32.422 5.882 1.00 94.00 320 HIS A C 1
ATOM 2447 O O . HIS A 1 320 ? -11.112 32.865 6.520 1.00 94.00 320 HIS A O 1
ATOM 2453 N N . LEU A 1 321 ? -10.167 31.217 5.306 1.00 95.75 321 LEU A N 1
ATOM 2454 C CA . LEU A 1 321 ? -11.291 30.300 5.384 1.00 95.75 321 LEU A CA 1
ATOM 2455 C C . LEU A 1 321 ? -11.501 29.838 6.832 1.00 95.75 321 LEU A C 1
ATOM 2457 O O . LEU A 1 321 ? -10.585 29.379 7.521 1.00 95.75 321 LEU A O 1
ATOM 2461 N N . VAL A 1 322 ? -12.749 29.959 7.279 1.00 97.38 322 VAL A N 1
ATOM 2462 C CA . VAL A 1 322 ? -13.236 29.448 8.559 1.00 97.38 322 VAL A CA 1
ATOM 2463 C C . VAL A 1 322 ? -14.431 28.563 8.259 1.00 97.38 322 VAL A C 1
ATOM 2465 O O . VAL A 1 322 ? -15.371 29.001 7.599 1.00 97.38 322 VAL A O 1
ATOM 2468 N N . LEU A 1 323 ? -14.390 27.336 8.762 1.00 97.69 323 LEU A N 1
ATOM 2469 C CA . LEU A 1 323 ? -15.462 26.366 8.621 1.00 97.69 323 LEU A CA 1
ATOM 2470 C C . LEU A 1 323 ? -16.055 26.072 9.993 1.00 97.69 323 LEU A C 1
ATOM 2472 O O . LEU A 1 323 ? -15.331 25.822 10.957 1.00 97.69 323 LEU A O 1
ATOM 2476 N N . GLU A 1 324 ? -17.379 26.081 10.068 1.00 97.62 324 GLU A N 1
ATOM 2477 C CA . GLU A 1 324 ? -18.134 25.647 11.238 1.00 97.62 324 GLU A CA 1
ATOM 2478 C C . GLU A 1 324 ? -19.083 24.536 10.805 1.00 97.62 324 GLU A C 1
ATOM 2480 O O . GLU A 1 324 ? -19.761 24.628 9.780 1.00 97.62 324 GLU A O 1
ATOM 2485 N N . GLY A 1 325 ? -19.100 23.449 11.566 1.00 97.44 325 GLY A N 1
ATOM 2486 C CA . GLY A 1 325 ? -19.826 22.256 11.169 1.00 97.44 325 GLY A CA 1
ATOM 2487 C C . GLY A 1 325 ? -19.849 21.200 12.255 1.00 97.44 325 GLY A C 1
ATOM 2488 O O . GLY A 1 325 ? -19.618 21.482 13.432 1.00 97.44 325 GLY A O 1
ATOM 2489 N N . LYS A 1 326 ? -20.145 19.969 11.854 1.00 98.12 326 LYS A N 1
ATOM 2490 C CA . LYS A 1 326 ? -20.144 18.802 12.735 1.00 98.12 326 LYS A CA 1
ATOM 2491 C C . LYS A 1 326 ? -19.128 17.786 12.256 1.00 98.12 326 LYS A C 1
ATOM 2493 O O . LYS A 1 326 ? -19.075 17.526 11.058 1.00 98.12 326 LYS A O 1
ATOM 2498 N N . LEU A 1 327 ? -18.358 17.193 13.163 1.00 97.25 327 LEU A N 1
ATOM 2499 C CA . LEU A 1 327 ? -17.513 16.059 12.796 1.00 97.25 327 LEU A CA 1
ATOM 2500 C C . LEU A 1 327 ? -18.373 14.936 12.221 1.00 97.25 327 LEU A C 1
ATOM 2502 O O . LEU A 1 327 ? -19.420 14.593 12.773 1.00 97.25 327 LEU A O 1
ATOM 2506 N N . ALA A 1 328 ? -17.926 14.395 11.098 1.00 96.44 328 ALA A N 1
ATOM 2507 C CA . ALA A 1 328 ? -18.608 13.349 10.355 1.00 96.44 328 ALA A CA 1
ATOM 2508 C C . ALA A 1 328 ? -17.902 11.991 10.463 1.00 96.44 328 ALA A C 1
ATOM 2510 O O . ALA A 1 328 ? -18.360 11.043 9.833 1.00 96.44 328 ALA A O 1
ATOM 2511 N N . ASN A 1 329 ? -16.840 11.897 11.270 1.00 95.00 329 ASN A N 1
ATOM 2512 C CA . ASN A 1 329 ? -16.242 10.635 11.695 1.00 95.00 329 ASN A CA 1
ATOM 2513 C C . ASN A 1 329 ? -16.204 10.533 13.218 1.00 95.00 329 ASN A C 1
ATOM 2515 O O . ASN A 1 329 ? -15.976 11.540 13.900 1.00 95.00 329 ASN A O 1
ATOM 2519 N N . ASP A 1 330 ? -16.385 9.324 13.746 1.00 92.88 330 ASP A N 1
ATOM 2520 C CA . ASP A 1 330 ? -16.102 9.033 15.148 1.00 92.88 330 ASP A CA 1
ATOM 2521 C C . ASP A 1 330 ? -14.611 8.737 15.353 1.00 92.88 330 ASP A C 1
ATOM 2523 O O . ASP A 1 330 ? -14.117 7.640 15.102 1.00 92.88 330 ASP A O 1
ATOM 2527 N N . VAL A 1 331 ? -13.870 9.747 15.804 1.00 87.56 331 VAL A N 1
ATOM 2528 C CA . VAL A 1 331 ? -12.427 9.635 16.047 1.00 87.56 331 VAL A CA 1
ATOM 2529 C C . VAL A 1 331 ? -12.178 9.051 17.443 1.00 87.56 331 VAL A C 1
ATOM 2531 O O . VAL A 1 331 ? -12.838 9.486 18.396 1.00 87.56 331 VAL A O 1
ATOM 2534 N N . PRO A 1 332 ? -11.224 8.108 17.620 1.00 81.62 332 PRO A N 1
ATOM 2535 C CA . PRO A 1 332 ? -10.866 7.594 18.939 1.00 81.62 332 PRO A CA 1
ATOM 2536 C C . PRO A 1 332 ? -10.558 8.731 19.931 1.00 81.62 332 PRO A C 1
ATOM 2538 O O . PRO A 1 332 ? -9.989 9.748 19.532 1.00 81.62 332 PRO A O 1
ATOM 2541 N N . PRO A 1 333 ? -10.946 8.608 21.213 1.00 79.12 333 PRO A N 1
ATOM 2542 C CA . PRO A 1 333 ? -11.517 7.430 21.887 1.00 79.12 333 PRO A CA 1
ATOM 2543 C C . PRO A 1 333 ? -13.006 7.153 21.577 1.00 79.12 333 PRO A C 1
ATOM 2545 O O . PRO A 1 333 ? -13.596 6.271 22.200 1.00 79.12 333 PRO A O 1
ATOM 2548 N N . GLY A 1 334 ? -13.618 7.912 20.664 1.00 83.38 334 GLY A N 1
ATOM 2549 C CA . GLY A 1 334 ? -15.019 7.797 20.267 1.00 83.38 334 GLY A CA 1
ATOM 2550 C C . GLY A 1 334 ? -15.948 8.762 21.006 1.00 83.38 334 GLY A C 1
ATOM 2551 O O . GLY A 1 334 ? -15.581 9.413 21.990 1.00 83.38 334 GLY A O 1
ATOM 2552 N N . GLY A 1 335 ? -17.185 8.854 20.520 1.00 87.88 335 GLY A N 1
ATOM 2553 C CA . GLY A 1 335 ? -18.209 9.758 21.046 1.00 87.88 335 GLY A CA 1
ATOM 2554 C C . GLY A 1 335 ? -18.084 11.208 20.572 1.00 87.88 335 GLY A C 1
ATOM 2555 O O . GLY A 1 335 ? -18.638 12.096 21.222 1.00 87.88 335 GLY A O 1
ATOM 2556 N N . VAL A 1 336 ? -17.374 11.454 19.467 1.00 92.62 336 VAL A N 1
ATOM 2557 C CA . VAL A 1 336 ? -17.235 12.781 18.838 1.00 92.62 336 VAL A CA 1
ATOM 2558 C C . VAL A 1 336 ? -17.996 12.896 17.516 1.00 92.62 336 VAL A C 1
ATOM 2560 O O . VAL A 1 336 ? -18.111 13.998 16.977 1.00 92.62 336 VAL A O 1
ATOM 2563 N N . LEU A 1 337 ? -18.567 11.804 17.002 1.00 95.06 337 LEU A N 1
ATOM 2564 C CA . LEU A 1 337 ? -19.430 11.859 15.823 1.00 95.06 337 LEU A CA 1
ATOM 2565 C C . LEU A 1 337 ? -20.600 12.835 16.032 1.00 95.06 337 LEU A C 1
ATOM 2567 O O . LEU A 1 337 ? -21.379 12.734 16.981 1.00 95.06 337 LEU A O 1
ATOM 2571 N N . GLY A 1 338 ? -20.737 13.794 15.118 1.00 95.12 338 GLY A N 1
ATOM 2572 C CA . GLY A 1 338 ? -21.746 14.848 15.178 1.00 95.12 338 GLY A CA 1
ATOM 2573 C C . GLY A 1 338 ? -21.400 16.020 16.106 1.00 95.12 338 GLY A C 1
ATOM 2574 O O . GLY A 1 338 ? -22.206 16.954 16.204 1.00 95.12 338 GLY A O 1
ATOM 2575 N N . ALA A 1 339 ? -20.236 16.007 16.765 1.00 96.62 339 ALA A N 1
ATOM 2576 C CA . ALA A 1 339 ? -19.768 17.092 17.624 1.00 96.62 339 ALA A CA 1
ATOM 2577 C C . ALA A 1 339 ? -19.532 18.374 16.819 1.00 96.62 339 ALA A C 1
ATOM 2579 O O . ALA A 1 339 ? -18.950 18.341 15.735 1.00 96.62 339 ALA A O 1
ATOM 2580 N N . HIS A 1 340 ? -19.963 19.517 17.357 1.00 97.44 340 HIS A N 1
ATOM 2581 C CA . HIS A 1 340 ? -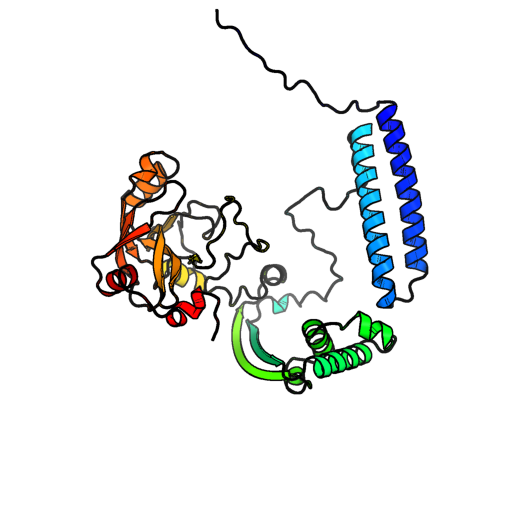19.748 20.807 16.706 1.00 97.44 340 HIS A CA 1
ATOM 2582 C C . HIS A 1 340 ? -18.264 21.174 16.714 1.00 97.44 340 HIS A C 1
ATOM 2584 O O . HIS A 1 340 ? -17.679 21.301 17.785 1.00 97.44 340 HIS A O 1
ATOM 2590 N N . ALA A 1 341 ? -17.689 21.455 15.552 1.00 97.62 341 ALA A N 1
ATOM 2591 C CA . ALA A 1 341 ? -16.284 21.801 15.407 1.00 97.62 341 ALA A CA 1
ATOM 2592 C C . ALA A 1 341 ? -16.110 23.071 14.572 1.00 97.62 341 ALA A C 1
ATOM 2594 O O . ALA A 1 341 ? -16.866 23.334 13.632 1.00 97.62 341 ALA A O 1
ATOM 2595 N N . ARG A 1 342 ? -15.083 23.845 14.922 1.00 98.06 342 ARG A N 1
ATOM 2596 C CA . ARG A 1 342 ? -14.621 24.999 14.157 1.00 98.06 342 ARG A CA 1
ATOM 2597 C C . ARG A 1 342 ? -13.220 24.722 13.626 1.00 98.06 342 ARG A C 1
ATOM 2599 O O . ARG A 1 342 ? -12.295 24.496 14.410 1.00 98.06 342 ARG A O 1
ATOM 2606 N N . ALA A 1 343 ? -13.067 24.784 12.308 1.00 97.81 343 ALA A N 1
ATOM 2607 C CA . ALA A 1 343 ? -11.802 24.596 11.615 1.00 97.81 343 ALA A CA 1
ATOM 2608 C C . ALA A 1 343 ? -11.340 25.885 10.924 1.00 97.81 343 ALA A C 1
ATOM 2610 O O . ALA A 1 343 ? -12.151 26.669 10.430 1.00 97.81 343 ALA A O 1
ATOM 2611 N N . VAL A 1 344 ? -10.029 26.121 10.913 1.00 96.94 344 VAL A N 1
ATOM 2612 C CA . VAL A 1 344 ? -9.402 27.299 10.299 1.00 96.94 344 VAL A CA 1
ATOM 2613 C C . VAL A 1 344 ? -8.142 26.904 9.548 1.00 96.94 344 VAL A C 1
ATOM 2615 O O . VAL A 1 344 ? -7.440 25.978 9.947 1.00 96.94 344 VAL A O 1
ATOM 2618 N N . VAL A 1 345 ? -7.818 27.636 8.488 1.00 95.25 345 VAL A N 1
ATOM 2619 C CA . VAL A 1 345 ? -6.553 27.454 7.770 1.00 95.25 345 VAL A CA 1
ATOM 2620 C C . VAL A 1 345 ? -5.433 28.146 8.546 1.00 95.25 345 VAL A C 1
ATOM 2622 O O . VAL A 1 345 ? -5.435 29.365 8.709 1.00 95.25 345 VAL A O 1
ATOM 2625 N N . THR A 1 346 ? -4.489 27.363 9.071 1.00 90.69 346 THR A N 1
ATOM 2626 C CA . THR A 1 346 ? -3.299 27.878 9.777 1.00 90.69 346 THR A CA 1
ATOM 2627 C C . THR A 1 346 ? -2.066 27.964 8.882 1.00 90.69 346 THR A C 1
ATOM 2629 O O . THR A 1 346 ? -1.182 28.775 9.146 1.00 90.69 346 THR A O 1
ATOM 2632 N N . ASP A 1 347 ? -2.020 27.140 7.838 1.00 89.62 347 ASP A N 1
ATOM 2633 C CA . ASP A 1 347 ? -0.982 27.078 6.810 1.00 89.62 347 ASP A CA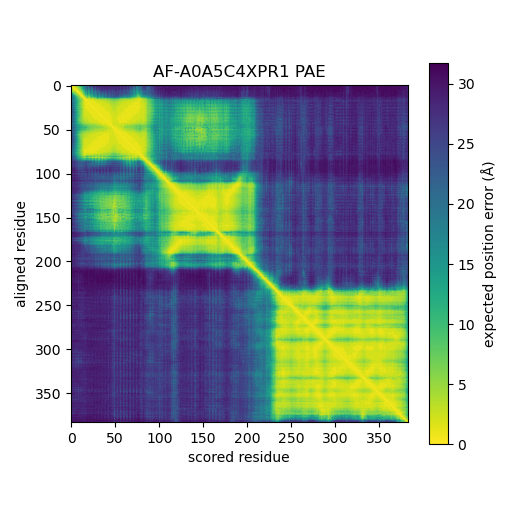 1
ATOM 2634 C C . ASP A 1 347 ? -1.704 26.971 5.452 1.00 89.62 347 ASP A C 1
ATOM 2636 O O . ASP A 1 347 ? -2.529 26.067 5.306 1.00 89.62 347 ASP A O 1
ATOM 2640 N N . PRO A 1 348 ? -1.484 27.895 4.493 1.00 87.69 348 PRO A N 1
ATOM 2641 C CA . PRO A 1 348 ? -2.166 27.870 3.197 1.00 87.69 348 PRO A CA 1
ATOM 2642 C C . PRO A 1 348 ? -1.848 26.627 2.356 1.00 87.69 348 PRO A C 1
ATOM 2644 O O . PRO A 1 348 ? -2.621 26.321 1.455 1.00 87.69 348 PRO A O 1
ATOM 2647 N N . ASP A 1 349 ? -0.767 25.904 2.664 1.00 87.75 349 ASP A N 1
ATOM 2648 C CA . ASP A 1 349 ? -0.395 24.659 1.982 1.00 87.75 349 ASP A CA 1
ATOM 2649 C C . ASP A 1 349 ? -0.998 23.408 2.661 1.00 87.75 349 ASP A C 1
ATOM 2651 O O . ASP A 1 349 ? -0.657 22.278 2.310 1.00 87.75 349 ASP A O 1
ATOM 2655 N N . GLN A 1 350 ? -1.866 23.580 3.668 1.00 89.38 350 GLN A N 1
ATOM 2656 C CA . GLN A 1 350 ? -2.490 22.486 4.419 1.00 89.38 350 GLN A CA 1
ATOM 2657 C C . GLN A 1 350 ? -4.012 22.600 4.460 1.00 89.38 350 GLN A C 1
ATOM 2659 O O . GLN A 1 350 ? -4.594 23.673 4.300 1.00 89.38 350 GLN A O 1
ATOM 2664 N N . LEU A 1 351 ? -4.663 21.472 4.750 1.00 93.69 351 LEU A N 1
ATOM 2665 C CA . LEU A 1 351 ? -6.094 21.412 5.037 1.00 93.69 351 LEU A CA 1
ATOM 2666 C C . LEU A 1 351 ? -6.461 22.239 6.288 1.00 93.69 351 LEU A C 1
ATOM 2668 O O . LEU A 1 351 ? -5.625 22.412 7.183 1.00 93.69 351 LEU A O 1
ATOM 2672 N N . PRO A 1 352 ? -7.715 22.718 6.411 1.00 96.38 352 PRO A N 1
ATOM 2673 C CA . PRO A 1 352 ? -8.146 23.464 7.587 1.00 96.38 352 PRO A CA 1
ATOM 2674 C C . PRO A 1 352 ? -8.019 22.608 8.852 1.00 96.38 352 PRO A C 1
ATOM 2676 O O . PRO A 1 352 ? -8.438 21.453 8.877 1.00 96.38 352 PRO A O 1
ATOM 2679 N N . ARG A 1 353 ? -7.480 23.177 9.930 1.00 97.06 353 ARG A N 1
ATOM 2680 C CA . ARG A 1 353 ? -7.273 22.495 11.213 1.00 97.06 353 ARG A CA 1
ATOM 2681 C C . ARG A 1 353 ? -8.419 22.794 12.167 1.00 97.06 353 ARG A C 1
ATOM 2683 O O . ARG A 1 353 ? -8.783 23.957 12.342 1.00 97.06 353 ARG A O 1
ATOM 2690 N N . VAL A 1 354 ? -8.968 21.771 12.814 1.00 97.12 354 VAL A N 1
ATOM 2691 C CA . VAL A 1 354 ? -9.919 21.925 13.919 1.00 97.12 354 VAL A CA 1
ATOM 2692 C C . VAL A 1 354 ? -9.190 22.573 15.092 1.00 97.12 354 VAL A C 1
ATOM 2694 O O . VAL A 1 354 ? -8.167 22.074 15.554 1.00 97.12 354 VAL A O 1
ATOM 2697 N N . VAL A 1 355 ? -9.706 23.710 15.554 1.00 96.19 355 VAL A N 1
ATOM 2698 C CA . VAL A 1 355 ? -9.072 24.517 16.612 1.00 96.19 355 VAL A CA 1
ATOM 2699 C C . VAL A 1 355 ? -9.963 24.734 17.823 1.00 96.19 355 VAL A C 1
ATOM 2701 O O . VAL A 1 355 ? -9.467 25.151 18.865 1.00 96.19 355 VAL A O 1
ATOM 2704 N N . ASP A 1 356 ? -11.269 24.509 17.688 1.00 94.81 356 ASP A N 1
ATOM 2705 C CA . ASP A 1 356 ? -12.224 24.751 18.763 1.00 94.81 356 ASP A CA 1
ATOM 2706 C C . ASP A 1 356 ? -13.472 23.875 18.606 1.00 94.81 356 ASP A C 1
ATOM 2708 O O . ASP A 1 356 ? -13.849 23.474 17.499 1.00 94.81 356 ASP A O 1
ATOM 2712 N N . SER A 1 357 ? -14.124 23.596 19.730 1.00 95.75 357 SER A N 1
ATOM 2713 C CA . SER A 1 357 ? -15.359 22.829 19.806 1.00 95.75 357 SER A CA 1
ATOM 2714 C C . SER A 1 357 ? -16.185 23.253 21.016 1.0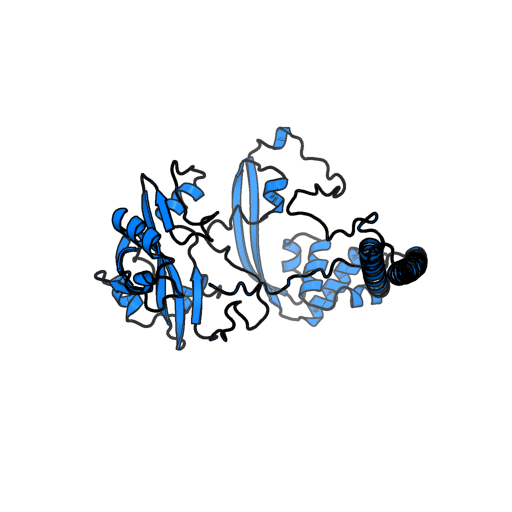0 95.75 357 SER A C 1
ATOM 2716 O O . SER A 1 357 ? -15.673 23.459 22.113 1.00 95.75 357 SER A O 1
ATOM 2718 N N . THR A 1 358 ? -17.504 23.329 20.830 1.00 92.25 358 THR A N 1
ATOM 2719 C CA . THR A 1 358 ? -18.443 23.514 21.951 1.00 92.25 358 THR A CA 1
ATOM 2720 C C . THR A 1 358 ? -18.873 22.187 22.576 1.00 92.25 358 THR A C 1
ATOM 2722 O O . THR A 1 358 ? -19.528 22.180 23.620 1.00 92.25 358 THR A O 1
ATOM 2725 N N . ASP A 1 359 ? -18.504 21.066 21.954 1.00 95.56 359 ASP A N 1
ATOM 2726 C CA . ASP A 1 359 ? -18.750 19.730 22.470 1.00 95.56 359 ASP A CA 1
ATOM 2727 C C . ASP A 1 359 ? -17.701 19.350 23.522 1.00 95.56 359 ASP A C 1
ATOM 2729 O O . ASP A 1 359 ? -16.496 19.495 23.319 1.00 95.56 359 ASP A O 1
ATOM 2733 N N . GLY A 1 360 ? -18.160 18.843 24.667 1.00 90.50 360 GLY A N 1
ATOM 2734 C CA . GLY A 1 360 ? -17.285 18.558 25.801 1.00 90.50 360 GLY A CA 1
ATOM 2735 C C . GLY A 1 360 ? -16.306 17.404 25.573 1.00 90.50 360 GLY A C 1
ATOM 2736 O O . GLY A 1 360 ? -15.260 17.377 26.220 1.00 90.50 360 GLY A O 1
ATOM 2737 N N . VAL A 1 361 ? -16.613 16.448 24.692 1.00 90.94 361 VAL A N 1
ATOM 2738 C CA . VAL A 1 361 ? -15.704 15.336 24.385 1.00 90.94 361 VAL A CA 1
ATOM 2739 C C . VAL A 1 361 ? -14.655 15.808 23.390 1.00 90.94 361 VAL A C 1
ATOM 2741 O O . VAL A 1 361 ? -13.468 15.722 23.696 1.00 90.94 361 VAL A O 1
ATOM 2744 N N . LEU A 1 362 ? -15.073 16.400 22.269 1.00 93.19 362 LEU A N 1
ATOM 2745 C CA . LEU A 1 362 ? -14.142 16.900 21.255 1.00 93.19 362 LEU A CA 1
ATOM 2746 C C . LEU A 1 362 ? -13.232 18.012 21.799 1.00 93.19 362 LEU A C 1
ATOM 2748 O O . LEU A 1 362 ? -12.043 18.044 21.499 1.00 93.19 362 LEU A O 1
ATOM 2752 N N . ASN A 1 363 ? -13.743 18.892 22.663 1.00 92.94 363 ASN A N 1
ATOM 2753 C CA . ASN A 1 363 ? -12.911 19.910 23.301 1.00 92.94 363 ASN A CA 1
ATOM 2754 C C . ASN A 1 363 ? -11.826 19.303 24.212 1.00 92.94 363 ASN A C 1
ATOM 2756 O O . ASN A 1 363 ? -10.740 19.861 24.322 1.00 92.94 363 ASN A O 1
ATOM 2760 N N . ARG A 1 364 ? -12.075 18.146 24.845 1.00 91.25 364 ARG A N 1
ATOM 2761 C CA . ARG A 1 364 ? -11.018 17.419 25.571 1.00 91.25 364 ARG A CA 1
ATOM 2762 C C . ARG A 1 364 ? -10.032 16.748 24.624 1.00 91.25 364 ARG A C 1
ATOM 2764 O O . ARG A 1 364 ? -8.845 16.762 24.915 1.00 91.25 364 ARG A O 1
ATOM 2771 N N . VAL A 1 365 ? -10.494 16.220 23.489 1.00 91.62 365 VAL A N 1
ATOM 2772 C CA . VAL A 1 365 ? -9.603 15.690 22.439 1.00 91.62 365 VAL A CA 1
ATOM 2773 C C . VAL A 1 365 ? -8.587 16.747 21.991 1.00 91.62 365 VAL A C 1
ATOM 2775 O O . VAL A 1 365 ? -7.411 16.440 21.863 1.00 91.62 365 VAL A O 1
ATOM 2778 N N . LEU A 1 366 ? -9.018 18.004 21.853 1.00 92.69 366 LEU A N 1
ATOM 2779 C CA . LEU A 1 366 ? -8.162 19.117 21.429 1.00 92.69 366 LEU A CA 1
ATOM 2780 C C . LEU A 1 366 ? -7.210 19.660 22.511 1.00 92.69 366 LEU A C 1
ATOM 2782 O O . LEU A 1 366 ? -6.194 20.262 22.173 1.00 92.69 366 LEU A O 1
ATOM 2786 N N . LEU A 1 367 ? -7.568 19.549 23.795 1.00 91.81 367 LEU A N 1
ATOM 2787 C CA . LEU A 1 367 ? -6.870 20.245 24.890 1.00 91.81 367 LEU A CA 1
ATOM 2788 C C . LEU A 1 367 ? -6.109 19.323 25.843 1.00 91.81 367 LEU A C 1
ATOM 2790 O O . LEU A 1 367 ? -5.238 19.795 26.577 1.00 91.81 367 LEU A O 1
ATOM 2794 N N . GLU A 1 368 ? -6.484 18.051 25.904 1.00 91.94 368 GLU A N 1
ATOM 2795 C CA . GLU A 1 368 ? -5.897 17.069 26.808 1.00 91.94 368 GLU A CA 1
ATOM 2796 C C . GLU A 1 368 ? -4.936 16.145 26.060 1.00 91.94 368 GLU A C 1
ATOM 2798 O O . GLU A 1 368 ? -4.971 16.016 24.839 1.00 91.94 368 GLU A O 1
ATOM 2803 N N . THR A 1 369 ? -4.076 15.491 26.830 1.00 91.06 369 THR A N 1
ATOM 2804 C CA . THR A 1 369 ? -3.170 14.460 26.337 1.00 91.06 369 THR A CA 1
ATOM 2805 C C . THR A 1 369 ? -3.828 13.091 26.479 1.00 91.06 369 THR A C 1
ATOM 2807 O O . THR A 1 369 ? -4.373 12.776 27.542 1.00 91.06 369 THR A O 1
ATOM 2810 N N . TRP A 1 370 ? -3.757 12.272 25.432 1.00 89.25 370 TRP A N 1
ATOM 2811 C CA . TRP A 1 370 ? -4.430 10.977 25.347 1.00 89.25 370 TRP A CA 1
ATOM 2812 C C . TRP A 1 370 ? -3.447 9.812 25.322 1.00 89.25 370 TRP A C 1
ATOM 2814 O O . TRP A 1 370 ? -2.320 9.929 24.850 1.00 89.25 370 TRP A O 1
ATOM 2824 N N . GLY A 1 371 ? -3.886 8.665 25.842 1.00 85.69 371 GLY A N 1
ATOM 2825 C CA . GLY A 1 371 ? -3.078 7.452 25.833 1.00 85.69 371 GLY A CA 1
ATOM 2826 C C . GLY A 1 371 ? -2.843 6.958 24.412 1.00 85.69 371 GLY A C 1
ATOM 2827 O O . GLY A 1 371 ? -3.821 6.662 23.728 1.00 85.69 371 GLY A O 1
ATOM 2828 N N . ALA A 1 372 ? -1.586 6.787 23.989 1.00 80.81 372 ALA A N 1
ATOM 2829 C CA . ALA A 1 372 ? -1.271 6.305 22.635 1.00 80.81 372 ALA A CA 1
ATOM 2830 C C . ALA A 1 372 ? -1.993 4.983 22.283 1.00 80.81 372 ALA A C 1
ATOM 2832 O O . ALA A 1 372 ? -2.475 4.810 21.167 1.00 80.81 372 ALA A O 1
ATOM 2833 N N . HIS A 1 373 ? -2.178 4.093 23.266 1.00 76.12 373 HIS A N 1
ATOM 2834 C CA . HIS A 1 373 ? -2.928 2.836 23.125 1.00 76.12 373 HIS A CA 1
ATOM 2835 C C . HIS A 1 373 ? -4.399 3.015 22.700 1.00 76.12 373 HIS A C 1
ATOM 2837 O O . HIS A 1 373 ? -4.953 2.151 22.031 1.00 76.12 373 HIS A O 1
ATOM 2843 N N . LEU A 1 374 ? -5.048 4.138 23.034 1.00 75.88 374 LEU A N 1
ATOM 2844 C CA . LEU A 1 374 ? -6.425 4.422 22.599 1.00 75.88 374 LEU A CA 1
ATOM 2845 C C . LEU A 1 374 ? -6.509 4.734 21.101 1.00 75.88 374 LEU A C 1
ATOM 2847 O O . LEU A 1 374 ? -7.592 4.704 20.523 1.00 75.88 374 LEU A O 1
ATOM 2851 N N . HIS A 1 375 ? -5.365 5.021 20.483 1.00 76.06 375 HIS A N 1
ATOM 2852 C CA . HIS A 1 375 ? -5.218 5.343 19.071 1.00 76.06 375 HIS A CA 1
ATOM 2853 C C . HIS A 1 375 ? -4.399 4.277 18.325 1.00 76.06 375 HIS A C 1
ATOM 2855 O O . HIS A 1 375 ? -3.987 4.510 17.194 1.00 76.06 375 HIS A O 1
ATOM 2861 N N . ALA A 1 376 ? -4.187 3.105 18.936 1.00 66.25 376 ALA A N 1
ATOM 2862 C CA . ALA A 1 376 ? -3.424 1.969 18.414 1.00 66.25 376 ALA A CA 1
ATOM 2863 C C . ALA A 1 376 ? -3.715 1.660 16.929 1.00 66.25 376 ALA A C 1
ATOM 2865 O O . ALA A 1 376 ? -2.796 1.634 16.109 1.00 66.25 376 ALA A O 1
ATOM 2866 N N . GLY A 1 377 ? -5.000 1.559 16.561 1.00 60.44 377 GLY A N 1
ATOM 2867 C CA . GLY A 1 377 ? -5.425 1.311 15.177 1.00 60.44 377 GLY A CA 1
ATOM 2868 C C . GLY A 1 377 ? -5.030 2.413 14.186 1.00 60.44 377 GLY A C 1
ATOM 2869 O O . GLY A 1 377 ? -4.670 2.115 13.056 1.00 60.44 377 GLY A O 1
ATOM 2870 N N . ALA A 1 378 ? -5.015 3.677 14.616 1.00 58.47 378 ALA A N 1
ATOM 2871 C CA . ALA A 1 378 ? -4.589 4.809 13.790 1.00 58.47 378 ALA A CA 1
ATOM 2872 C C . ALA A 1 378 ? -3.062 4.989 13.750 1.00 58.47 378 ALA A C 1
ATOM 2874 O O . ALA A 1 378 ? -2.535 5.658 12.865 1.00 58.47 378 ALA A O 1
ATOM 2875 N N . LEU A 1 379 ? -2.351 4.409 14.717 1.00 54.56 379 LEU A N 1
ATOM 2876 C CA . LEU A 1 379 ? -0.895 4.450 14.828 1.00 54.56 379 LEU A CA 1
ATOM 2877 C C . LEU A 1 379 ? -0.205 3.278 14.116 1.00 54.56 379 LEU A C 1
ATOM 2879 O O . LEU A 1 379 ? 1.021 3.199 14.147 1.00 54.56 379 LEU A O 1
ATOM 2883 N N . GLY A 1 380 ? -0.968 2.344 13.533 1.00 50.41 380 GLY A N 1
ATOM 2884 C CA . GLY A 1 380 ? -0.428 1.079 13.021 1.00 50.41 380 GLY A CA 1
ATOM 2885 C C . GLY A 1 380 ? 0.189 0.202 14.120 1.00 50.41 380 GLY A C 1
ATOM 2886 O O . GLY A 1 380 ? 0.898 -0.758 13.830 1.00 50.41 380 GLY A O 1
ATOM 2887 N N . LEU A 1 381 ? -0.065 0.533 15.390 1.00 41.38 381 LEU A N 1
ATOM 2888 C CA . LEU A 1 381 ? 0.371 -0.221 16.555 1.00 41.38 381 LEU A CA 1
ATOM 2889 C C . LEU A 1 381 ? -0.752 -1.201 16.882 1.00 41.38 381 LEU A C 1
ATOM 2891 O O . LEU A 1 381 ? -1.624 -0.893 17.683 1.00 41.38 381 LEU A O 1
ATOM 2895 N N . ALA A 1 382 ? -0.799 -2.347 16.209 1.00 35.12 382 ALA A N 1
ATOM 2896 C CA . ALA A 1 382 ? -1.694 -3.418 16.634 1.00 35.12 382 ALA A CA 1
ATOM 2897 C C . ALA A 1 382 ? -1.189 -3.996 17.971 1.00 35.12 382 ALA A C 1
ATOM 2899 O O . ALA A 1 382 ? -0.011 -4.347 18.064 1.00 35.12 382 ALA A O 1
ATOM 2900 N N . ASP A 1 383 ? -2.067 -4.071 18.978 1.00 37.72 383 ASP A N 1
ATOM 2901 C CA . ASP A 1 383 ? -1.863 -4.908 20.173 1.00 37.72 383 ASP A CA 1
ATOM 2902 C C . ASP A 1 383 ? -1.765 -6.400 19.803 1.00 37.72 383 ASP A C 1
ATOM 2904 O O . ASP A 1 383 ? -2.470 -6.830 18.850 1.00 37.72 383 ASP A O 1
#

pLDDT: mean 80.22, std 19.51, range [30.73, 98.38]

Secondary structure (DSSP, 8-state):
---------------TT-HHHHHHHHHHHHHHHHHHHHHHHHHTT--S-GGGHHHHHHHHHHHHHHHHHHHHHHHHHHS--SS--TTS--SS------TT--PPPGGGTTSEEEEEEEEEEEEES-HHHHHHHHHHHHHHH-TT--HHHHHHH--SHHHHHHHHHHHS-GGGGGG-TTEEEEEEEEEEEEEEPPPHHHHHH-TTHHHHTTT--------TT--TT-PPPPTTEEEEE-SS-HHHHHHHTTT---TT-EESSSSSSS-SEEEETTTEEEEEEEEEEEETTS-EEEEEEEEEE-HHHHHHHHHHTTSGGGGG-EEEEEE-S--TTS--TT-EEEEE-SSTTSPPEEEEESSHHHHHHHHSEE-GGGGGGGGT---

Solvent-accessible surface area (backbone atoms only — not comparable to full-atom values): 22122 Å² total; per-residue (Å²): 140,80,86,81,84,80,80,80,86,80,72,85,66,69,65,55,74,31,76,65,30,50,51,49,26,53,52,28,52,51,48,30,56,51,42,49,52,52,39,50,59,52,59,74,67,58,88,83,52,66,77,56,45,63,66,46,49,58,37,50,54,51,35,50,54,30,51,51,53,28,37,53,25,34,32,45,18,71,70,47,68,93,64,84,56,95,82,69,81,71,106,61,90,74,81,66,86,66,72,82,62,79,74,72,61,77,84,50,48,80,36,81,36,76,49,79,47,72,50,77,42,66,45,76,76,31,61,67,55,23,25,52,48,11,28,52,29,37,38,70,72,37,75,90,54,52,74,66,35,27,52,71,67,30,79,39,60,69,41,8,53,53,29,41,49,71,68,39,64,72,81,52,58,65,70,34,60,30,44,39,76,72,50,74,50,77,49,81,44,76,43,75,39,68,60,74,71,64,51,71,77,44,82,52,53,95,67,49,74,75,56,69,91,78,80,76,91,61,69,96,74,56,52,99,83,77,49,79,72,54,95,46,63,44,73,35,59,55,55,57,37,49,76,58,41,59,37,50,77,70,71,46,83,64,79,73,60,43,60,73,34,97,46,61,78,70,28,56,34,41,32,30,85,88,82,43,23,34,38,50,27,33,43,57,34,42,29,70,87,74,33,37,39,35,33,38,38,30,31,37,34,53,58,69,56,49,55,50,47,68,69,27,64,92,39,86,63,32,49,71,42,71,48,62,32,22,29,32,38,65,51,73,88,51,84,29,55,63,32,43,35,32,26,34,31,87,44,80,93,51,64,30,30,53,76,49,44,86,29,77,57,52,35,42,47,66,73,43,70,38,61,56,76,64,41,18,83,63,68,73,46,77,130

Radius of gyration: 28.96 Å; Cα contacts (8 Å, |Δi|>4): 540; chains: 1; bounding box: 57×83×68 Å

Sequence (383 aa):
MISGDGGGDDDLSPDLWSPESLEQYRARAQELSRVLAEHAALVEQRAGRQRELEDYVVSAERLQGAVNAFAEAEFAWCGSFPVRTSEADEDGDEDGDGGVWPLPDPSLAEAPVISVLGRWDYVVTDADELVAHGRDSYRAAWPEDDDEDAALRVQTVLDAVRETLHEAPLPRLDDAPGLQPSASVVQLVQHAGTSEEELTEDPFGLVSHVGADGQHDHGPGACGCGRELDPGDRHSRFSWPDALFALVERGEEVPGLWMSGEDVDSSDMVASPDLGAFVRVLLPVELDDGGSLTYGTWLQVHPHDQAHAHTVWSLPEYQHLVLEGKLANDVPPGGVLGAHARAVVTDPDQLPRVVDSTDGVLNRVLLETWGAHLHAGALGLAD

Mean predicted aligned error: 18.61 Å